Protein AF-B6HJB3-F1 (afdb_monomer)

Secondary structure (DSSP, 8-state):
------HHHHHHHHHHHHHHHHHHHHHTTS---THHHHHHHHHHHHHHHHHHHHHHHHHSS-------PPPS---------------------------------HHHHHHHHHHHHHHHT-TT-----GGGS-HHHHHHHHHHH-HHHHHHTTTGGGTT-HHHHHHHHHHHHHEEEEEHHHHHHS-TTHHHHHHHH-SEEEEEEEHHHHSPPHHHHHHHHHHHHHHHHT-SS--EEEEEEE----TTS-----B----HHHHHTGGGS---EEEEE-TT--BTT-TT-HHHHHHHGGG-SEEEEE-SB--GGGG------SS------EEEEE-EE--TTSSS-EE-B-SSS---HHHHHHHHHHHHHHHHHH-TT--EEEEEEEE--TT--EEEEEETTT--EEEE-S---BTBSS--PPPGGGTTSSTTS--TT-S--

Mean predicted aligned error: 14.51 Å

Sequence (441 aa):
MRGGRDRSKWRTDAIGLLAKLTFWRQIGSQDVPYICRGHVLNFKEQWQAAMEVQLGKLQDTKAYEIRLKPPSGSTNLPGKSQKFKLDTGAGHGFCFGLGDMAYPNHQIQELLAELRAEFSASQHVPPMTLQNLPVEILCIIIRFIGSDLLRKQEACCLSVCKRWYAIAKPLLLEDLKLSATQLVRAPHDVHPQLRIFLRQLTLDVCAPKGWPAEQDIVKLNEILTSLIERNNHLASFTFRVRSEFAPIIPLTRYASWDPTRFLSVLDTSNLSHLVIDTFGSEMINAMHLCPQLAHQIPSLKSVRLRMRRICRRILEFPQSDSVMPSQIESLVINLSIPNFYGFTDGFSCHCTELRLQSELHNEMITTGTEIVKQTPRLKVFKIVSYGHRFPLLETVVMNCITGIKTIIPGRWRWGDEEDPEPDPVFTTWATGRDLSSWAEY

Solvent-accessible surface area (backbone atoms only — not comparable to full-atom values): 26230 Å² total; per-residue (Å²): 136,84,83,80,75,71,67,64,64,59,50,54,57,51,47,52,53,46,51,53,53,48,50,54,53,51,55,72,73,47,98,66,66,81,70,60,62,54,54,58,53,47,52,51,51,52,50,49,53,53,48,51,54,53,49,54,60,50,66,74,52,75,80,83,77,82,75,79,78,76,79,92,82,78,85,89,81,94,76,88,86,80,83,84,82,84,83,89,78,82,89,83,90,79,90,78,88,79,79,89,80,86,80,84,64,64,68,57,57,47,54,52,44,49,54,47,48,64,57,62,74,48,87,80,68,74,86,81,51,83,88,70,57,55,70,68,58,50,51,49,52,52,59,71,63,28,48,69,54,44,56,74,52,71,41,57,84,35,67,80,38,74,67,52,37,64,64,42,49,54,54,56,37,20,62,36,75,40,37,51,38,55,59,60,68,47,60,79,79,49,55,66,53,38,38,71,39,26,27,29,42,36,37,42,28,51,36,72,85,29,41,52,57,80,84,43,46,60,54,40,50,52,51,54,32,57,46,34,64,70,11,82,53,29,34,33,43,34,42,35,38,41,77,70,68,69,76,78,74,79,84,61,78,62,30,82,53,61,57,63,70,47,58,68,34,50,77,73,31,57,42,32,33,43,33,45,31,34,69,53,43,47,47,45,88,50,60,67,58,32,58,63,50,7,61,45,49,41,72,18,36,32,42,39,39,24,43,28,62,47,50,58,48,42,66,56,53,72,85,61,92,58,88,73,73,66,47,30,30,32,42,37,41,32,40,51,20,91,40,76,76,80,78,60,76,36,59,34,35,45,44,87,51,99,62,59,58,69,56,54,54,50,48,40,48,55,53,40,38,54,44,41,76,77,37,83,62,50,78,39,42,38,44,33,34,66,41,90,49,82,93,53,68,30,29,32,36,36,29,35,75,78,69,49,74,46,78,42,88,49,84,80,68,85,82,61,86,68,76,80,73,74,67,80,85,70,76,78,82,69,88,85,64,90,69,86,81,71,86,82,129

InterPro domains:
  IPR036047 F-box-like domain superfamily [SSF81383] (124-169)

pLDDT: mean 71.01, std 24.02, range [24.19, 97.62]

Foldseek 3Di:
DDDDDDPPVVVVVVVVVVVVLVVLVVPVPDDDDPPSVVVLVVVVVVVVVVLVVVLVVVVVPDDPPPDDDDDPDDDDDDDDDDDDDDDDDDDDDDDDDDDDDDDDPPVVVVVVVVVVVVVVVPPPDDPDDPVNDDLVVLLSVLVSCALVNCVVVVVSVQVPDPSSCVSNVLRNLQADADELQRLLPDDPVVLVSNLARHQEYAYEQEALVSDDDQVSLVVSLVSLLVSFLRRQRHAYYAYAYHYPDPQPDPQDLRECHDCLSNLVSLVNGNYAYYHDHNLLRHHPPPLDCLQSCLANQQSHQEYEDDYQEDALNNLVHPPDPDPDGRNYAYYEYEQWRDRPPLPDTRGRQYSPDRDDRVVRQVSNLVSLLVSCVVRVNHNFDWYWYFDPPPPFGWIWIQGSNVRDIDTHHDDDDPPPPDPPPPDPPPRPDPPPDDPPPPPPD

Radius of gyration: 28.07 Å; Cα contacts (8 Å, |Δi|>4): 514; chains: 1; bounding box: 73×62×95 Å

Organism: Penicillium rubens (strain ATCC 28089 / DSM 1075 / NRRL 1951 / Wisconsin 54-1255) (NCBI:txid500485)

Structure (mmCIF, N/CA/C/O backbone):
data_AF-B6HJB3-F1
#
_entry.id   AF-B6HJB3-F1
#
loop_
_atom_site.group_PDB
_atom_site.id
_atom_site.type_symbol
_atom_site.label_atom_id
_atom_site.label_alt_id
_atom_site.label_comp_id
_atom_site.label_asym_id
_atom_site.label_entity_id
_atom_site.label_seq_id
_atom_site.pdbx_PDB_ins_code
_atom_site.Cartn_x
_atom_site.Cartn_y
_atom_site.Cartn_z
_atom_site.occupancy
_atom_site.B_iso_or_equiv
_atom_site.auth_seq_id
_atom_site.auth_comp_id
_atom_site.auth_asym_id
_atom_site.auth_atom_id
_atom_site.pdbx_PDB_model_num
ATOM 1 N N . MET A 1 1 ? -3.554 -8.956 -60.339 1.00 35.28 1 MET A N 1
ATOM 2 C CA . MET A 1 1 ? -4.423 -9.832 -59.524 1.00 35.28 1 MET A CA 1
ATOM 3 C C . MET A 1 1 ? -4.108 -9.603 -58.048 1.00 35.28 1 MET A C 1
ATOM 5 O O . MET A 1 1 ? -3.010 -9.924 -57.616 1.00 35.28 1 MET A O 1
ATOM 9 N N . ARG A 1 2 ? -5.007 -8.951 -57.298 1.00 33.84 2 ARG A N 1
ATOM 10 C CA . ARG A 1 2 ? -4.864 -8.733 -55.847 1.00 33.84 2 ARG A CA 1
ATOM 11 C C . ARG A 1 2 ? -5.561 -9.884 -55.123 1.00 33.84 2 ARG A C 1
ATOM 13 O O . ARG A 1 2 ? -6.782 -9.957 -55.144 1.00 33.84 2 ARG A O 1
ATOM 20 N N . GLY A 1 3 ? -4.790 -10.779 -54.510 1.00 36.81 3 GLY A N 1
ATOM 21 C CA . GLY A 1 3 ? -5.322 -11.830 -53.645 1.00 36.81 3 GLY A CA 1
ATOM 22 C C . GLY A 1 3 ? -5.735 -11.247 -52.297 1.00 36.81 3 GLY A C 1
ATOM 23 O O . GLY A 1 3 ? -4.883 -10.997 -51.442 1.00 36.81 3 GLY A O 1
ATOM 24 N N . GLY A 1 4 ? -7.034 -11.008 -52.116 1.00 38.03 4 GLY A N 1
ATOM 25 C CA . GLY A 1 4 ? -7.622 -10.710 -50.815 1.00 38.03 4 GLY A CA 1
ATOM 26 C C . GLY A 1 4 ? -7.523 -11.942 -49.923 1.00 38.03 4 GLY A C 1
ATOM 27 O O . GLY A 1 4 ? -8.303 -12.874 -50.069 1.00 38.03 4 GLY A O 1
ATOM 28 N N . ARG A 1 5 ? -6.528 -11.972 -49.030 1.00 44.53 5 ARG A N 1
ATOM 29 C CA . ARG A 1 5 ? -6.436 -13.010 -48.001 1.00 44.53 5 ARG A CA 1
ATOM 30 C C . ARG A 1 5 ? -7.511 -12.774 -46.945 1.00 44.53 5 ARG A C 1
ATOM 32 O O . ARG A 1 5 ? -7.636 -11.679 -46.396 1.00 44.53 5 ARG A O 1
ATOM 39 N N . ASP A 1 6 ? -8.269 -13.832 -46.712 1.00 48.31 6 ASP A N 1
ATOM 40 C CA . ASP A 1 6 ? -9.460 -13.889 -45.885 1.00 48.31 6 ASP A CA 1
ATOM 41 C C . ASP A 1 6 ? -9.138 -13.612 -44.407 1.00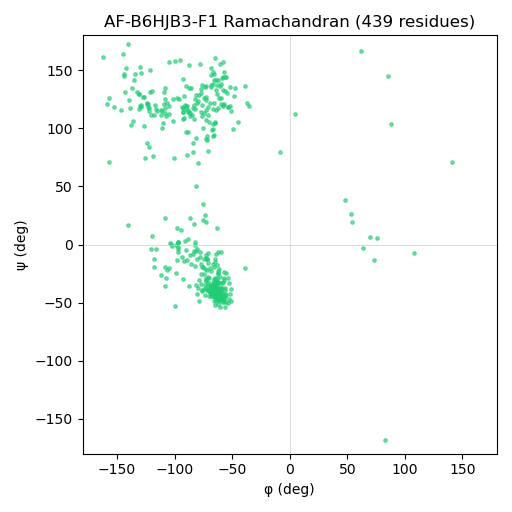 48.31 6 ASP A C 1
ATOM 43 O O . ASP A 1 6 ? -8.556 -14.436 -43.700 1.00 48.31 6 ASP A O 1
ATOM 47 N N . ARG A 1 7 ? -9.479 -12.403 -43.945 1.00 42.03 7 ARG A N 1
ATOM 48 C CA . ARG A 1 7 ? -9.303 -11.960 -42.551 1.00 42.03 7 ARG A CA 1
ATOM 49 C C . ARG A 1 7 ? -10.306 -12.620 -41.595 1.00 42.03 7 ARG A C 1
ATOM 51 O O . ARG A 1 7 ? -10.166 -12.439 -40.387 1.00 42.03 7 ARG A O 1
ATOM 58 N N . SER A 1 8 ? -11.309 -13.342 -42.104 1.00 39.91 8 SER A N 1
ATOM 59 C CA . SER A 1 8 ? -12.357 -13.946 -41.275 1.00 39.91 8 SER A CA 1
ATOM 60 C C . SER A 1 8 ? -11.848 -15.167 -40.503 1.00 39.91 8 SER A C 1
ATOM 62 O O . SER A 1 8 ? -12.037 -15.229 -39.292 1.00 39.91 8 SER A O 1
ATOM 64 N N . LYS A 1 9 ? -11.080 -16.055 -41.149 1.00 44.84 9 LYS A N 1
ATOM 65 C CA . LYS A 1 9 ? -10.527 -17.270 -40.523 1.00 44.84 9 LYS A CA 1
ATOM 66 C C . LYS A 1 9 ? -9.601 -16.966 -39.336 1.00 44.84 9 LYS A C 1
ATOM 68 O O . LYS A 1 9 ? -9.719 -17.573 -38.280 1.00 44.84 9 LYS A O 1
ATOM 73 N N . TRP A 1 10 ? -8.759 -15.938 -39.465 1.00 47.50 10 TRP A N 1
ATOM 74 C CA . TRP A 1 10 ? -7.867 -15.481 -38.389 1.00 47.50 10 TRP A CA 1
ATOM 75 C C . TRP A 1 10 ? -8.616 -14.978 -37.156 1.00 47.50 10 TRP A C 1
ATOM 77 O O . TRP A 1 10 ? -8.128 -15.129 -36.038 1.00 47.50 10 TRP A O 1
ATOM 87 N N . ARG A 1 11 ? -9.790 -14.364 -37.348 1.00 42.09 11 ARG A N 1
ATOM 88 C CA . ARG A 1 11 ? -10.620 -13.916 -36.228 1.00 42.09 11 ARG A CA 1
ATOM 89 C C . ARG A 1 11 ? -11.174 -15.114 -35.474 1.00 42.09 11 ARG A C 1
ATOM 91 O O . ARG A 1 11 ? -11.122 -15.097 -34.255 1.00 42.09 11 ARG A O 1
ATOM 98 N N . THR A 1 12 ? -11.624 -16.154 -36.168 1.00 45.75 12 THR A N 1
ATOM 99 C CA . THR A 1 12 ? -12.196 -17.351 -35.539 1.00 45.75 12 THR A CA 1
ATOM 100 C C . THR A 1 12 ? -11.163 -18.112 -34.701 1.00 45.75 12 THR A C 1
ATOM 102 O O . THR A 1 12 ? -11.437 -18.423 -33.544 1.00 45.75 12 THR A O 1
ATOM 105 N N . ASP A 1 13 ? -9.945 -18.303 -35.216 1.00 45.22 13 ASP A N 1
ATOM 106 C CA . ASP A 1 13 ? -8.882 -19.029 -34.498 1.00 45.22 13 ASP A CA 1
ATOM 107 C C . ASP A 1 13 ? -8.342 -18.223 -33.301 1.00 45.22 13 ASP A C 1
ATOM 109 O O . ASP A 1 13 ? -8.121 -18.760 -32.211 1.00 45.22 13 ASP A O 1
ATOM 113 N N . ALA A 1 14 ? -8.191 -16.902 -33.464 1.00 43.84 14 ALA A N 1
ATOM 114 C CA . ALA A 1 14 ? -7.807 -16.011 -32.371 1.00 43.84 14 ALA A CA 1
ATOM 115 C C . ALA A 1 14 ? -8.904 -15.915 -31.300 1.00 43.84 14 ALA A C 1
ATOM 117 O O . ALA A 1 14 ? -8.574 -15.893 -30.118 1.00 43.84 14 ALA A O 1
ATOM 118 N N . ILE A 1 15 ? -10.186 -15.908 -31.691 1.00 47.38 15 ILE A N 1
ATOM 119 C CA . ILE A 1 15 ? -11.335 -15.969 -30.775 1.00 47.38 15 ILE A CA 1
ATOM 120 C C . ILE A 1 15 ? -11.354 -17.305 -30.026 1.00 47.38 15 ILE A C 1
ATOM 122 O O . ILE A 1 15 ? -11.612 -17.298 -28.829 1.00 47.38 15 ILE A O 1
ATOM 126 N N . GLY A 1 16 ? -11.016 -18.428 -30.667 1.00 53.41 16 GLY A N 1
ATOM 127 C CA . GLY A 1 16 ? -10.914 -19.734 -30.004 1.00 53.41 16 GLY A CA 1
ATOM 128 C C . GLY A 1 16 ? -9.797 -19.787 -28.955 1.00 53.41 16 GLY A C 1
ATOM 129 O O . GLY A 1 16 ? -10.016 -20.244 -27.831 1.00 53.41 16 GLY A O 1
ATOM 130 N N . LEU A 1 17 ? -8.612 -19.253 -29.276 1.00 46.75 17 LEU A N 1
ATOM 131 C CA . LEU A 1 17 ? -7.500 -19.147 -28.324 1.00 46.75 17 LEU A CA 1
ATOM 132 C C . LEU A 1 17 ? -7.816 -18.154 -27.190 1.00 46.75 17 LEU A C 1
ATOM 134 O O . LEU A 1 17 ? -7.544 -18.438 -26.025 1.00 46.75 17 LEU A O 1
ATOM 138 N N . LEU A 1 18 ? -8.431 -17.012 -27.515 1.00 44.38 18 LEU A N 1
ATOM 139 C CA . LEU A 1 18 ? -8.904 -16.018 -26.548 1.00 44.38 18 LEU A CA 1
ATOM 140 C C . LEU A 1 18 ? -9.995 -16.582 -25.642 1.00 44.38 18 LEU A C 1
ATOM 142 O O . LEU A 1 18 ? -9.939 -16.343 -24.445 1.00 44.38 18 LEU A O 1
ATOM 146 N N . ALA A 1 19 ? -10.952 -17.349 -26.162 1.00 47.94 19 ALA A N 1
ATOM 147 C CA . ALA A 1 19 ? -11.993 -17.994 -25.368 1.00 47.94 19 ALA A CA 1
ATOM 148 C C . ALA A 1 19 ? -11.382 -19.005 -24.396 1.00 47.94 19 ALA A C 1
ATOM 150 O O . ALA A 1 19 ? -11.711 -18.973 -23.214 1.00 47.94 19 ALA A O 1
ATOM 151 N N . LYS A 1 20 ? -10.410 -19.812 -24.847 1.00 48.16 20 LYS A N 1
ATOM 152 C CA . LYS A 1 20 ? -9.662 -20.732 -23.977 1.00 48.16 20 LYS A CA 1
ATOM 153 C C . LYS A 1 20 ? -8.874 -19.962 -22.906 1.00 48.16 20 LYS A C 1
ATOM 155 O O . LYS A 1 20 ? -8.994 -20.274 -21.729 1.00 48.16 20 LYS A O 1
ATOM 160 N N . LEU A 1 21 ? -8.135 -18.908 -23.260 1.00 43.97 21 LEU A N 1
ATOM 161 C CA . LEU A 1 21 ? -7.340 -18.113 -22.304 1.00 43.97 21 LEU A CA 1
ATOM 162 C C . LEU A 1 21 ? -8.200 -17.270 -21.341 1.00 43.97 21 LEU A C 1
ATOM 164 O O . LEU A 1 21 ? -7.829 -17.087 -20.183 1.00 43.97 21 LEU A O 1
ATOM 168 N N . THR A 1 22 ? -9.358 -16.783 -21.790 1.00 44.84 22 THR A N 1
ATOM 169 C CA . THR A 1 22 ? -10.324 -16.036 -20.963 1.00 44.84 22 THR A CA 1
ATOM 170 C C . THR A 1 22 ? -11.068 -16.979 -20.021 1.00 44.84 22 THR A C 1
ATOM 172 O O . THR A 1 22 ? -11.232 -16.643 -18.854 1.00 44.84 22 THR A O 1
ATOM 175 N N . PHE A 1 23 ? -11.403 -18.189 -20.479 1.00 46.94 23 PHE A N 1
ATOM 176 C CA . PHE A 1 23 ? -11.895 -19.287 -19.643 1.00 46.94 23 PHE A CA 1
ATOM 177 C C . PHE A 1 23 ? -10.885 -19.639 -18.537 1.00 46.94 23 PHE A C 1
ATOM 179 O O . PHE A 1 23 ? -11.254 -19.674 -17.367 1.00 46.94 23 PHE A O 1
ATOM 186 N N . TRP A 1 24 ? -9.589 -19.750 -18.860 1.00 43.88 24 TRP A N 1
ATOM 187 C CA . TRP A 1 24 ? -8.530 -19.942 -17.855 1.00 43.88 24 TRP A CA 1
ATOM 188 C C . TRP A 1 24 ? -8.389 -18.765 -16.877 1.00 43.88 24 TRP A C 1
ATOM 190 O O . TRP A 1 24 ? -8.148 -18.977 -15.690 1.00 43.88 24 TRP A O 1
ATOM 200 N N . ARG A 1 25 ? -8.580 -17.523 -17.338 1.00 42.16 25 ARG A N 1
ATOM 201 C CA . ARG A 1 25 ? -8.566 -16.327 -16.479 1.00 42.16 25 ARG A CA 1
ATOM 202 C C . ARG A 1 25 ? -9.774 -16.264 -15.537 1.00 42.16 25 ARG A C 1
ATOM 204 O O . ARG A 1 25 ? -9.634 -15.795 -14.413 1.00 42.16 25 ARG A O 1
ATOM 211 N N . GLN A 1 26 ? -10.938 -16.724 -15.987 1.00 41.62 26 GLN A N 1
ATOM 212 C CA . GLN A 1 26 ? -12.180 -16.717 -15.211 1.00 41.62 26 GLN A CA 1
ATOM 213 C C . GLN A 1 26 ? -12.198 -17.841 -14.162 1.00 41.62 26 GLN A C 1
ATOM 215 O O . GLN A 1 26 ? -12.626 -17.607 -13.037 1.00 41.62 26 GLN A O 1
ATOM 220 N N . ILE A 1 27 ? -11.599 -18.996 -14.477 1.00 42.62 27 ILE A N 1
ATOM 221 C CA . ILE A 1 27 ? -11.326 -20.087 -13.522 1.00 42.62 27 ILE A CA 1
ATOM 222 C C . ILE A 1 27 ? -10.318 -19.674 -12.437 1.00 42.62 27 ILE A C 1
ATOM 224 O O . ILE A 1 27 ? -10.377 -20.171 -11.320 1.00 42.62 27 ILE A O 1
ATOM 228 N N . GLY A 1 28 ? -9.402 -18.747 -12.730 1.00 40.38 28 GLY A N 1
ATOM 229 C CA . GLY A 1 28 ? -8.472 -18.206 -11.733 1.00 40.38 28 GLY A CA 1
ATOM 230 C C . GLY A 1 28 ? -9.071 -17.160 -10.783 1.00 40.38 28 GLY A C 1
ATOM 231 O O . GLY A 1 28 ? -8.373 -16.725 -9.874 1.00 40.38 28 GLY A O 1
ATOM 232 N N . SER A 1 29 ? -10.318 -16.722 -11.000 1.00 40.28 29 SER A N 1
ATOM 233 C CA . SER A 1 29 ? -10.930 -15.588 -10.285 1.00 40.28 29 SER A CA 1
ATOM 234 C C . SER A 1 29 ? -12.202 -15.943 -9.503 1.00 40.28 29 SER A C 1
ATOM 236 O O . SER A 1 29 ? -12.741 -15.063 -8.831 1.00 40.28 29 SER A O 1
ATOM 238 N N . GLN A 1 30 ? -12.698 -17.178 -9.588 1.00 37.66 30 GLN A N 1
ATOM 239 C CA . GLN A 1 30 ? -13.818 -17.678 -8.784 1.00 37.66 30 GLN A CA 1
ATOM 240 C C . GLN A 1 30 ? -13.571 -19.136 -8.387 1.00 37.66 30 GLN A C 1
ATOM 242 O O . GLN A 1 30 ? -12.881 -19.856 -9.105 1.00 37.66 30 GLN A O 1
ATOM 247 N N . ASP A 1 31 ? -14.133 -19.538 -7.247 1.00 46.00 31 ASP A N 1
ATOM 248 C CA . ASP A 1 31 ? -14.037 -20.869 -6.643 1.00 46.00 31 ASP A CA 1
ATOM 249 C C . ASP A 1 31 ? -14.237 -22.007 -7.658 1.00 46.00 31 ASP A C 1
ATOM 251 O O . ASP A 1 31 ? -15.355 -22.296 -8.088 1.00 46.00 31 ASP A O 1
ATOM 255 N N . VAL A 1 32 ? -13.146 -22.685 -8.037 1.00 36.94 32 VAL A N 1
ATOM 256 C CA . VAL A 1 32 ? -13.173 -23.900 -8.867 1.00 36.94 32 VAL A CA 1
ATOM 257 C C . VAL A 1 32 ? -12.213 -24.949 -8.273 1.00 36.94 32 VAL A C 1
ATOM 259 O O . VAL A 1 32 ? -11.141 -24.584 -7.784 1.00 36.94 32 VAL A O 1
ATOM 262 N N . PRO A 1 33 ? -12.564 -26.256 -8.283 1.00 36.38 33 PRO A N 1
ATOM 263 C CA . PRO A 1 33 ? -11.888 -27.283 -7.489 1.00 36.38 33 PRO A CA 1
ATOM 264 C C . PRO A 1 33 ? -10.426 -27.528 -7.885 1.00 36.38 33 PRO A C 1
ATOM 266 O O . PRO A 1 33 ? -10.014 -27.288 -9.021 1.00 36.38 33 PRO A O 1
ATOM 269 N N . TYR A 1 34 ? -9.680 -28.130 -6.949 1.00 38.06 34 TYR A N 1
ATOM 270 C CA . TYR A 1 34 ? -8.255 -28.513 -6.977 1.00 38.06 34 TYR A CA 1
ATOM 271 C C . TYR A 1 34 ? -7.692 -29.080 -8.302 1.00 38.06 34 TYR A C 1
ATOM 273 O O . TYR A 1 34 ? -6.481 -29.025 -8.517 1.00 38.06 34 TYR A O 1
ATOM 281 N N . ILE A 1 35 ? -8.533 -29.578 -9.211 1.00 36.19 35 ILE A N 1
ATOM 282 C CA . ILE A 1 35 ? -8.144 -30.154 -10.505 1.00 36.19 35 ILE A CA 1
ATOM 283 C C . ILE A 1 35 ? -7.583 -29.076 -11.458 1.00 36.19 35 ILE A C 1
ATOM 285 O O . ILE A 1 35 ? -6.575 -29.311 -12.122 1.00 36.19 35 ILE A O 1
ATOM 289 N N . CYS A 1 36 ? -8.124 -27.850 -11.475 1.00 35.25 36 CYS A N 1
ATOM 290 C CA . CYS A 1 36 ? -7.683 -26.799 -12.412 1.00 35.25 36 CYS A CA 1
ATOM 291 C C . CYS A 1 36 ? -6.322 -26.164 -12.055 1.00 35.25 36 CYS A C 1
ATOM 293 O O . CYS A 1 36 ? -5.602 -25.703 -12.946 1.00 35.25 36 CYS A O 1
ATOM 295 N N . ARG A 1 37 ? -5.921 -26.195 -10.775 1.00 41.00 37 ARG A N 1
ATOM 296 C CA . ARG A 1 37 ? -4.626 -25.660 -10.304 1.00 41.00 37 ARG A CA 1
ATOM 297 C C . ARG A 1 37 ? -3.442 -26.465 -10.856 1.00 41.00 37 ARG A C 1
ATOM 299 O O . ARG A 1 37 ? -2.404 -25.889 -11.180 1.00 41.00 37 ARG A O 1
ATOM 306 N N . GLY A 1 38 ? -3.629 -27.775 -11.041 1.00 40.81 38 GLY A N 1
ATOM 307 C CA . GLY A 1 38 ? -2.631 -28.664 -11.640 1.00 40.81 38 GLY A CA 1
ATOM 308 C C . GLY A 1 38 ? -2.334 -28.342 -13.108 1.00 40.81 38 GLY A C 1
ATOM 309 O O . GLY A 1 38 ? -1.182 -28.399 -13.525 1.00 40.81 38 GLY A O 1
ATOM 310 N N . HIS A 1 39 ? -3.334 -27.925 -13.888 1.00 40.19 39 HIS A N 1
ATOM 311 C CA . HIS A 1 39 ? -3.156 -27.630 -15.315 1.00 40.19 39 HIS A CA 1
ATOM 312 C C . HIS A 1 39 ? -2.407 -26.315 -15.582 1.00 40.19 39 HIS A C 1
ATOM 314 O O . HIS A 1 39 ? -1.613 -26.249 -16.521 1.00 40.19 39 HIS A O 1
ATOM 320 N N . VAL A 1 40 ? -2.596 -25.290 -14.742 1.00 41.38 40 VAL A N 1
ATOM 321 C CA . VAL A 1 40 ? -1.850 -24.019 -14.839 1.00 41.38 40 VAL A CA 1
ATOM 322 C C . VAL A 1 40 ? -0.375 -24.219 -14.480 1.00 41.38 40 VAL A C 1
ATOM 324 O O . VAL A 1 40 ? 0.504 -23.695 -15.166 1.00 41.38 40 VAL A O 1
ATOM 327 N N . LEU A 1 41 ? -0.096 -25.013 -13.441 1.00 46.94 41 LEU A N 1
ATOM 328 C CA . LEU A 1 41 ? 1.271 -25.392 -13.070 1.00 46.94 41 LEU A CA 1
ATOM 329 C C . LEU A 1 41 ? 1.935 -26.223 -14.176 1.00 46.94 41 LEU A C 1
ATOM 331 O O . LEU A 1 41 ? 3.063 -25.930 -14.555 1.00 46.94 41 LEU A O 1
ATOM 335 N N . ASN A 1 42 ? 1.200 -27.157 -14.783 1.00 45.28 42 ASN A N 1
ATOM 336 C CA . ASN A 1 42 ? 1.715 -27.996 -15.864 1.00 45.28 42 ASN A CA 1
ATOM 337 C C . ASN A 1 42 ? 2.010 -27.197 -17.149 1.00 45.28 42 ASN A C 1
ATOM 339 O O . ASN A 1 42 ? 3.075 -27.355 -17.736 1.00 45.28 42 ASN A O 1
ATOM 343 N N . PHE A 1 43 ? 1.140 -26.266 -17.567 1.00 44.78 43 PHE A N 1
ATOM 344 C CA . PHE A 1 43 ? 1.445 -25.384 -18.706 1.00 44.78 43 PHE A CA 1
ATOM 345 C C . PHE A 1 43 ? 2.679 -24.513 -18.438 1.00 44.78 43 PHE A C 1
ATOM 347 O O . PHE A 1 43 ? 3.512 -24.324 -19.323 1.00 44.78 43 PHE A O 1
ATOM 354 N N . LYS A 1 44 ? 2.821 -24.005 -17.209 1.00 48.34 44 LYS A N 1
ATOM 355 C CA . LYS A 1 44 ? 3.992 -23.230 -16.786 1.00 48.34 44 LYS A CA 1
ATOM 356 C C . LYS A 1 44 ? 5.276 -24.062 -16.859 1.00 48.34 44 LYS A C 1
ATOM 358 O O . LYS A 1 44 ? 6.266 -23.578 -17.400 1.00 48.34 44 LYS A O 1
ATOM 363 N N . GLU A 1 45 ? 5.247 -25.301 -16.374 1.00 52.91 45 GLU A N 1
ATOM 364 C CA . GLU A 1 45 ? 6.369 -26.247 -16.440 1.00 52.91 45 GLU A CA 1
ATOM 365 C C . GLU A 1 45 ? 6.711 -26.631 -17.886 1.00 52.91 45 GLU A C 1
ATOM 367 O O . GLU A 1 45 ? 7.876 -26.593 -18.275 1.00 52.91 45 GLU A O 1
ATOM 372 N N . GLN A 1 46 ? 5.708 -26.913 -18.721 1.00 47.97 46 GLN A N 1
ATOM 373 C CA . GLN A 1 46 ? 5.904 -27.240 -20.137 1.00 47.97 46 GLN A CA 1
ATOM 374 C C . GLN A 1 46 ? 6.439 -26.061 -20.946 1.00 47.97 46 GLN A C 1
ATOM 376 O O . GLN A 1 46 ? 7.299 -26.241 -21.807 1.00 47.97 46 GLN A O 1
ATOM 381 N N . TRP A 1 47 ? 5.953 -24.848 -20.681 1.00 54.03 47 TRP A N 1
ATOM 382 C CA . TRP A 1 47 ? 6.472 -23.641 -21.313 1.00 54.03 47 TRP A CA 1
ATOM 383 C C . TRP A 1 47 ? 7.910 -23.369 -20.874 1.00 54.03 47 TRP A C 1
ATOM 385 O O . TRP A 1 47 ? 8.748 -23.046 -21.713 1.00 54.03 47 TRP A O 1
ATOM 395 N N . GLN A 1 48 ? 8.218 -23.558 -19.588 1.00 50.25 48 GLN A N 1
ATOM 396 C CA . GLN A 1 48 ? 9.577 -23.436 -19.072 1.00 50.25 48 GLN A CA 1
ATOM 397 C C . GLN A 1 48 ? 10.516 -24.457 -19.731 1.00 50.25 48 GLN A C 1
ATOM 399 O O . GLN A 1 48 ? 11.543 -24.058 -20.273 1.00 50.25 48 GLN A O 1
ATOM 404 N N . ALA A 1 49 ? 10.117 -25.729 -19.814 1.00 51.44 49 ALA A N 1
ATOM 405 C CA . ALA A 1 49 ? 10.874 -26.767 -20.513 1.00 51.44 49 ALA A CA 1
ATOM 406 C C . ALA A 1 49 ? 11.047 -26.453 -22.013 1.00 51.44 49 ALA A C 1
ATOM 408 O O . ALA A 1 49 ? 12.134 -26.601 -22.571 1.00 51.44 49 ALA A O 1
ATOM 409 N N . ALA A 1 50 ? 10.000 -25.960 -22.685 1.00 45.69 50 ALA A N 1
ATOM 410 C CA . ALA A 1 50 ? 10.075 -25.561 -24.089 1.00 45.69 50 ALA A CA 1
ATOM 411 C C . ALA A 1 50 ? 11.022 -24.368 -24.301 1.00 45.69 50 ALA A C 1
ATOM 413 O O . ALA A 1 50 ? 11.774 -24.345 -25.278 1.00 45.69 50 ALA A O 1
ATOM 414 N N . MET A 1 51 ? 11.016 -23.396 -23.388 1.00 46.00 51 MET A N 1
ATOM 415 C CA . MET A 1 51 ? 11.916 -22.246 -23.419 1.00 46.00 51 MET A CA 1
ATOM 416 C C . MET A 1 51 ? 13.361 -22.638 -23.122 1.00 46.00 51 MET A C 1
ATOM 418 O O . MET A 1 51 ? 14.247 -22.162 -23.823 1.00 46.00 51 MET A O 1
ATOM 422 N N . GLU A 1 52 ? 13.611 -23.527 -22.163 1.00 48.62 52 GLU A N 1
ATOM 423 C CA . GLU A 1 52 ? 14.947 -24.065 -21.870 1.00 48.62 52 GLU A CA 1
ATOM 424 C C . GLU A 1 52 ? 15.521 -24.819 -23.077 1.00 48.62 52 GLU A C 1
ATOM 426 O O . GLU A 1 52 ? 16.673 -24.600 -23.449 1.00 48.62 52 GLU A O 1
ATOM 431 N N . VAL A 1 53 ? 14.701 -25.607 -23.783 1.00 47.69 53 VAL A N 1
ATOM 432 C CA . VAL A 1 53 ? 15.106 -26.274 -25.034 1.00 47.69 53 VAL A CA 1
ATOM 433 C C . VAL A 1 53 ? 15.420 -25.266 -26.147 1.00 47.69 53 VAL A C 1
ATOM 435 O O . VAL A 1 53 ? 16.373 -25.461 -26.901 1.00 47.69 53 VAL A O 1
ATOM 438 N N . GLN A 1 54 ? 14.639 -24.191 -26.288 1.00 42.00 54 GLN A N 1
ATOM 439 C CA . GLN A 1 54 ? 14.901 -23.160 -27.305 1.00 42.00 54 GLN A CA 1
ATOM 440 C C . GLN A 1 54 ? 16.121 -22.294 -26.951 1.00 42.00 54 GLN A C 1
ATOM 442 O O . GLN A 1 54 ? 16.897 -21.949 -27.840 1.00 42.00 54 GLN A O 1
ATOM 447 N N . LEU A 1 55 ? 16.326 -21.980 -25.670 1.00 39.12 55 LEU A N 1
ATOM 448 C CA . LEU A 1 55 ? 17.482 -21.229 -25.174 1.00 39.12 55 LEU A CA 1
ATOM 449 C C . LEU A 1 55 ? 18.773 -22.055 -25.253 1.00 39.12 55 LEU A C 1
ATOM 451 O O . LEU A 1 55 ? 19.790 -21.522 -25.688 1.00 39.12 55 LEU A O 1
ATOM 455 N N . GLY A 1 56 ? 18.729 -23.353 -24.937 1.00 39.50 56 GLY A N 1
ATOM 456 C CA . GLY A 1 56 ? 19.860 -24.268 -25.125 1.00 39.50 56 GLY A CA 1
ATOM 457 C C . GLY A 1 56 ? 20.275 -24.375 -26.596 1.00 39.50 56 GLY A C 1
ATOM 458 O O . GLY A 1 56 ? 21.449 -24.239 -26.923 1.00 39.50 56 GLY A O 1
ATOM 459 N N . LYS A 1 57 ? 19.300 -24.466 -27.513 1.00 43.88 57 LYS A N 1
ATOM 460 C CA . LYS A 1 57 ? 19.556 -24.432 -28.966 1.00 43.88 57 LYS A CA 1
ATOM 461 C C . LYS A 1 57 ? 20.150 -23.105 -29.453 1.00 43.88 57 LYS A C 1
ATOM 463 O O . LYS A 1 57 ? 20.868 -23.100 -30.447 1.00 43.88 57 LYS A O 1
ATOM 468 N N . LEU A 1 58 ? 19.852 -21.994 -28.776 1.00 33.00 58 LEU A N 1
ATOM 469 C CA . LEU A 1 58 ? 20.417 -20.673 -29.073 1.00 33.00 58 LEU A CA 1
ATOM 470 C C . LEU A 1 58 ? 21.842 -20.502 -28.523 1.00 33.00 58 LEU A C 1
ATOM 472 O O . LEU A 1 58 ? 22.634 -19.794 -29.144 1.00 33.00 58 LEU A O 1
ATOM 476 N N . GLN A 1 59 ? 22.189 -21.156 -27.409 1.00 40.16 59 GLN A N 1
ATOM 477 C CA . GLN A 1 59 ? 23.543 -21.140 -26.835 1.00 40.16 59 GLN A CA 1
ATOM 478 C C . GLN A 1 59 ? 24.564 -21.918 -27.689 1.00 40.16 59 GLN A C 1
ATOM 480 O O . GLN A 1 59 ? 25.726 -21.516 -27.747 1.00 40.16 59 GLN A O 1
ATOM 485 N N . ASP A 1 60 ? 24.127 -22.948 -28.423 1.00 40.50 60 ASP A N 1
ATOM 486 C CA . ASP A 1 60 ? 24.976 -23.711 -29.356 1.00 40.50 60 ASP A CA 1
ATOM 487 C C . ASP A 1 60 ? 25.259 -22.975 -30.683 1.00 40.50 60 ASP A C 1
ATOM 489 O O . ASP A 1 60 ? 26.237 -23.254 -31.383 1.00 40.50 60 ASP A O 1
ATOM 493 N N . THR A 1 61 ? 24.454 -21.970 -31.033 1.00 36.72 61 THR A N 1
ATOM 494 C CA . THR A 1 61 ? 24.733 -21.065 -32.155 1.00 36.72 61 THR A CA 1
ATOM 495 C C . THR A 1 61 ? 25.542 -19.859 -31.680 1.00 36.72 61 THR A C 1
ATOM 497 O O . THR A 1 61 ? 24.974 -18.900 -31.177 1.00 36.72 61 THR A O 1
ATOM 500 N N . LYS A 1 62 ? 26.876 -19.927 -31.844 1.00 34.88 62 LYS A N 1
ATOM 501 C CA . LYS A 1 62 ? 27.890 -18.856 -31.666 1.00 34.88 62 LYS A CA 1
ATOM 502 C C . LYS A 1 62 ? 27.361 -17.508 -31.139 1.00 34.88 62 LYS A C 1
ATOM 504 O O . LYS A 1 62 ? 26.727 -16.749 -31.869 1.00 34.88 62 LYS A O 1
ATOM 509 N N . ALA A 1 63 ? 27.765 -17.188 -29.910 1.00 31.23 63 ALA A N 1
ATOM 510 C CA . ALA A 1 63 ? 27.580 -15.912 -29.228 1.00 31.23 63 ALA A CA 1
ATOM 511 C C . ALA A 1 63 ? 27.702 -14.687 -30.156 1.00 31.23 63 ALA A C 1
ATOM 513 O O . ALA A 1 63 ? 28.750 -14.432 -30.754 1.00 31.23 63 ALA A O 1
ATOM 514 N N . TYR A 1 64 ? 26.641 -13.880 -30.217 1.00 30.16 64 TYR A N 1
ATOM 515 C CA . TYR A 1 64 ? 26.722 -12.515 -30.721 1.00 30.16 64 TYR A CA 1
ATOM 516 C C . TYR A 1 64 ? 27.452 -11.658 -29.679 1.00 30.16 64 TYR A C 1
ATOM 518 O O . TYR A 1 64 ? 26.840 -11.098 -28.772 1.00 30.16 64 TYR A O 1
ATOM 526 N N . GLU A 1 65 ? 28.776 -11.565 -29.798 1.00 25.89 65 GLU A N 1
ATOM 527 C CA . GLU A 1 65 ? 29.573 -10.574 -29.074 1.00 25.89 65 GLU A CA 1
ATOM 528 C C . GLU A 1 65 ? 29.207 -9.179 -29.619 1.00 25.89 65 GLU A C 1
ATOM 530 O O . GLU A 1 65 ? 29.670 -8.759 -30.682 1.00 25.89 65 GLU A O 1
ATOM 535 N N . ILE A 1 66 ? 28.330 -8.450 -28.921 1.00 26.89 66 ILE A N 1
ATOM 536 C CA . ILE A 1 66 ? 28.086 -7.032 -29.207 1.00 26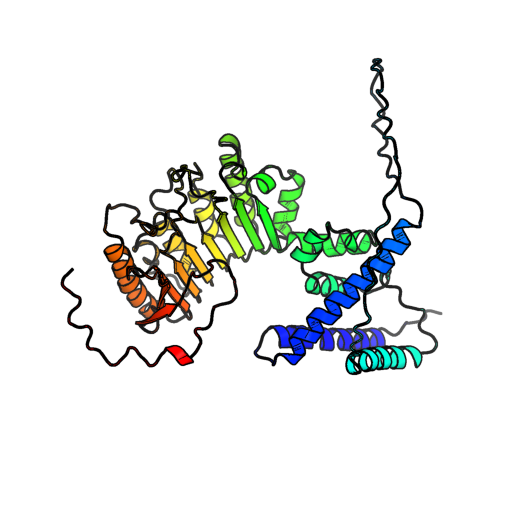.89 66 ILE A CA 1
ATOM 537 C C . ILE A 1 66 ? 29.325 -6.261 -28.740 1.00 26.89 66 ILE A C 1
ATOM 539 O O . ILE A 1 66 ? 29.413 -5.823 -27.594 1.00 26.89 66 ILE A O 1
ATOM 543 N N . ARG A 1 67 ? 30.305 -6.087 -29.632 1.00 24.72 67 ARG A N 1
ATOM 544 C CA . ARG A 1 67 ? 31.401 -5.139 -29.410 1.00 24.72 67 ARG A CA 1
ATOM 545 C C . ARG A 1 67 ? 30.874 -3.719 -29.565 1.00 24.72 67 ARG A C 1
ATOM 547 O O . ARG A 1 67 ? 30.618 -3.255 -30.676 1.00 24.72 67 ARG A O 1
ATOM 554 N N . LEU A 1 68 ? 30.741 -3.017 -28.445 1.00 27.81 68 LEU A N 1
ATOM 555 C CA . LEU A 1 68 ? 30.571 -1.570 -28.447 1.00 27.81 68 LEU A CA 1
ATOM 556 C C . LEU A 1 68 ? 31.843 -0.937 -29.023 1.00 27.81 68 LEU A C 1
ATOM 558 O O . LEU A 1 68 ? 32.935 -1.071 -28.473 1.00 27.81 68 LEU A O 1
ATOM 562 N N . LYS A 1 69 ? 31.696 -0.279 -30.174 1.00 29.14 69 LYS A N 1
ATOM 563 C CA . LYS A 1 69 ? 32.754 0.502 -30.816 1.00 29.14 69 LYS A CA 1
ATOM 564 C C . LYS A 1 69 ? 33.009 1.737 -29.935 1.00 29.14 69 LYS A C 1
ATOM 566 O O . LYS A 1 69 ? 32.053 2.476 -29.696 1.00 29.14 69 LYS A O 1
ATOM 571 N N . PRO A 1 70 ? 34.231 1.976 -29.426 1.00 34.12 70 PRO A N 1
ATOM 572 C CA . PRO A 1 70 ? 34.490 3.180 -28.651 1.00 34.12 70 PRO A CA 1
ATOM 573 C C . PRO A 1 70 ? 34.363 4.418 -29.555 1.00 34.12 70 PRO A C 1
ATOM 575 O O . PRO A 1 70 ? 34.669 4.334 -30.753 1.00 34.12 70 PRO A O 1
ATOM 578 N N . PRO A 1 71 ? 33.897 5.556 -29.013 1.00 32.59 71 PRO A N 1
ATOM 579 C CA . PRO A 1 71 ? 33.792 6.793 -29.768 1.00 32.59 71 PRO A CA 1
ATOM 580 C C . PRO A 1 71 ? 35.176 7.223 -30.257 1.00 32.59 71 PRO A C 1
ATOM 582 O O . PRO A 1 71 ? 36.177 7.148 -29.544 1.00 32.59 71 PRO A O 1
ATOM 585 N N . SER A 1 72 ? 35.227 7.640 -31.516 1.00 36.84 72 SER A N 1
ATOM 586 C CA . SER A 1 72 ? 36.432 8.116 -32.181 1.00 36.84 72 SER A CA 1
ATOM 587 C C . SER A 1 72 ? 36.917 9.400 -31.507 1.00 36.84 72 SER A C 1
ATOM 589 O O . SER A 1 72 ? 36.317 10.453 -31.694 1.00 36.84 72 SER A O 1
ATOM 591 N N . GLY A 1 73 ? 37.989 9.305 -30.718 1.00 43.59 73 GLY A N 1
ATOM 592 C CA . GLY A 1 73 ? 38.652 10.467 -30.122 1.00 43.59 73 GLY A CA 1
ATOM 593 C C . GLY A 1 73 ? 39.115 10.236 -28.688 1.00 43.59 73 GLY A C 1
ATOM 594 O O . GLY A 1 73 ? 38.561 10.810 -27.760 1.00 43.59 73 GLY A O 1
ATOM 595 N N . SER A 1 74 ? 40.145 9.413 -28.488 1.00 32.28 74 SER A N 1
ATOM 596 C CA . SER A 1 74 ? 40.907 9.418 -27.237 1.00 32.28 74 SER A CA 1
ATOM 597 C C . SER A 1 74 ? 42.364 9.090 -27.539 1.00 32.28 74 SER A C 1
ATOM 599 O O . SER A 1 74 ? 42.692 8.033 -28.075 1.00 32.28 74 SER A O 1
ATOM 601 N N . THR A 1 75 ? 43.219 10.070 -27.279 1.00 38.59 75 THR A N 1
ATOM 602 C CA . THR A 1 75 ? 44.668 10.033 -27.448 1.00 38.59 75 THR A CA 1
ATOM 603 C C . THR A 1 75 ? 45.332 9.167 -26.379 1.00 38.59 75 THR A C 1
ATOM 605 O O . THR A 1 75 ? 45.014 9.253 -25.197 1.00 38.59 75 THR A O 1
ATOM 608 N N . ASN A 1 76 ? 46.278 8.356 -26.849 1.00 37.22 76 ASN A N 1
ATOM 609 C CA . ASN A 1 76 ? 47.140 7.406 -26.145 1.00 37.22 76 ASN A CA 1
ATOM 610 C C . ASN A 1 76 ? 47.673 7.844 -24.768 1.00 37.22 76 ASN A C 1
ATOM 612 O O . ASN A 1 76 ? 48.274 8.909 -24.661 1.00 37.22 76 ASN A O 1
ATOM 616 N N . LEU A 1 77 ? 47.643 6.920 -23.797 1.00 38.03 77 LEU A N 1
ATOM 617 C CA . LEU A 1 77 ? 48.674 6.752 -22.759 1.00 38.03 77 LEU A CA 1
ATOM 618 C C . LEU A 1 77 ? 48.860 5.247 -22.442 1.00 38.03 77 LEU A C 1
ATOM 620 O O . LEU A 1 77 ? 47.883 4.497 -22.491 1.00 38.03 77 LEU A O 1
ATOM 624 N N . PRO A 1 78 ? 50.087 4.770 -22.140 1.00 40.69 78 PRO A N 1
ATOM 625 C CA . PRO A 1 78 ? 50.388 3.344 -22.057 1.00 40.69 78 PRO A CA 1
ATOM 626 C C . PRO A 1 78 ? 50.193 2.806 -20.631 1.00 40.69 78 PRO A C 1
ATOM 628 O O . PRO A 1 78 ? 50.872 3.220 -19.695 1.00 40.69 78 PRO A O 1
ATOM 631 N N . GLY A 1 79 ? 49.294 1.833 -20.468 1.00 32.25 79 GLY A N 1
ATOM 632 C CA . GLY A 1 79 ? 49.039 1.150 -19.199 1.00 32.25 79 GLY A CA 1
ATOM 633 C C . GLY A 1 79 ? 48.842 -0.349 -19.409 1.00 32.25 79 GLY A C 1
ATOM 634 O O . GLY A 1 79 ? 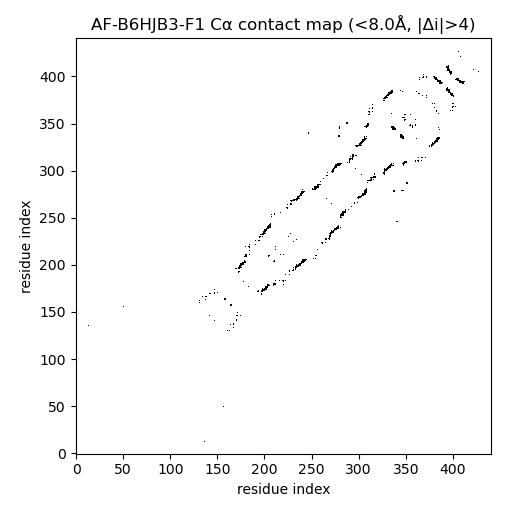47.933 -0.774 -20.112 1.00 32.25 79 GLY A O 1
ATOM 635 N N . LYS A 1 80 ? 49.742 -1.137 -18.820 1.00 33.81 80 LYS A N 1
ATOM 636 C CA . LYS A 1 80 ? 49.899 -2.597 -18.920 1.00 33.81 80 LYS A CA 1
ATOM 637 C C . LYS A 1 80 ? 48.583 -3.373 -18.728 1.00 33.81 80 LYS A C 1
ATOM 639 O O . LYS A 1 80 ? 47.932 -3.242 -17.698 1.00 33.81 80 LYS A O 1
ATOM 644 N N . SER A 1 81 ? 48.251 -4.260 -19.668 1.00 28.45 81 SER A N 1
ATOM 645 C CA . SER A 1 81 ? 47.183 -5.256 -19.502 1.00 28.45 81 SER A CA 1
ATOM 646 C C . SER A 1 81 ? 47.704 -6.475 -18.739 1.00 28.45 81 SER A C 1
ATOM 648 O O . SER A 1 81 ? 48.584 -7.194 -19.215 1.00 28.45 81 SER A O 1
ATOM 650 N N . GLN A 1 82 ? 47.151 -6.718 -17.554 1.00 28.33 82 GLN A N 1
ATOM 651 C CA . GLN A 1 82 ? 47.425 -7.895 -16.736 1.00 28.33 82 GLN A CA 1
ATOM 652 C C . GLN A 1 82 ? 46.477 -9.025 -17.174 1.00 28.33 82 GLN A C 1
ATOM 654 O O . GLN A 1 82 ? 45.263 -8.934 -17.004 1.00 28.33 82 GLN A O 1
ATOM 659 N N . LYS A 1 83 ? 47.023 -10.073 -17.803 1.00 27.31 83 LYS A N 1
ATOM 660 C CA . LYS A 1 83 ? 46.288 -11.303 -18.138 1.00 27.31 83 LYS A CA 1
ATOM 661 C C . LYS A 1 83 ? 46.136 -12.149 -16.873 1.00 27.31 83 LYS A C 1
ATOM 663 O O . LYS A 1 83 ? 47.129 -12.678 -16.385 1.00 27.31 83 LYS A O 1
ATOM 668 N N . PHE A 1 84 ? 44.908 -12.327 -16.393 1.00 24.19 84 PHE A N 1
ATOM 669 C CA . PHE A 1 84 ? 44.585 -13.429 -15.490 1.00 24.19 84 PHE A CA 1
ATOM 670 C C . PHE A 1 84 ? 44.289 -14.677 -16.322 1.00 24.19 84 PHE A C 1
ATOM 672 O O . PHE A 1 84 ? 43.384 -14.695 -17.155 1.00 24.19 84 PHE A O 1
ATOM 679 N N . LYS A 1 85 ? 45.120 -15.698 -16.121 1.00 25.67 85 LYS A N 1
ATOM 680 C CA . LYS A 1 85 ? 44.968 -17.049 -16.653 1.00 25.67 85 LYS A CA 1
ATOM 681 C C . LYS A 1 85 ? 44.224 -17.837 -15.572 1.00 25.67 85 LYS A C 1
ATOM 683 O O . LYS A 1 85 ? 44.748 -17.961 -14.470 1.00 25.67 85 LYS A O 1
ATOM 688 N N . LEU A 1 86 ? 42.998 -18.279 -15.848 1.00 25.06 86 LEU A N 1
ATOM 689 C CA . LEU A 1 86 ? 42.300 -19.224 -14.977 1.00 25.06 86 LEU A CA 1
ATOM 690 C C . LEU A 1 86 ? 42.650 -20.636 -15.450 1.00 25.06 86 LEU A C 1
ATOM 692 O O . LEU A 1 86 ? 42.351 -21.000 -16.587 1.00 25.06 86 LEU A O 1
ATOM 696 N N . ASP A 1 87 ? 43.317 -21.388 -14.581 1.00 25.77 87 ASP A N 1
ATOM 697 C CA . ASP A 1 87 ? 43.619 -22.802 -14.768 1.00 25.77 87 ASP A CA 1
ATOM 698 C C . ASP A 1 87 ? 42.346 -23.639 -14.587 1.00 25.77 87 ASP A C 1
ATOM 700 O O . ASP A 1 87 ? 41.685 -23.591 -13.550 1.00 25.77 87 ASP A O 1
ATOM 704 N N . THR A 1 88 ? 42.008 -24.440 -15.596 1.00 30.05 88 THR A N 1
ATOM 705 C CA . THR A 1 88 ? 41.023 -25.521 -15.486 1.00 30.05 88 THR A CA 1
ATOM 706 C C . THR A 1 88 ? 41.737 -26.790 -15.025 1.00 30.05 88 THR A C 1
ATOM 708 O O . THR A 1 88 ? 42.348 -27.493 -15.830 1.00 30.05 88 THR A O 1
ATOM 711 N N . GLY A 1 89 ? 41.680 -27.051 -13.717 1.00 25.84 89 GLY A N 1
ATOM 712 C CA . GLY A 1 89 ? 42.119 -28.292 -13.079 1.00 25.84 89 GLY A CA 1
ATOM 713 C C . GLY A 1 89 ? 40.972 -29.297 -12.936 1.00 25.84 89 GLY A C 1
ATOM 714 O O . GLY A 1 89 ? 39.826 -28.924 -12.705 1.00 25.84 89 GLY A O 1
ATOM 715 N N . ALA A 1 90 ? 41.306 -30.570 -13.120 1.00 31.48 90 ALA A N 1
ATOM 716 C CA . ALA A 1 90 ? 40.420 -31.712 -13.301 1.00 31.48 90 ALA A CA 1
ATOM 717 C C . ALA A 1 90 ? 39.582 -32.132 -12.074 1.00 31.48 90 ALA A C 1
ATOM 719 O O . ALA A 1 90 ? 40.044 -32.074 -10.942 1.00 31.48 90 ALA A O 1
ATOM 720 N N . GLY A 1 91 ? 38.417 -32.723 -12.372 1.00 27.17 91 GLY A N 1
ATOM 721 C CA . GLY A 1 91 ? 38.060 -34.062 -11.892 1.00 27.17 91 GLY A CA 1
ATOM 722 C C . GLY A 1 91 ? 37.367 -34.189 -10.534 1.00 27.17 91 GLY A C 1
ATOM 723 O O . GLY A 1 91 ? 38.027 -34.249 -9.511 1.00 27.17 91 GLY A O 1
ATOM 724 N N . HIS A 1 92 ? 36.053 -34.430 -10.558 1.00 27.44 92 HIS A N 1
ATOM 725 C CA . HIS A 1 92 ? 35.432 -35.511 -9.782 1.00 27.44 92 HIS A CA 1
ATOM 726 C C . HIS A 1 92 ? 34.070 -35.873 -10.385 1.00 27.44 92 HIS A C 1
ATOM 728 O O . HIS A 1 92 ? 33.183 -35.033 -10.513 1.00 27.44 92 HIS A O 1
ATOM 734 N N . GLY A 1 93 ? 33.930 -37.136 -10.791 1.00 27.52 93 GLY A N 1
ATOM 735 C CA . GLY A 1 93 ? 32.667 -37.710 -11.232 1.00 27.52 93 GLY A CA 1
ATOM 736 C C . GLY A 1 93 ? 31.780 -38.038 -10.037 1.00 27.52 93 GLY A C 1
ATOM 737 O O . GLY A 1 93 ? 32.219 -38.707 -9.105 1.00 27.52 93 GLY A O 1
ATOM 738 N N . PHE A 1 94 ? 30.527 -37.599 -10.099 1.00 25.50 94 PHE A N 1
ATOM 739 C CA . PHE A 1 94 ? 29.449 -38.073 -9.240 1.00 25.50 94 PHE A CA 1
ATOM 740 C C . PHE A 1 94 ? 28.336 -38.623 -10.130 1.00 25.50 94 PHE A C 1
ATOM 742 O O . PHE A 1 94 ? 27.755 -37.901 -10.939 1.00 25.50 94 PHE A O 1
ATOM 749 N N . CYS A 1 95 ? 28.068 -39.921 -9.992 1.00 25.62 95 CYS A N 1
ATOM 750 C CA . CYS A 1 95 ? 26.889 -40.570 -10.550 1.00 25.62 95 CYS A CA 1
ATOM 751 C C . CYS A 1 95 ? 25.703 -40.308 -9.616 1.00 25.62 95 CYS A C 1
ATOM 753 O O . CYS A 1 95 ? 25.747 -40.707 -8.455 1.00 25.62 95 CYS A O 1
ATOM 755 N N . PHE A 1 96 ? 24.635 -39.700 -10.129 1.00 25.20 96 PHE A N 1
ATOM 756 C CA . PHE A 1 96 ? 23.306 -39.789 -9.528 1.00 25.20 96 PHE A CA 1
ATOM 757 C C . PHE A 1 96 ? 22.414 -40.589 -10.473 1.00 25.20 96 PHE A C 1
ATOM 759 O O . PHE A 1 96 ? 22.110 -40.148 -11.579 1.00 25.20 96 PHE A O 1
ATOM 766 N N . GLY A 1 97 ? 22.029 -41.788 -10.035 1.00 26.88 97 GLY A N 1
ATOM 767 C CA . GLY A 1 97 ? 20.937 -42.535 -10.640 1.00 26.88 97 GLY A CA 1
ATOM 768 C C . GLY A 1 97 ? 19.619 -41.874 -10.253 1.00 26.88 97 GLY A C 1
ATOM 769 O O . GLY A 1 97 ? 19.273 -41.830 -9.074 1.00 26.88 97 GLY A O 1
ATOM 770 N N . LEU A 1 98 ? 18.902 -41.346 -11.240 1.00 26.55 98 LEU A N 1
ATOM 771 C CA . LEU A 1 98 ? 17.506 -40.956 -11.098 1.00 26.55 98 LEU A CA 1
ATOM 772 C C . LEU A 1 98 ? 16.655 -42.148 -11.528 1.00 26.55 98 LEU A C 1
ATOM 774 O O . LEU A 1 98 ? 16.703 -42.568 -12.680 1.00 26.55 98 LEU A O 1
ATOM 778 N N . GLY A 1 99 ? 15.930 -42.711 -10.564 1.00 24.75 99 GLY A N 1
ATOM 779 C CA . GLY A 1 99 ? 14.883 -43.687 -10.816 1.00 24.75 99 GLY A CA 1
ATOM 780 C C . GLY A 1 99 ? 13.701 -43.032 -11.524 1.00 24.75 99 GLY A C 1
ATOM 781 O O . GLY A 1 99 ? 13.280 -41.929 -11.169 1.00 24.75 99 GLY A O 1
ATOM 782 N N . ASP A 1 100 ? 13.182 -43.739 -12.520 1.00 30.25 100 ASP A N 1
ATOM 783 C CA . ASP A 1 100 ? 11.979 -43.402 -13.265 1.00 30.25 100 ASP A CA 1
ATOM 784 C C . ASP A 1 100 ? 10.760 -43.282 -12.337 1.00 30.25 100 ASP A C 1
ATOM 786 O O . ASP A 1 100 ? 10.327 -44.253 -11.717 1.00 30.25 100 ASP A O 1
ATOM 790 N N . MET A 1 101 ? 10.154 -42.095 -12.292 1.00 27.38 101 MET A N 1
ATOM 791 C CA . MET A 1 101 ? 8.767 -41.906 -11.863 1.00 27.38 101 MET A CA 1
ATOM 792 C C . MET A 1 101 ? 8.011 -41.194 -12.983 1.00 27.38 101 MET A C 1
ATOM 794 O O . MET A 1 101 ? 7.928 -39.969 -13.044 1.00 27.38 101 MET A O 1
ATOM 798 N N . ALA A 1 102 ? 7.483 -41.999 -13.902 1.00 30.41 102 ALA A N 1
ATOM 799 C CA . ALA A 1 102 ? 6.579 -41.567 -14.953 1.00 30.41 102 ALA A CA 1
ATOM 800 C C . ALA A 1 102 ? 5.140 -41.502 -14.413 1.00 30.41 102 ALA A C 1
ATOM 802 O O . ALA A 1 102 ? 4.573 -42.520 -14.025 1.00 30.41 102 ALA A O 1
ATOM 803 N N . TYR A 1 103 ? 4.525 -40.319 -14.453 1.00 31.31 103 TYR A N 1
ATOM 804 C CA . TYR A 1 103 ? 3.068 -40.172 -14.434 1.00 31.31 103 TYR A CA 1
ATOM 805 C C . TYR A 1 103 ? 2.615 -39.640 -15.800 1.00 31.31 103 TYR A C 1
ATOM 807 O O . TYR A 1 103 ? 2.976 -38.516 -16.157 1.00 31.31 103 TYR A O 1
ATOM 815 N N . PRO A 1 104 ? 1.825 -40.392 -16.587 1.00 44.34 104 PRO A N 1
ATOM 816 C CA . PRO A 1 104 ? 1.272 -39.883 -17.830 1.00 44.34 104 PRO A CA 1
ATOM 817 C C . PRO A 1 104 ? -0.062 -39.185 -17.547 1.00 44.34 104 PRO A C 1
ATOM 819 O O . PRO A 1 104 ? -1.049 -39.817 -17.178 1.00 44.34 104 PRO A O 1
ATOM 822 N N . ASN A 1 105 ? -0.120 -37.869 -17.750 1.00 46.19 105 ASN A N 1
ATOM 823 C CA . ASN A 1 105 ? -1.392 -37.148 -17.760 1.00 46.19 105 ASN A CA 1
ATOM 824 C C . ASN A 1 105 ? -2.018 -37.251 -19.166 1.00 46.19 105 ASN A C 1
ATOM 826 O O . ASN A 1 105 ? -1.761 -36.417 -20.039 1.00 46.19 105 ASN A O 1
ATOM 830 N N . HIS A 1 106 ? -2.784 -38.326 -19.390 1.00 45.62 106 HIS A N 1
ATOM 831 C CA . HIS A 1 106 ? -3.413 -38.695 -20.670 1.00 45.62 106 HIS A CA 1
ATOM 832 C C . HIS A 1 106 ? -4.213 -37.541 -21.297 1.00 45.62 106 HIS A C 1
ATOM 834 O O . HIS A 1 106 ? -4.109 -37.303 -22.495 1.00 45.62 106 HIS A O 1
ATOM 840 N N . GLN A 1 107 ? -4.906 -36.743 -20.480 1.00 41.91 107 GLN A N 1
ATOM 841 C CA . GLN A 1 107 ? -5.742 -35.631 -20.947 1.00 41.91 107 GLN A CA 1
ATOM 842 C C . GLN A 1 107 ? -4.949 -34.491 -21.601 1.00 41.91 107 GLN A C 1
ATOM 844 O O . GLN A 1 107 ? -5.462 -33.819 -22.488 1.00 41.91 107 GLN A O 1
ATOM 849 N N . ILE A 1 108 ? -3.692 -34.256 -21.206 1.00 44.16 108 ILE A N 1
ATOM 850 C CA . ILE A 1 108 ? -2.871 -33.196 -21.820 1.00 44.16 108 ILE A CA 1
ATOM 851 C C . ILE A 1 108 ? -2.298 -33.661 -23.157 1.00 44.16 108 ILE A C 1
ATOM 853 O O . ILE A 1 108 ? -2.232 -32.877 -24.102 1.00 44.16 108 ILE A O 1
ATOM 857 N N . GLN A 1 109 ? -1.915 -34.936 -23.253 1.00 52.81 109 GLN A N 1
ATOM 858 C CA . GLN A 1 109 ? -1.525 -35.523 -24.534 1.00 52.81 109 GLN A CA 1
ATOM 859 C C . GLN A 1 109 ? -2.707 -35.538 -25.503 1.00 52.81 109 GLN A C 1
ATOM 861 O O . GLN A 1 109 ? -2.509 -35.256 -26.677 1.00 52.81 109 GLN A O 1
ATOM 866 N N . GLU A 1 110 ? -3.923 -35.758 -25.006 1.00 55.88 110 GLU A N 1
ATOM 867 C CA . GLU A 1 110 ? -5.163 -35.714 -25.783 1.00 55.88 110 GLU A CA 1
ATOM 868 C C . GLU A 1 110 ? -5.499 -34.289 -26.255 1.00 55.88 110 GLU A C 1
ATOM 870 O O . GLU A 1 110 ? -5.721 -34.082 -27.440 1.00 55.88 110 GLU A O 1
ATOM 875 N N . LEU A 1 111 ? -5.380 -33.271 -25.394 1.00 46.78 111 LEU A N 1
ATOM 876 C CA . LEU A 1 111 ? -5.652 -31.869 -25.757 1.00 46.78 111 LEU A CA 1
ATOM 877 C C . LEU A 1 111 ? -4.583 -31.280 -26.700 1.00 46.78 111 LEU A C 1
ATOM 879 O O . LEU A 1 111 ? -4.887 -30.495 -27.602 1.00 46.78 111 LEU A O 1
ATOM 883 N N . LEU A 1 112 ? -3.317 -31.682 -26.535 1.00 48.94 112 LEU A N 1
ATOM 884 C CA . LEU A 1 112 ? -2.244 -31.365 -27.483 1.00 48.94 112 LEU A CA 1
ATOM 885 C C . LEU A 1 112 ? -2.367 -32.173 -28.785 1.00 48.94 112 LEU A C 1
ATOM 887 O O . LEU A 1 112 ? -1.970 -31.668 -29.837 1.00 48.94 112 LEU A O 1
ATOM 891 N N . ALA A 1 113 ? -2.912 -33.392 -28.741 1.00 64.62 113 ALA A N 1
ATOM 892 C CA . ALA A 1 113 ? -3.203 -34.201 -29.922 1.00 64.62 113 ALA A CA 1
ATOM 893 C C . ALA A 1 113 ? -4.398 -33.650 -30.707 1.00 64.62 113 ALA A C 1
ATOM 895 O O . ALA A 1 113 ? -4.305 -33.586 -31.927 1.00 64.62 113 ALA A O 1
ATOM 896 N N . GLU A 1 114 ? -5.452 -33.167 -30.045 1.00 66.62 114 GLU A N 1
ATOM 897 C CA . GLU A 1 114 ? -6.585 -32.477 -30.674 1.00 66.62 114 GLU A CA 1
ATOM 898 C C . GLU A 1 114 ? -6.140 -31.167 -31.326 1.00 66.62 114 GLU A C 1
ATOM 900 O O . GLU A 1 114 ? -6.423 -30.937 -32.501 1.00 66.62 114 GLU A O 1
ATOM 905 N N . LEU A 1 115 ? -5.337 -30.357 -30.624 1.00 52.28 115 LEU A N 1
ATOM 906 C CA . LEU A 1 115 ? -4.729 -29.162 -31.216 1.00 52.28 115 LEU A CA 1
ATOM 907 C C . LEU A 1 115 ? -3.825 -29.522 -32.404 1.00 52.28 115 LEU A C 1
ATOM 909 O O . LEU A 1 115 ? -3.864 -28.848 -33.428 1.00 52.28 115 LEU A O 1
ATOM 913 N N . ARG A 1 116 ? -3.034 -30.601 -32.331 1.00 62.03 116 ARG A N 1
ATOM 914 C CA . ARG A 1 116 ? -2.256 -31.069 -33.494 1.00 62.03 116 ARG A CA 1
ATOM 915 C C . ARG A 1 116 ? -3.145 -31.584 -34.623 1.00 62.03 116 ARG A C 1
ATOM 917 O O . ARG A 1 116 ? -2.796 -31.349 -35.777 1.00 62.03 116 ARG A O 1
ATOM 924 N N . ALA A 1 117 ? -4.249 -32.265 -34.331 1.00 69.25 117 ALA A N 1
ATOM 925 C CA . ALA A 1 117 ? -5.154 -32.846 -35.321 1.00 69.25 117 ALA A CA 1
ATOM 926 C C . ALA A 1 117 ? -5.929 -31.759 -36.080 1.00 69.25 117 ALA A C 1
ATOM 928 O O . ALA A 1 117 ? -5.950 -31.783 -37.313 1.00 69.25 117 ALA A O 1
ATOM 929 N N . GLU A 1 118 ? -6.455 -30.751 -35.377 1.00 65.44 118 GLU A N 1
ATOM 930 C CA . GLU A 1 118 ? -7.095 -29.579 -35.993 1.00 65.44 118 GLU A CA 1
ATOM 931 C C . GLU A 1 118 ? -6.112 -28.791 -36.872 1.00 65.44 118 GLU A C 1
ATOM 933 O O . GLU A 1 118 ? -6.459 -28.364 -37.976 1.00 65.44 118 GLU A O 1
ATOM 938 N N . PHE A 1 119 ? -4.851 -28.661 -36.443 1.00 53.38 119 PHE A N 1
ATOM 939 C CA . PHE A 1 119 ? -3.811 -28.019 -37.253 1.00 53.38 119 PHE A CA 1
ATOM 940 C C . PHE A 1 119 ? -3.354 -28.875 -38.447 1.00 53.38 119 PHE A C 1
ATOM 942 O O . PHE A 1 119 ? -3.010 -28.324 -39.494 1.00 53.38 119 PHE A O 1
ATOM 949 N N . SER A 1 120 ? -3.378 -30.206 -38.327 1.00 57.69 120 SER A N 1
ATOM 950 C CA . SER A 1 120 ? -2.934 -31.135 -39.380 1.00 57.69 120 SER A CA 1
ATOM 951 C C . SER A 1 120 ? -3.953 -31.295 -40.515 1.00 57.69 120 SER A C 1
ATOM 953 O O . SER A 1 120 ? -3.560 -31.568 -41.649 1.00 57.69 120 SER A O 1
ATOM 955 N N . ALA A 1 121 ? -5.246 -31.069 -40.259 1.00 66.06 121 ALA A N 1
ATOM 956 C CA . ALA A 1 121 ? -6.294 -31.127 -41.285 1.00 66.06 121 ALA A CA 1
ATOM 957 C C . ALA A 1 121 ? -6.266 -29.936 -42.274 1.00 66.06 121 ALA A C 1
ATOM 959 O O . ALA A 1 121 ? -6.906 -29.973 -43.324 1.00 66.06 121 ALA A O 1
ATOM 960 N N . SER A 1 122 ? -5.499 -28.879 -41.986 1.00 56.59 122 SER A N 1
ATOM 961 C CA . SER A 1 122 ? -5.400 -27.671 -42.816 1.00 56.59 122 SER A CA 1
ATOM 962 C C . SER A 1 122 ? -4.122 -27.675 -43.677 1.00 56.59 122 SER A C 1
ATOM 964 O O . SER A 1 122 ? -3.181 -26.925 -43.415 1.00 56.59 122 SER A O 1
ATOM 966 N N . GLN A 1 123 ? -4.094 -28.490 -44.738 1.00 56.91 123 GLN A N 1
ATOM 967 C CA . GLN A 1 123 ? -2.904 -28.850 -45.545 1.00 56.91 123 GLN A CA 1
ATOM 968 C C . GLN A 1 123 ? -2.151 -27.737 -46.325 1.00 56.91 123 GLN A C 1
ATOM 970 O O . GLN A 1 123 ? -1.285 -28.049 -47.135 1.00 56.91 123 GLN A O 1
ATOM 975 N N . HIS A 1 124 ? -2.364 -26.442 -46.075 1.00 67.31 124 HIS A N 1
ATOM 976 C CA . HIS A 1 124 ? -1.568 -25.382 -46.729 1.00 67.31 124 HIS A CA 1
ATOM 977 C C . HIS A 1 124 ? -1.188 -24.190 -45.843 1.00 67.31 124 HIS A C 1
ATOM 979 O O . HIS A 1 124 ? -0.785 -23.141 -46.353 1.00 67.31 124 HIS A O 1
ATOM 985 N N . VAL A 1 125 ? -1.270 -24.318 -44.518 1.00 63.28 125 VAL A N 1
ATOM 986 C CA . VAL A 1 125 ? -0.795 -23.246 -43.634 1.00 63.28 125 VAL A CA 1
ATOM 987 C C . VAL A 1 125 ? 0.697 -23.467 -43.365 1.00 63.28 125 VAL A C 1
ATOM 989 O O . VAL A 1 125 ? 1.047 -24.477 -42.755 1.00 63.28 125 VAL A O 1
ATOM 992 N N . P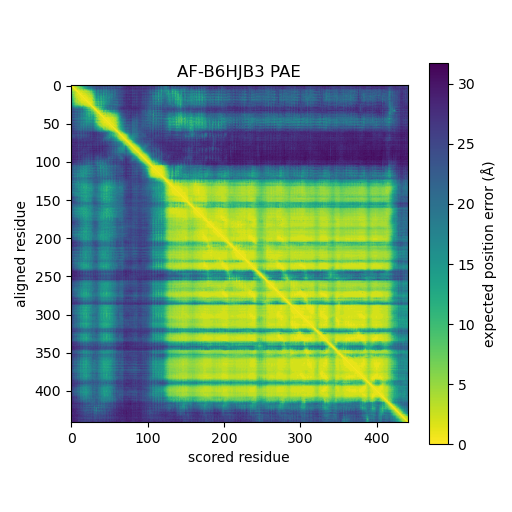RO A 1 126 ? 1.599 -22.575 -43.826 1.00 71.12 126 PRO A N 1
ATOM 993 C CA . PRO A 1 126 ? 3.012 -22.680 -43.482 1.00 71.12 126 PRO A CA 1
ATOM 994 C C . PRO A 1 126 ? 3.160 -22.684 -41.954 1.00 71.12 126 PRO A C 1
ATOM 996 O O . PRO A 1 126 ? 2.395 -21.984 -41.281 1.00 71.12 126 PRO A O 1
ATOM 999 N N . PRO A 1 127 ? 4.118 -23.446 -41.397 1.00 72.94 127 PRO A N 1
ATOM 1000 C CA . PRO A 1 127 ? 4.286 -23.556 -39.955 1.00 72.94 127 PRO A CA 1
ATOM 1001 C C . PRO A 1 127 ? 4.409 -22.157 -39.350 1.00 72.94 127 PRO A C 1
ATOM 1003 O O . PRO A 1 127 ? 5.315 -21.391 -39.691 1.00 72.94 127 PRO A O 1
ATOM 1006 N N . MET A 1 128 ? 3.463 -21.798 -38.479 1.00 73.25 128 MET A N 1
ATOM 1007 C CA . MET A 1 128 ? 3.514 -20.520 -37.784 1.00 73.25 128 MET A CA 1
ATOM 1008 C C . MET A 1 128 ? 4.655 -20.574 -36.780 1.00 73.25 128 MET A C 1
ATOM 1010 O O . MET A 1 128 ? 4.568 -21.217 -35.736 1.00 73.25 128 MET A O 1
ATOM 1014 N N . THR A 1 129 ? 5.746 -19.890 -37.099 1.00 85.94 129 THR A N 1
ATOM 1015 C CA . THR A 1 129 ? 6.807 -19.660 -36.127 1.00 85.94 129 THR A CA 1
ATOM 1016 C C . THR A 1 129 ? 6.290 -18.716 -35.040 1.00 85.94 129 THR A C 1
ATOM 1018 O O . THR A 1 129 ? 5.523 -17.790 -35.313 1.00 85.94 129 THR A O 1
ATOM 1021 N N . LEU A 1 130 ? 6.744 -18.901 -33.797 1.00 84.31 130 LEU A N 1
ATOM 1022 C CA . LEU A 1 130 ? 6.381 -18.035 -32.662 1.00 84.31 130 LEU A CA 1
ATOM 1023 C C . LEU A 1 130 ? 6.687 -16.546 -32.915 1.00 84.31 130 LEU A C 1
ATOM 1025 O O . LEU A 1 130 ? 6.053 -15.660 -32.346 1.00 84.31 130 LEU A O 1
ATOM 1029 N N . GLN A 1 131 ? 7.640 -16.255 -33.803 1.00 83.69 131 GLN A N 1
ATOM 1030 C CA . GLN A 1 131 ? 8.007 -14.896 -34.206 1.00 83.69 131 GLN A CA 1
ATOM 1031 C C . GLN A 1 131 ? 6.908 -14.190 -35.020 1.00 83.69 131 GLN A C 1
ATOM 1033 O O . GLN A 1 131 ? 6.855 -12.957 -35.039 1.00 83.69 131 GLN A O 1
ATOM 1038 N N . ASN A 1 132 ? 6.023 -14.963 -35.655 1.00 86.88 132 ASN A N 1
ATOM 1039 C CA . ASN A 1 132 ? 4.962 -14.478 -36.535 1.00 86.88 132 ASN A CA 1
ATOM 1040 C C . ASN A 1 132 ? 3.604 -14.343 -35.838 1.00 86.88 132 ASN A C 1
ATOM 1042 O O . ASN A 1 132 ? 2.636 -13.944 -36.485 1.00 86.88 132 ASN A O 1
ATOM 1046 N N . LEU A 1 133 ? 3.520 -14.617 -34.532 1.00 90.44 133 LEU A N 1
ATOM 1047 C CA . LEU A 1 133 ? 2.284 -14.417 -33.780 1.00 90.44 133 LEU A CA 1
ATOM 1048 C C . LEU A 1 133 ? 1.811 -12.948 -33.859 1.00 90.44 133 LEU A C 1
ATOM 1050 O O . LEU A 1 133 ? 2.642 -12.025 -33.883 1.00 90.44 133 LEU A O 1
ATOM 1054 N N . PRO A 1 134 ? 0.489 -12.696 -33.904 1.00 93.69 134 PRO A N 1
ATOM 1055 C CA . PRO A 1 134 ? -0.064 -11.352 -33.754 1.00 93.69 134 PRO A CA 1
ATOM 1056 C C . PRO A 1 134 ? 0.360 -10.717 -32.424 1.00 93.69 134 PRO A C 1
ATOM 1058 O O . PRO A 1 134 ? 0.569 -11.412 -31.427 1.00 93.69 134 PRO A O 1
ATOM 1061 N N . VAL A 1 135 ? 0.502 -9.389 -32.408 1.00 92.69 135 VAL A N 1
ATOM 1062 C CA . VAL A 1 135 ? 0.972 -8.652 -31.220 1.00 92.69 135 VAL A CA 1
ATOM 1063 C C . VAL A 1 135 ? 0.035 -8.841 -30.030 1.00 92.69 135 VAL A C 1
ATOM 1065 O O . VAL A 1 135 ? 0.492 -8.944 -28.900 1.00 92.69 135 VAL A O 1
ATOM 1068 N N . GLU A 1 136 ? -1.259 -8.973 -30.286 1.00 94.19 136 GLU A N 1
ATOM 1069 C CA . GLU A 1 136 ? -2.302 -9.180 -29.290 1.00 94.19 136 GLU A CA 1
ATOM 1070 C C . GLU A 1 136 ? -2.104 -10.511 -28.560 1.00 94.19 136 GLU A C 1
ATOM 1072 O O . GLU A 1 136 ? -2.152 -10.556 -27.332 1.00 94.19 136 GLU A O 1
ATOM 1077 N N . ILE A 1 137 ? -1.802 -11.579 -29.307 1.00 93.00 137 ILE A N 1
ATOM 1078 C CA . ILE A 1 137 ? -1.533 -12.904 -28.739 1.00 93.00 137 ILE A CA 1
ATOM 1079 C C . ILE A 1 137 ? -0.244 -12.875 -27.918 1.00 93.00 137 ILE A C 1
ATOM 1081 O O . ILE A 1 137 ? -0.217 -13.393 -26.804 1.00 93.00 137 ILE A O 1
ATOM 1085 N N . LEU A 1 138 ? 0.799 -12.203 -28.417 1.00 91.25 138 LEU A N 1
ATOM 1086 C CA . LEU A 1 138 ? 2.040 -12.006 -27.666 1.00 91.25 138 LEU A CA 1
ATOM 1087 C C . LEU A 1 138 ? 1.796 -11.236 -26.362 1.00 91.25 138 LEU A C 1
ATOM 1089 O O . LEU A 1 138 ? 2.261 -11.671 -25.313 1.00 91.25 138 LEU A O 1
ATOM 1093 N N . CYS A 1 139 ? 1.022 -10.149 -26.396 1.00 91.31 139 CYS A N 1
ATOM 1094 C CA . CYS A 1 139 ? 0.643 -9.395 -25.201 1.00 91.31 139 CYS A CA 1
ATOM 1095 C C . CYS A 1 139 ? -0.080 -10.273 -24.175 1.00 91.31 139 CYS A C 1
ATOM 1097 O O . CYS A 1 139 ? 0.203 -10.167 -22.984 1.00 91.31 139 CYS A O 1
ATOM 1099 N N . ILE A 1 140 ? -1.001 -11.136 -24.616 1.00 92.00 140 ILE A N 1
ATOM 1100 C CA . ILE A 1 140 ? -1.734 -12.038 -23.717 1.00 92.00 140 ILE A CA 1
ATOM 1101 C C . ILE A 1 140 ? -0.788 -13.060 -23.093 1.00 92.00 140 ILE A C 1
ATOM 1103 O O . ILE A 1 140 ? -0.834 -13.245 -21.881 1.00 92.00 140 ILE A O 1
ATOM 1107 N N . ILE A 1 141 ? 0.095 -13.673 -23.887 1.00 91.19 141 ILE A N 1
ATOM 1108 C CA . ILE A 1 141 ? 1.101 -14.620 -23.385 1.00 91.19 141 ILE A CA 1
ATOM 1109 C C . ILE A 1 141 ? 1.999 -13.934 -22.348 1.00 91.19 141 ILE A C 1
ATOM 1111 O O . ILE A 1 141 ? 2.163 -14.446 -21.245 1.00 91.19 141 ILE A O 1
ATOM 1115 N N . ILE A 1 142 ? 2.534 -12.751 -22.660 1.00 90.94 142 ILE A N 1
ATOM 1116 C CA . ILE A 1 142 ? 3.424 -12.002 -21.760 1.00 90.94 142 ILE A CA 1
ATOM 1117 C C . ILE A 1 142 ? 2.690 -11.613 -20.466 1.00 90.94 142 ILE A C 1
ATOM 1119 O O . ILE A 1 142 ? 3.238 -11.782 -19.377 1.00 90.94 142 ILE A O 1
ATOM 1123 N N . ARG A 1 143 ? 1.436 -11.148 -20.559 1.00 90.75 143 ARG A N 1
ATOM 1124 C CA . ARG A 1 143 ? 0.605 -10.841 -19.382 1.00 90.75 143 ARG A CA 1
ATOM 1125 C C . ARG A 1 143 ? 0.294 -12.076 -18.545 1.00 90.75 143 ARG A C 1
ATOM 1127 O O . ARG A 1 143 ? 0.280 -11.975 -17.326 1.00 90.75 143 ARG A O 1
ATOM 1134 N N . PHE A 1 144 ? 0.058 -13.217 -19.187 1.00 90.38 144 PHE A N 1
ATOM 1135 C CA . PHE A 1 144 ? -0.201 -14.480 -18.502 1.00 90.38 144 PHE A CA 1
ATOM 1136 C C . PHE A 1 144 ? 1.030 -14.976 -17.733 1.00 90.38 144 PHE A C 1
ATOM 1138 O O . PHE A 1 144 ? 0.899 -15.432 -16.602 1.00 90.38 144 PHE A O 1
ATOM 1145 N N . ILE A 1 145 ? 2.227 -14.846 -18.316 1.00 89.81 145 ILE A N 1
ATOM 1146 C CA . ILE A 1 145 ? 3.492 -15.155 -17.627 1.00 89.81 145 ILE A CA 1
ATOM 1147 C C . ILE A 1 145 ? 3.677 -14.231 -16.412 1.00 89.81 145 ILE A C 1
ATOM 1149 O O . ILE A 1 145 ? 4.135 -14.674 -15.358 1.00 89.81 145 ILE A O 1
ATOM 1153 N N . GLY A 1 146 ? 3.292 -12.961 -16.555 1.00 89.00 146 GLY A N 1
ATOM 1154 C CA . GLY A 1 146 ? 3.369 -11.953 -15.505 1.00 89.00 146 GLY A CA 1
ATOM 1155 C C . GLY A 1 146 ? 4.738 -11.277 -15.436 1.00 89.00 146 GLY A C 1
ATOM 1156 O O . GLY A 1 146 ? 5.788 -11.883 -15.668 1.00 89.00 146 GLY A O 1
ATOM 1157 N N . SER A 1 147 ? 4.731 -9.988 -15.101 1.00 88.50 147 SER A N 1
ATOM 1158 C CA . SER A 1 147 ? 5.931 -9.146 -15.061 1.00 88.50 147 SER A CA 1
ATOM 1159 C C . SER A 1 147 ? 6.985 -9.663 -14.070 1.00 88.50 147 SER A C 1
ATOM 1161 O O . SER A 1 147 ? 8.176 -9.664 -14.378 1.00 88.50 147 SER A O 1
ATOM 1163 N N . ASP A 1 148 ? 6.561 -10.188 -12.922 1.00 86.25 148 ASP A N 1
ATOM 1164 C CA . ASP A 1 148 ? 7.458 -10.731 -11.900 1.00 86.25 148 ASP A CA 1
ATOM 1165 C C . ASP A 1 148 ? 8.243 -11.957 -12.366 1.00 86.25 148 ASP A C 1
ATOM 1167 O O . ASP A 1 148 ? 9.440 -12.062 -12.090 1.00 86.25 148 ASP A O 1
ATOM 1171 N N . LEU A 1 149 ? 7.602 -12.883 -13.083 1.00 86.69 149 LEU A N 1
ATOM 1172 C CA . LEU A 1 149 ? 8.284 -14.074 -13.586 1.00 86.69 149 LEU A CA 1
ATOM 1173 C C . LEU A 1 149 ? 9.267 -13.706 -14.703 1.00 86.69 149 LEU A C 1
ATOM 1175 O O . LEU A 1 149 ? 10.398 -14.192 -14.703 1.00 86.69 149 LEU A O 1
ATOM 1179 N N . LEU A 1 150 ? 8.878 -12.785 -15.589 1.00 88.31 150 LEU A N 1
ATOM 1180 C CA . LEU A 1 150 ? 9.756 -12.270 -16.644 1.00 88.31 150 LEU A CA 1
ATOM 1181 C C . LEU A 1 150 ? 11.009 -11.592 -16.072 1.00 88.31 150 LEU A C 1
ATOM 1183 O O . LEU A 1 150 ? 12.103 -11.790 -16.598 1.00 88.31 150 LEU A O 1
ATOM 1187 N N . ARG A 1 151 ? 10.873 -10.829 -14.978 1.00 84.50 151 ARG A N 1
ATOM 1188 C CA . ARG A 1 151 ? 12.017 -10.215 -14.278 1.00 84.50 151 ARG A CA 1
ATOM 1189 C C . ARG A 1 151 ? 12.899 -11.249 -13.585 1.00 84.50 151 ARG A C 1
ATOM 1191 O O . ARG A 1 151 ? 14.116 -11.134 -13.659 1.00 84.50 151 ARG A O 1
ATOM 1198 N N . LYS A 1 152 ? 12.304 -12.253 -12.928 1.00 86.44 152 LYS A N 1
ATOM 1199 C CA . LYS A 1 152 ? 13.047 -13.335 -12.250 1.00 86.44 152 LYS A CA 1
ATOM 1200 C C . LYS A 1 152 ? 13.889 -14.164 -13.216 1.00 86.44 152 LYS A C 1
ATOM 1202 O O . LYS A 1 152 ? 14.954 -14.623 -12.834 1.00 86.44 152 LYS A O 1
ATOM 1207 N N . GLN A 1 153 ? 13.428 -14.330 -14.453 1.00 85.69 153 GLN A N 1
ATOM 1208 C CA . GLN A 1 153 ? 14.184 -14.990 -15.521 1.00 85.69 153 GLN A CA 1
ATOM 1209 C C . GLN A 1 153 ? 15.169 -14.046 -16.233 1.00 85.69 153 GLN A C 1
ATOM 1211 O O . GLN A 1 153 ? 15.569 -14.325 -17.361 1.00 85.69 153 GLN A O 1
ATOM 1216 N N . GLU A 1 154 ? 15.500 -12.902 -15.624 1.00 80.06 154 GLU A N 1
ATOM 1217 C CA . GLU A 1 154 ? 16.407 -11.878 -16.166 1.00 80.06 154 GLU A CA 1
ATOM 1218 C C . GLU A 1 154 ? 16.029 -11.409 -17.579 1.00 80.06 154 GLU A C 1
ATOM 1220 O O . GLU A 1 154 ? 16.873 -10.980 -18.363 1.00 80.06 154 GLU A O 1
ATOM 1225 N N . ALA A 1 155 ? 14.744 -11.507 -17.935 1.00 73.25 155 ALA A N 1
ATOM 1226 C CA . ALA A 1 155 ? 14.257 -11.268 -19.288 1.00 73.25 155 ALA A CA 1
ATOM 1227 C C . ALA A 1 155 ? 14.972 -12.103 -20.379 1.00 73.25 155 ALA A C 1
ATOM 1229 O O . ALA A 1 155 ? 14.854 -11.779 -21.564 1.00 73.25 155 ALA A O 1
ATOM 1230 N N . CYS A 1 156 ? 15.643 -13.210 -20.034 1.00 76.25 156 CYS A N 1
ATOM 1231 C CA . CYS A 1 156 ? 16.263 -14.123 -21.002 1.00 76.25 156 CYS A CA 1
ATOM 1232 C C . CYS A 1 156 ? 15.234 -14.631 -22.019 1.00 76.25 156 CYS A C 1
ATOM 1234 O O . CYS A 1 156 ? 15.513 -14.691 -23.215 1.00 76.25 156 CYS A O 1
ATOM 1236 N N . CYS A 1 157 ? 13.997 -14.879 -21.581 1.00 72.69 157 CYS A N 1
ATOM 1237 C CA . CYS A 1 157 ? 12.878 -15.249 -22.449 1.00 72.69 157 CYS A CA 1
ATOM 1238 C C . CYS A 1 157 ? 12.429 -14.134 -23.415 1.00 72.69 157 CYS A C 1
ATOM 1240 O O . CYS A 1 157 ? 11.767 -14.414 -24.411 1.00 72.69 157 CYS A O 1
ATOM 1242 N N . LEU A 1 158 ? 12.819 -12.879 -23.177 1.00 78.88 158 LEU A N 1
ATOM 1243 C CA . LEU A 1 158 ? 12.553 -11.742 -24.066 1.00 78.88 158 LEU A CA 1
ATOM 1244 C C . LEU A 1 158 ? 13.701 -11.484 -25.049 1.00 78.88 158 LEU A C 1
ATOM 1246 O O . LEU A 1 158 ? 13.516 -10.741 -26.015 1.00 78.88 158 LEU A O 1
ATOM 1250 N N . SER A 1 159 ? 14.854 -12.135 -24.855 1.00 77.94 159 SER A N 1
ATOM 1251 C CA . SER A 1 159 ? 15.978 -12.091 -25.800 1.00 77.94 159 SER A CA 1
ATOM 1252 C C . SER A 1 159 ? 15.710 -12.857 -27.105 1.00 77.94 159 SER A C 1
ATOM 1254 O O . SER A 1 159 ? 16.477 -12.719 -28.056 1.00 77.94 159 SER A O 1
ATOM 1256 N N . VAL A 1 160 ? 14.587 -13.591 -27.193 1.00 78.62 160 VAL A N 1
ATOM 1257 C CA . VAL A 1 160 ? 14.184 -14.386 -28.368 1.00 78.62 160 VAL A CA 1
ATOM 1258 C C . VAL A 1 160 ? 14.190 -13.544 -29.645 1.00 78.62 160 VAL A C 1
ATOM 1260 O O . VAL A 1 160 ? 14.735 -13.968 -30.662 1.00 78.62 160 VAL A O 1
ATOM 1263 N N . CYS A 1 161 ? 13.604 -12.339 -29.610 1.00 84.69 161 CYS A N 1
ATOM 1264 C CA . CYS A 1 161 ? 13.796 -11.340 -30.660 1.00 84.69 161 CYS A CA 1
ATOM 1265 C C . CYS A 1 161 ? 13.405 -9.924 -30.201 1.00 84.69 161 CYS A C 1
ATOM 1267 O O . CYS A 1 161 ? 12.613 -9.736 -29.275 1.00 84.69 161 CYS A O 1
ATOM 1269 N N . LYS A 1 162 ? 13.889 -8.901 -30.925 1.00 90.19 162 LYS A N 1
ATOM 1270 C CA . LYS A 1 162 ? 13.599 -7.475 -30.655 1.00 90.19 162 LYS A CA 1
ATOM 1271 C C . LYS A 1 162 ? 12.101 -7.165 -30.551 1.00 90.19 162 LYS A C 1
ATOM 1273 O O . LYS A 1 162 ? 11.710 -6.285 -29.790 1.00 90.19 162 LYS A O 1
ATOM 1278 N N . ARG A 1 163 ? 11.265 -7.885 -31.310 1.00 91.62 163 ARG A N 1
ATOM 1279 C CA . ARG A 1 163 ? 9.807 -7.705 -31.316 1.00 91.62 163 ARG A CA 1
ATOM 1280 C C . ARG A 1 163 ? 9.185 -8.099 -29.977 1.00 91.62 163 ARG A C 1
ATOM 1282 O O . ARG A 1 163 ? 8.367 -7.348 -29.463 1.00 91.62 163 ARG A O 1
ATOM 1289 N N . TRP A 1 164 ? 9.592 -9.229 -29.399 1.00 91.31 164 TRP A N 1
ATOM 1290 C CA . TRP A 1 164 ? 9.088 -9.679 -28.098 1.00 91.31 164 TRP A CA 1
ATOM 1291 C C . TRP A 1 164 ? 9.480 -8.708 -26.990 1.00 91.31 164 TRP A C 1
ATOM 1293 O O . TRP A 1 164 ? 8.623 -8.302 -26.211 1.00 91.31 164 TRP A O 1
ATOM 1303 N N . TYR A 1 165 ? 10.736 -8.254 -26.980 1.00 90.81 165 TYR A N 1
ATOM 1304 C CA . TYR A 1 165 ? 11.185 -7.243 -26.026 1.00 90.81 165 TYR A CA 1
ATOM 1305 C C . TYR A 1 165 ? 10.400 -5.927 -26.151 1.00 90.81 165 TYR A C 1
ATOM 1307 O O . TYR A 1 165 ? 9.940 -5.389 -25.147 1.00 90.81 165 TYR A O 1
ATOM 1315 N N . ALA A 1 166 ? 10.189 -5.427 -27.374 1.00 92.31 166 ALA A N 1
ATOM 1316 C CA . ALA A 1 166 ? 9.439 -4.191 -27.602 1.00 92.31 166 ALA A CA 1
ATOM 1317 C C . ALA A 1 166 ? 7.988 -4.273 -27.092 1.00 92.31 166 ALA A C 1
ATOM 1319 O O . ALA A 1 166 ? 7.479 -3.296 -26.548 1.00 92.31 166 ALA A O 1
ATOM 1320 N N . ILE A 1 167 ? 7.347 -5.438 -27.234 1.00 92.00 167 ILE A N 1
ATOM 1321 C CA . ILE A 1 167 ? 5.978 -5.688 -26.759 1.00 92.00 167 ILE A CA 1
ATOM 1322 C C . ILE A 1 167 ? 5.942 -5.879 -25.238 1.00 92.00 167 ILE A C 1
ATOM 1324 O O . ILE A 1 167 ? 5.035 -5.388 -24.571 1.00 92.00 167 ILE A O 1
ATOM 1328 N N . ALA A 1 168 ? 6.929 -6.577 -24.676 1.00 92.38 168 ALA A N 1
ATOM 1329 C CA . ALA A 1 168 ? 6.995 -6.837 -23.245 1.00 92.38 168 ALA A CA 1
ATOM 1330 C C . ALA A 1 168 ? 7.366 -5.594 -22.435 1.00 92.38 168 ALA A C 1
ATOM 1332 O O . ALA A 1 168 ? 6.960 -5.479 -21.283 1.00 92.38 168 ALA A O 1
ATOM 1333 N N . LYS A 1 169 ? 8.124 -4.658 -23.016 1.00 91.88 169 LYS A N 1
ATOM 1334 C CA . LYS A 1 169 ? 8.655 -3.496 -22.299 1.00 91.88 169 LYS A CA 1
ATOM 1335 C C . LYS A 1 169 ? 7.573 -2.680 -21.565 1.00 91.88 169 LYS A C 1
ATOM 1337 O O . LYS A 1 169 ? 7.765 -2.471 -20.372 1.00 91.88 169 LYS A O 1
ATOM 1342 N N . PRO A 1 170 ? 6.447 -2.261 -22.179 1.00 91.94 170 PRO A N 1
ATOM 1343 C CA . PRO A 1 170 ? 5.362 -1.601 -21.447 1.00 91.94 170 PRO A CA 1
ATOM 1344 C C . PRO A 1 170 ? 4.835 -2.438 -20.276 1.00 91.94 170 PRO A C 1
ATOM 1346 O O . PRO A 1 170 ? 4.728 -1.933 -19.168 1.00 91.94 170 PRO A O 1
ATOM 1349 N N . LEU A 1 171 ? 4.608 -3.738 -20.492 1.00 90.56 171 LEU A N 1
ATOM 1350 C CA . LEU A 1 171 ? 4.081 -4.665 -19.480 1.00 90.56 171 LEU A CA 1
ATOM 1351 C C . LEU A 1 171 ? 5.048 -4.858 -18.301 1.00 90.56 171 LEU A C 1
ATOM 1353 O O . LEU A 1 171 ? 4.635 -4.980 -17.153 1.00 90.56 171 LEU A O 1
ATOM 1357 N N . LEU A 1 172 ? 6.355 -4.845 -18.568 1.00 91.06 172 LEU A N 1
ATOM 1358 C CA . LEU A 1 172 ? 7.386 -4.879 -17.530 1.00 91.06 172 LEU A CA 1
ATOM 1359 C C . LEU A 1 172 ? 7.454 -3.588 -16.711 1.00 91.06 172 LEU A C 1
ATOM 1361 O O . LEU A 1 172 ? 8.014 -3.615 -15.615 1.00 91.06 172 LEU A O 1
ATOM 1365 N N . LEU A 1 173 ? 6.931 -2.478 -17.230 1.00 93.50 173 LEU A N 1
ATOM 1366 C CA . LEU A 1 173 ? 6.868 -1.193 -16.538 1.00 93.50 173 LEU A CA 1
ATOM 1367 C C . LEU A 1 173 ? 5.501 -0.943 -15.880 1.00 93.50 173 LEU A C 1
ATOM 1369 O O . LEU A 1 173 ? 5.419 -0.046 -15.047 1.00 93.50 173 LEU A O 1
ATOM 1373 N N . GLU A 1 174 ? 4.466 -1.729 -16.213 1.00 94.06 174 GLU A N 1
ATOM 1374 C CA . GLU A 1 174 ? 3.121 -1.620 -15.624 1.00 94.06 174 GLU A CA 1
ATOM 1375 C C . GLU A 1 174 ? 3.146 -1.884 -14.110 1.00 94.06 174 GLU A C 1
ATOM 1377 O O . GLU A 1 174 ? 2.677 -1.040 -13.350 1.00 94.06 174 GLU A O 1
ATOM 1382 N N . ASP A 1 175 ? 3.748 -2.990 -13.662 1.00 93.44 175 ASP A N 1
ATOM 1383 C CA . ASP A 1 175 ? 3.684 -3.420 -12.255 1.00 93.44 175 ASP A CA 1
ATOM 1384 C C . ASP A 1 175 ? 5.068 -3.478 -11.608 1.00 93.44 175 ASP A C 1
ATOM 1386 O O . ASP A 1 175 ? 5.658 -4.553 -11.480 1.00 93.44 175 ASP A O 1
ATOM 1390 N N . LEU A 1 176 ? 5.652 -2.334 -11.258 1.00 93.62 176 LEU A N 1
ATOM 1391 C CA . LEU A 1 176 ? 7.033 -2.275 -10.784 1.00 93.62 176 LEU A CA 1
ATOM 1392 C C . LEU A 1 176 ? 7.170 -2.522 -9.291 1.00 93.62 176 LEU A C 1
ATOM 1394 O O . LEU A 1 176 ? 6.508 -1.907 -8.461 1.00 93.62 176 LEU A O 1
ATOM 1398 N N . LYS A 1 177 ? 8.153 -3.358 -8.969 1.00 93.00 177 LYS A N 1
ATOM 1399 C CA . LYS A 1 177 ? 8.639 -3.579 -7.619 1.00 93.00 177 LYS A CA 1
ATOM 1400 C C . LYS A 1 177 ? 10.101 -3.162 -7.543 1.00 93.00 177 LYS A C 1
ATOM 1402 O O . LYS A 1 177 ? 10.951 -3.792 -8.169 1.00 93.00 177 LYS A O 1
ATOM 1407 N N . LEU A 1 178 ? 10.378 -2.091 -6.812 1.00 92.88 178 LEU A N 1
ATOM 1408 C CA . LEU A 1 178 ? 11.701 -1.480 -6.715 1.00 92.88 178 LEU A CA 1
ATOM 1409 C C . LEU A 1 178 ? 12.065 -1.259 -5.254 1.00 92.88 178 LEU A C 1
ATOM 1411 O O . LEU A 1 178 ? 11.192 -1.032 -4.418 1.00 92.88 178 LEU A O 1
ATOM 1415 N N . SER A 1 179 ? 13.360 -1.257 -4.955 1.00 91.50 179 SER A N 1
ATOM 1416 C CA . SER A 1 179 ? 13.822 -0.617 -3.732 1.00 91.50 179 SER A CA 1
ATOM 1417 C C . SER A 1 179 ? 13.880 0.897 -3.879 1.00 91.50 179 SER A C 1
ATOM 1419 O O . SER A 1 179 ? 14.044 1.420 -4.985 1.00 91.50 179 SER A O 1
ATOM 1421 N N . ALA A 1 180 ? 13.781 1.620 -2.763 1.00 87.94 180 ALA A N 1
ATOM 1422 C CA . ALA A 1 180 ? 13.919 3.076 -2.773 1.00 87.94 180 ALA A CA 1
ATOM 1423 C C . ALA A 1 180 ? 15.256 3.507 -3.409 1.00 87.94 180 ALA A C 1
ATOM 1425 O O . ALA A 1 180 ? 15.278 4.371 -4.284 1.00 87.94 180 ALA A O 1
ATOM 1426 N N . THR A 1 181 ? 16.359 2.835 -3.067 1.00 89.00 181 THR A N 1
ATOM 1427 C CA . THR A 1 181 ? 17.676 3.091 -3.674 1.00 89.00 181 THR A CA 1
ATOM 1428 C C . THR A 1 181 ? 17.716 2.776 -5.171 1.00 89.00 181 THR A C 1
ATOM 1430 O O . THR A 1 181 ? 18.334 3.522 -5.930 1.00 89.00 181 THR A O 1
ATOM 1433 N N . GLN A 1 182 ? 17.059 1.703 -5.629 1.00 92.25 182 GLN A N 1
ATOM 1434 C CA . GLN A 1 182 ? 16.964 1.397 -7.063 1.00 92.25 182 GLN A CA 1
ATOM 1435 C C . GLN A 1 182 ? 16.210 2.488 -7.822 1.00 92.25 182 GLN A C 1
ATOM 1437 O O . GLN A 1 182 ? 16.660 2.895 -8.891 1.00 92.25 182 GLN A O 1
ATOM 1442 N N . LEU A 1 183 ? 15.106 2.987 -7.262 1.00 91.94 183 LEU A N 1
ATOM 1443 C CA . LEU A 1 183 ? 14.336 4.062 -7.880 1.00 91.94 183 LEU A CA 1
ATOM 1444 C C . LEU A 1 183 ? 15.156 5.355 -7.977 1.00 91.94 183 LEU A C 1
ATOM 1446 O O . LEU A 1 183 ? 15.180 5.983 -9.029 1.00 91.94 183 LEU A O 1
ATOM 1450 N N . VAL A 1 184 ? 15.885 5.731 -6.923 1.00 92.44 184 VAL A N 1
ATOM 1451 C CA . VAL A 1 184 ? 16.712 6.951 -6.945 1.00 92.44 184 VAL A CA 1
ATOM 1452 C C . VAL A 1 184 ? 17.886 6.852 -7.928 1.00 92.44 184 VAL A C 1
ATOM 1454 O O . VAL A 1 184 ? 18.278 7.855 -8.540 1.00 92.44 184 VAL A O 1
ATOM 1457 N N . ARG A 1 185 ? 18.460 5.654 -8.080 1.00 94.00 185 ARG A N 1
ATOM 1458 C CA . ARG A 1 185 ? 19.573 5.382 -9.003 1.00 94.00 185 ARG A CA 1
ATOM 1459 C C . ARG A 1 185 ? 19.125 5.129 -10.440 1.00 94.00 185 ARG A C 1
ATOM 1461 O O . ARG A 1 185 ? 19.985 4.987 -11.308 1.00 94.00 185 ARG A O 1
ATOM 1468 N N . ALA A 1 186 ? 17.820 5.061 -10.699 1.00 92.12 186 ALA A N 1
ATOM 1469 C CA . ALA A 1 186 ? 17.316 4.878 -12.047 1.00 92.12 186 ALA A CA 1
ATOM 1470 C C . ALA A 1 186 ? 17.789 6.035 -12.956 1.00 92.12 186 ALA A C 1
ATOM 1472 O O . ALA A 1 186 ? 17.783 7.199 -12.535 1.00 92.12 186 ALA A O 1
ATOM 1473 N N . PRO A 1 187 ? 18.213 5.738 -14.197 1.00 93.62 187 PRO A N 1
ATOM 1474 C CA . PRO A 1 187 ? 18.547 6.765 -15.176 1.00 93.62 187 PRO A CA 1
ATOM 1475 C C . PRO A 1 187 ? 17.384 7.740 -15.411 1.00 93.62 187 PRO A C 1
ATOM 1477 O O . PRO A 1 187 ? 16.215 7.353 -15.410 1.00 93.62 187 PRO A O 1
ATOM 1480 N N . HIS A 1 188 ? 17.694 9.019 -15.640 1.00 89.56 188 HIS A N 1
ATOM 1481 C CA . HIS A 1 188 ? 16.679 10.075 -15.761 1.00 89.56 188 HIS A CA 1
ATOM 1482 C C . HIS A 1 188 ? 15.686 9.856 -16.916 1.00 89.56 188 HIS A C 1
ATOM 1484 O O . HIS A 1 188 ? 14.540 10.296 -16.826 1.00 89.56 188 HIS A O 1
ATOM 1490 N N . ASP A 1 189 ? 16.091 9.160 -17.978 1.00 90.88 189 ASP A N 1
ATOM 1491 C CA . ASP A 1 189 ? 15.261 8.811 -19.136 1.00 90.88 189 ASP A CA 1
ATOM 1492 C C . ASP A 1 189 ? 14.252 7.681 -18.853 1.00 90.88 189 ASP A C 1
ATOM 1494 O O . ASP A 1 189 ? 13.312 7.472 -19.631 1.00 90.88 189 ASP A O 1
ATOM 1498 N N . VAL A 1 190 ? 14.393 6.981 -17.723 1.00 92.12 190 VAL A N 1
ATOM 1499 C CA . VAL A 1 190 ? 13.443 5.952 -17.283 1.00 92.12 190 VAL A CA 1
ATOM 1500 C C . VAL A 1 190 ? 12.183 6.590 -16.701 1.00 92.12 190 VAL A C 1
ATOM 1502 O O . VAL A 1 190 ? 11.084 6.125 -16.995 1.00 92.12 190 VAL A O 1
ATOM 1505 N N . HIS A 1 191 ? 12.290 7.685 -15.942 1.00 92.12 191 HIS A N 1
ATOM 1506 C CA . HIS A 1 191 ? 11.135 8.279 -15.250 1.00 92.12 191 HIS A CA 1
ATOM 1507 C C . HIS A 1 191 ? 9.992 8.712 -16.186 1.00 92.12 191 HIS A C 1
ATOM 1509 O O . HIS A 1 191 ? 8.840 8.423 -15.860 1.00 92.12 191 HIS A O 1
ATOM 1515 N N . PRO A 1 192 ? 10.240 9.336 -17.357 1.00 92.81 192 PRO A N 1
ATOM 1516 C CA . PRO A 1 192 ? 9.176 9.612 -18.320 1.00 92.81 192 PRO A CA 1
ATOM 1517 C C . PRO A 1 192 ? 8.457 8.346 -18.797 1.00 92.81 192 PRO A C 1
ATOM 1519 O O . PRO A 1 192 ? 7.242 8.362 -18.950 1.00 92.81 192 PRO A O 1
ATOM 1522 N N . GLN A 1 193 ? 9.180 7.238 -18.986 1.00 93.25 193 GLN A N 1
ATOM 1523 C CA . GLN A 1 193 ? 8.580 5.962 -19.393 1.00 93.25 193 GLN A CA 1
ATOM 1524 C C . GLN A 1 193 ? 7.743 5.360 -18.264 1.00 93.25 193 GLN A C 1
ATOM 1526 O O . GLN A 1 193 ? 6.650 4.861 -18.521 1.00 93.25 193 GLN A O 1
ATOM 1531 N N . LEU A 1 194 ? 8.217 5.465 -17.017 1.00 94.00 194 LEU A N 1
ATOM 1532 C CA . LEU A 1 194 ? 7.431 5.072 -15.848 1.00 94.00 194 LEU A CA 1
ATOM 1533 C C . LEU A 1 194 ? 6.120 5.848 -15.792 1.00 94.00 194 LEU A C 1
ATOM 1535 O O . LEU A 1 194 ? 5.072 5.237 -15.673 1.00 94.00 194 LEU A O 1
ATOM 1539 N N . ARG A 1 195 ? 6.136 7.172 -15.973 1.00 91.69 195 ARG A N 1
ATOM 1540 C CA . ARG A 1 195 ? 4.898 7.973 -15.956 1.00 91.69 195 ARG A CA 1
ATOM 1541 C C . ARG A 1 195 ? 3.854 7.523 -16.981 1.00 91.69 195 ARG A C 1
ATOM 1543 O O . ARG A 1 195 ? 2.671 7.713 -16.742 1.00 91.69 195 ARG A O 1
ATOM 1550 N N . ILE A 1 196 ? 4.287 6.974 -18.116 1.00 93.12 196 ILE A N 1
ATOM 1551 C CA . ILE A 1 196 ? 3.383 6.548 -19.190 1.00 93.12 196 ILE A CA 1
ATOM 1552 C C . ILE A 1 196 ? 2.767 5.180 -18.881 1.00 93.12 196 ILE A C 1
ATOM 1554 O O . ILE A 1 196 ? 1.580 4.982 -19.123 1.00 93.12 196 ILE A O 1
ATOM 1558 N N . PHE A 1 197 ? 3.563 4.232 -18.383 1.00 94.50 197 PHE A N 1
ATOM 1559 C CA . PHE A 1 197 ? 3.143 2.829 -18.296 1.00 94.50 197 PHE A CA 1
ATOM 1560 C C . 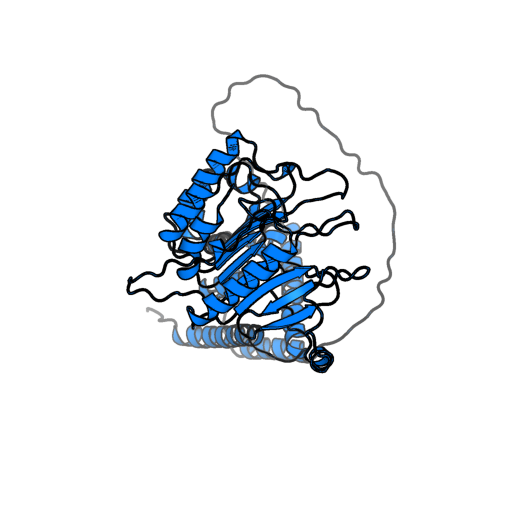PHE A 1 197 ? 2.824 2.352 -16.881 1.00 94.50 197 PHE A C 1
ATOM 1562 O O . PHE A 1 197 ? 2.102 1.373 -16.731 1.00 94.50 197 PHE A O 1
ATOM 1569 N N . LEU A 1 198 ? 3.347 3.016 -15.850 1.00 95.44 198 LEU A N 1
ATOM 1570 C CA . LEU A 1 198 ? 3.263 2.555 -14.470 1.00 95.44 198 LEU A CA 1
ATOM 1571 C C . LEU A 1 198 ? 1.821 2.575 -13.970 1.00 95.44 198 LEU A C 1
ATOM 1573 O O . LEU A 1 198 ? 1.210 3.636 -13.832 1.00 95.44 198 LEU A O 1
ATOM 1577 N N . ARG A 1 199 ? 1.324 1.384 -13.646 1.00 95.56 199 ARG A N 1
ATOM 1578 C CA . ARG A 1 199 ? -0.009 1.131 -13.105 1.00 95.56 199 ARG A CA 1
ATOM 1579 C C . ARG A 1 199 ? 0.044 0.731 -11.637 1.00 95.56 199 ARG A C 1
ATOM 1581 O O . ARG A 1 199 ? -0.844 1.109 -10.872 1.00 95.56 199 ARG A O 1
ATOM 1588 N N . GLN A 1 200 ? 1.072 -0.009 -11.239 1.00 95.69 200 GLN A N 1
ATOM 1589 C CA . GLN A 1 200 ? 1.312 -0.401 -9.860 1.00 95.69 200 GLN A CA 1
ATOM 1590 C C . GLN A 1 200 ? 2.768 -0.153 -9.487 1.00 95.69 200 GLN A C 1
ATOM 1592 O O . GLN A 1 200 ? 3.682 -0.568 -10.198 1.00 95.69 200 GLN A O 1
ATOM 1597 N N . LEU A 1 201 ? 2.983 0.502 -8.349 1.00 95.44 201 LEU A N 1
ATOM 1598 C CA . LEU A 1 201 ? 4.314 0.731 -7.801 1.00 95.44 201 LEU A CA 1
ATOM 1599 C C . LEU A 1 201 ? 4.406 0.158 -6.394 1.00 95.44 201 LEU A C 1
ATOM 1601 O O . LEU A 1 201 ? 3.718 0.612 -5.486 1.00 95.44 201 LEU A O 1
ATOM 1605 N N . THR A 1 202 ? 5.302 -0.804 -6.211 1.00 94.88 202 THR A N 1
ATOM 1606 C CA . THR A 1 202 ? 5.717 -1.308 -4.904 1.00 94.88 202 THR A CA 1
ATOM 1607 C C . THR A 1 202 ? 7.131 -0.838 -4.604 1.00 94.88 202 THR A C 1
ATOM 1609 O O . THR A 1 202 ? 8.078 -1.215 -5.294 1.00 94.88 202 THR A O 1
ATOM 1612 N N . LEU A 1 203 ? 7.274 -0.046 -3.549 1.00 93.75 203 LEU A N 1
ATOM 1613 C CA . LEU A 1 203 ? 8.547 0.363 -2.977 1.00 93.75 203 LEU A CA 1
ATOM 1614 C C . LEU A 1 203 ? 8.825 -0.473 -1.738 1.00 93.75 203 LEU A C 1
ATOM 1616 O O . LEU A 1 203 ? 8.199 -0.269 -0.700 1.00 93.75 203 LEU A O 1
ATOM 1620 N N . ASP A 1 204 ? 9.762 -1.406 -1.857 1.00 91.12 204 ASP A N 1
ATOM 1621 C CA . ASP A 1 204 ? 10.263 -2.183 -0.725 1.00 91.12 204 ASP A CA 1
ATOM 1622 C C . ASP A 1 204 ? 11.555 -1.540 -0.206 1.00 91.12 204 ASP A C 1
ATOM 1624 O O . ASP A 1 204 ? 12.531 -1.387 -0.938 1.00 91.12 204 ASP A O 1
ATOM 1628 N N . VAL A 1 205 ? 11.612 -1.209 1.076 1.00 87.81 205 VAL A N 1
ATOM 1629 C CA . VAL A 1 205 ? 12.847 -0.769 1.717 1.00 87.81 205 VAL A CA 1
ATOM 1630 C C . VAL A 1 205 ? 13.309 -1.825 2.694 1.00 87.81 205 VAL A C 1
ATOM 1632 O O . VAL A 1 205 ? 12.775 -1.940 3.791 1.00 87.81 205 VAL A O 1
ATOM 1635 N N . CYS A 1 206 ? 14.284 -2.617 2.261 1.00 83.06 206 CYS A N 1
ATOM 1636 C CA . CYS A 1 206 ? 14.912 -3.644 3.074 1.00 83.06 206 CYS A CA 1
ATOM 1637 C C . CYS A 1 206 ? 16.115 -3.044 3.806 1.00 83.06 206 CYS A C 1
ATOM 1639 O O . CYS A 1 206 ? 17.059 -2.601 3.153 1.00 83.06 206 CYS A O 1
ATOM 1641 N N . ALA A 1 207 ? 16.087 -3.054 5.141 1.00 72.81 207 ALA A N 1
ATOM 1642 C CA . ALA A 1 207 ? 17.182 -2.587 5.999 1.00 72.81 207 ALA A CA 1
ATOM 1643 C C . ALA A 1 207 ? 17.561 -1.096 5.866 1.00 72.81 207 ALA A C 1
ATOM 1645 O O . ALA A 1 207 ? 17.221 -0.421 4.894 1.00 72.81 207 ALA A O 1
ATOM 1646 N N . PRO A 1 208 ? 18.362 -0.572 6.816 1.00 71.56 208 PRO A N 1
ATOM 1647 C CA . PRO A 1 208 ? 18.984 0.746 6.665 1.00 71.56 208 PRO A CA 1
ATOM 1648 C C . PRO A 1 208 ? 19.849 0.853 5.401 1.00 71.56 208 PRO A C 1
ATOM 1650 O O . PRO A 1 208 ? 19.969 1.932 4.837 1.00 71.56 208 PRO A O 1
ATOM 1653 N N . LYS A 1 209 ? 20.434 -0.256 4.921 1.00 75.31 209 LYS A N 1
ATOM 1654 C CA . LYS A 1 209 ? 21.255 -0.273 3.696 1.00 75.31 209 LYS A CA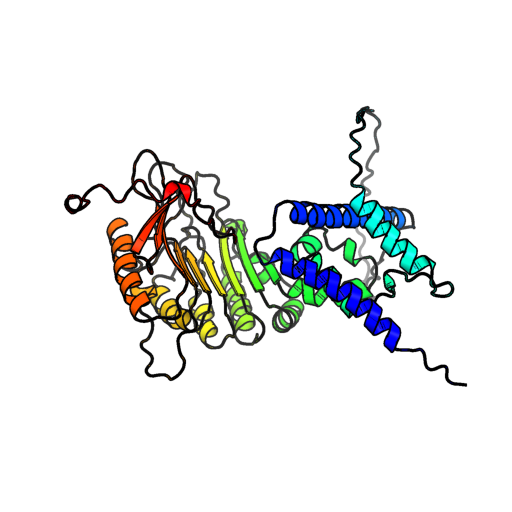 1
ATOM 1655 C C . LYS A 1 209 ? 20.433 -0.096 2.415 1.00 75.31 209 LYS A C 1
ATOM 1657 O O . LYS A 1 209 ? 20.970 0.374 1.414 1.00 75.31 209 LYS A O 1
ATOM 1662 N N . GLY A 1 210 ? 19.162 -0.501 2.424 1.00 76.00 210 GLY A N 1
ATOM 1663 C CA . GLY A 1 210 ? 18.243 -0.296 1.306 1.00 76.00 210 GLY A CA 1
ATOM 1664 C C . GLY A 1 210 ? 17.574 1.076 1.316 1.00 76.00 210 GLY A C 1
ATOM 1665 O O . GLY A 1 210 ? 16.907 1.414 0.336 1.00 76.00 210 GLY A O 1
ATOM 1666 N N . TRP A 1 211 ? 17.752 1.856 2.388 1.00 83.00 211 TRP A N 1
ATOM 1667 C CA . TRP A 1 211 ? 17.314 3.244 2.441 1.00 83.00 211 TRP A CA 1
ATOM 1668 C C . TRP A 1 211 ? 18.289 4.127 1.639 1.00 83.00 211 TRP A C 1
ATOM 1670 O O . TRP A 1 211 ? 19.504 3.920 1.727 1.00 83.00 211 TRP A O 1
ATOM 1680 N N . PRO A 1 212 ? 17.807 5.090 0.830 1.00 84.25 212 PRO A N 1
ATOM 1681 C CA . PRO A 1 212 ? 18.685 6.035 0.150 1.00 84.25 212 PRO A CA 1
ATOM 1682 C C . PRO A 1 212 ? 19.500 6.853 1.155 1.00 84.25 212 PRO A C 1
ATOM 1684 O O . PRO A 1 212 ? 19.071 7.058 2.291 1.00 84.25 212 PRO A O 1
ATOM 1687 N N . ALA A 1 213 ? 20.661 7.359 0.736 1.00 87.00 213 ALA A N 1
ATOM 1688 C CA . ALA A 1 213 ? 21.405 8.309 1.557 1.00 87.00 213 ALA A CA 1
ATOM 1689 C C . ALA A 1 213 ? 20.538 9.547 1.855 1.00 87.00 213 ALA A C 1
ATOM 1691 O O . ALA A 1 213 ? 19.613 9.852 1.106 1.00 87.00 213 ALA A O 1
ATOM 1692 N N . GLU A 1 214 ? 20.825 10.285 2.926 1.00 85.81 214 GLU A N 1
ATOM 1693 C CA . GLU A 1 214 ? 19.993 11.429 3.326 1.00 85.81 214 GLU A CA 1
ATOM 1694 C C . GLU A 1 214 ? 19.838 12.466 2.199 1.00 85.81 214 GLU A C 1
ATOM 1696 O O . GLU A 1 214 ? 18.727 12.924 1.928 1.00 85.81 214 GLU A O 1
ATOM 1701 N N . GLN A 1 215 ? 20.912 12.730 1.444 1.00 84.31 215 GLN A N 1
ATOM 1702 C CA . GLN A 1 215 ? 20.868 13.605 0.266 1.00 84.31 215 GLN A CA 1
ATOM 1703 C C . GLN A 1 215 ? 19.953 13.097 -0.865 1.00 84.31 215 GLN A C 1
ATOM 1705 O O . GLN A 1 215 ? 19.448 13.882 -1.665 1.00 84.31 215 GLN A O 1
ATOM 1710 N N . ASP A 1 216 ? 19.717 11.788 -0.928 1.00 88.56 216 ASP A N 1
ATOM 1711 C CA . ASP A 1 216 ? 18.923 11.123 -1.958 1.00 88.56 216 ASP A CA 1
ATOM 1712 C C . ASP A 1 216 ? 17.430 11.043 -1.590 1.00 88.56 216 ASP A C 1
ATOM 1714 O O . ASP A 1 216 ? 16.597 10.773 -2.457 1.00 88.56 216 ASP A O 1
ATOM 1718 N N . ILE A 1 217 ? 17.059 11.301 -0.329 1.00 87.25 217 ILE A N 1
ATOM 1719 C CA . ILE A 1 217 ? 15.659 11.268 0.132 1.00 87.25 217 ILE A CA 1
ATOM 1720 C C . ILE A 1 217 ? 14.840 12.386 -0.519 1.00 87.25 217 ILE A C 1
ATOM 1722 O O . ILE A 1 217 ? 13.697 12.162 -0.922 1.00 87.25 217 ILE A O 1
ATOM 1726 N N . VAL A 1 218 ? 15.427 13.575 -0.677 1.00 89.19 218 VAL A N 1
ATOM 1727 C CA . VAL A 1 218 ? 14.782 14.689 -1.393 1.00 89.19 218 VAL A CA 1
ATOM 1728 C C . VAL A 1 218 ? 14.494 14.279 -2.837 1.00 89.19 218 VAL A C 1
ATOM 1730 O O . VAL A 1 218 ? 13.364 14.413 -3.306 1.00 89.19 218 VAL A O 1
ATOM 1733 N N . LYS A 1 219 ? 15.480 13.668 -3.503 1.00 91.62 219 LYS A N 1
ATOM 1734 C CA . LYS A 1 219 ? 15.339 13.152 -4.868 1.00 91.62 219 LYS A CA 1
ATOM 1735 C C . LYS A 1 219 ? 14.282 12.046 -4.959 1.00 91.62 219 LYS A C 1
ATOM 1737 O O . LYS A 1 219 ? 13.494 12.044 -5.902 1.00 91.62 219 LYS A O 1
ATOM 1742 N N . LEU A 1 220 ? 14.219 11.130 -3.987 1.00 91.56 220 LEU A N 1
ATOM 1743 C CA . LEU A 1 220 ? 13.154 10.123 -3.909 1.00 91.56 220 LEU A CA 1
ATOM 1744 C C . LEU A 1 220 ? 11.778 10.796 -3.871 1.00 91.56 220 LEU A C 1
ATOM 1746 O O . LEU A 1 220 ? 10.907 10.448 -4.666 1.00 91.56 220 LEU A O 1
ATOM 1750 N N . ASN A 1 221 ? 11.599 11.785 -2.995 1.00 89.62 221 ASN A N 1
ATOM 1751 C CA . ASN A 1 221 ? 10.349 12.529 -2.872 1.00 89.62 221 ASN A CA 1
ATOM 1752 C C . ASN A 1 221 ? 9.947 13.214 -4.179 1.00 89.62 221 ASN A C 1
ATOM 1754 O O . ASN A 1 221 ? 8.789 13.121 -4.582 1.00 89.62 221 ASN A O 1
ATOM 1758 N N . GLU A 1 222 ? 10.885 13.856 -4.872 1.00 91.81 222 GLU A N 1
ATOM 1759 C CA . GLU A 1 222 ? 10.631 14.483 -6.173 1.00 91.81 222 GLU A CA 1
ATOM 1760 C C . GLU A 1 222 ? 10.216 13.466 -7.239 1.00 91.81 222 GLU A C 1
ATOM 1762 O O . GLU A 1 222 ? 9.263 13.702 -7.989 1.00 91.81 222 GLU A O 1
ATOM 1767 N N . ILE A 1 223 ? 10.893 12.313 -7.287 1.00 93.44 223 ILE A N 1
ATOM 1768 C CA . ILE A 1 223 ? 10.551 11.236 -8.218 1.00 93.44 223 ILE A CA 1
ATOM 1769 C C . ILE A 1 223 ? 9.128 10.753 -7.938 1.00 93.44 223 ILE A C 1
ATOM 1771 O O . ILE A 1 223 ? 8.310 10.776 -8.857 1.00 93.44 223 ILE A O 1
ATOM 1775 N N . LEU A 1 224 ? 8.814 10.384 -6.692 1.00 93.06 224 LEU A N 1
ATOM 1776 C CA . LEU A 1 224 ? 7.496 9.865 -6.314 1.00 93.06 224 LEU A CA 1
ATOM 1777 C C . LEU A 1 224 ? 6.379 10.875 -6.550 1.00 93.06 224 LEU A C 1
ATOM 1779 O O . LEU A 1 224 ? 5.373 10.532 -7.163 1.00 93.06 224 LEU A O 1
ATOM 1783 N N . THR A 1 225 ? 6.595 12.123 -6.137 1.00 92.19 225 THR A N 1
ATOM 1784 C CA . THR A 1 225 ? 5.650 13.222 -6.361 1.00 92.19 225 THR A CA 1
ATOM 1785 C C . THR A 1 225 ? 5.347 13.345 -7.853 1.00 92.19 225 THR A C 1
ATOM 1787 O O . THR A 1 225 ? 4.193 13.297 -8.268 1.00 92.19 225 THR A O 1
ATOM 1790 N N . SER A 1 226 ? 6.382 13.378 -8.697 1.00 92.06 226 SER A N 1
ATOM 1791 C CA . SER A 1 226 ? 6.176 13.533 -10.139 1.00 92.06 226 SER A CA 1
ATOM 1792 C C . SER A 1 226 ? 5.639 12.278 -10.844 1.00 92.06 226 SER A C 1
ATOM 1794 O O . SER A 1 226 ? 5.106 12.386 -11.951 1.00 92.06 226 SER A O 1
ATOM 1796 N N . LEU A 1 227 ? 5.814 11.090 -10.251 1.00 92.19 227 LEU A N 1
ATOM 1797 C CA . LEU A 1 227 ? 5.206 9.844 -10.720 1.00 92.19 227 LEU A CA 1
ATOM 1798 C C . LEU A 1 227 ? 3.719 9.768 -10.381 1.00 92.19 227 LEU A C 1
ATOM 1800 O O . LEU A 1 227 ? 3.040 8.977 -11.018 1.00 92.19 227 LEU A O 1
ATOM 1804 N N . ILE A 1 228 ? 3.226 10.552 -9.420 1.00 89.88 228 ILE A N 1
ATOM 1805 C CA . ILE A 1 228 ? 1.814 10.574 -9.017 1.00 89.88 228 ILE A CA 1
ATOM 1806 C C . ILE A 1 228 ? 1.079 11.744 -9.658 1.00 89.88 228 ILE A C 1
ATOM 1808 O O . ILE A 1 228 ? 0.098 11.518 -10.357 1.00 89.88 228 ILE A O 1
ATOM 1812 N N . GLU A 1 229 ? 1.592 12.970 -9.506 1.00 89.31 229 GLU A N 1
ATOM 1813 C CA . GLU A 1 229 ? 0.935 14.207 -9.970 1.00 89.31 229 GLU A CA 1
ATOM 1814 C C . GLU A 1 229 ? 0.550 14.185 -11.456 1.00 89.31 229 GLU A C 1
ATOM 1816 O O . GLU A 1 229 ? -0.356 14.892 -11.885 1.00 89.31 229 GLU A O 1
ATOM 1821 N N . ARG A 1 230 ? 1.295 13.437 -12.275 1.00 84.38 230 ARG A N 1
ATOM 1822 C CA . ARG A 1 230 ? 1.150 13.434 -13.738 1.00 84.38 230 ARG A CA 1
ATOM 1823 C C . ARG A 1 230 ? 0.791 12.070 -14.305 1.00 84.38 230 ARG A C 1
ATOM 1825 O O . ARG A 1 230 ? 0.835 11.900 -15.523 1.00 84.38 230 ARG A O 1
ATOM 1832 N N . ASN A 1 231 ? 0.509 11.093 -13.448 1.00 84.81 231 ASN A N 1
ATOM 1833 C CA . ASN A 1 231 ? 0.225 9.739 -13.887 1.00 84.81 231 ASN A CA 1
ATOM 1834 C C . ASN A 1 231 ? -1.247 9.409 -13.666 1.00 84.81 231 ASN A C 1
ATOM 1836 O O . ASN A 1 231 ? -1.688 9.086 -12.568 1.00 84.81 231 ASN A O 1
ATOM 1840 N N . ASN A 1 232 ? -1.986 9.417 -14.768 1.00 88.25 232 ASN A N 1
ATOM 1841 C CA . ASN A 1 232 ? -3.400 9.066 -14.772 1.00 88.25 232 ASN A CA 1
ATOM 1842 C C . ASN A 1 232 ? -3.634 7.544 -14.769 1.00 88.25 232 ASN A C 1
ATOM 1844 O O . ASN A 1 232 ? -4.785 7.111 -14.724 1.00 88.25 232 ASN A O 1
ATOM 1848 N N . HIS A 1 233 ? -2.573 6.739 -14.848 1.00 92.50 233 HIS A N 1
ATOM 1849 C CA . HIS A 1 233 ? -2.614 5.280 -14.933 1.00 92.50 233 HIS A CA 1
ATOM 1850 C C . HIS A 1 233 ? -2.233 4.578 -13.626 1.00 92.50 233 HIS A C 1
ATOM 1852 O O . HIS A 1 233 ? -2.596 3.410 -13.458 1.00 92.50 233 HIS A O 1
ATOM 1858 N N . LEU A 1 234 ? -1.537 5.256 -12.704 1.00 95.44 234 LEU A N 1
ATOM 1859 C CA . LEU A 1 234 ? -1.138 4.678 -11.423 1.00 95.44 234 LEU A CA 1
ATOM 1860 C C . LEU A 1 234 ? -2.379 4.393 -10.568 1.00 95.44 234 LEU A C 1
ATOM 1862 O O . LEU A 1 234 ? -2.970 5.288 -9.973 1.00 95.44 234 LEU A O 1
ATOM 1866 N N . ALA A 1 235 ? -2.754 3.121 -10.501 1.00 96.12 235 ALA A N 1
ATOM 1867 C CA . ALA A 1 235 ? -3.932 2.642 -9.793 1.00 96.12 235 ALA A CA 1
ATOM 1868 C C . ALA A 1 235 ? -3.595 2.071 -8.409 1.00 96.12 235 ALA A C 1
ATOM 1870 O O . ALA A 1 235 ? -4.468 2.041 -7.540 1.00 96.12 235 ALA A O 1
ATOM 1871 N N . SER A 1 236 ? -2.357 1.612 -8.191 1.00 96.56 236 SER A N 1
ATOM 1872 C CA . SER A 1 236 ? -1.921 1.032 -6.917 1.00 96.56 236 SER A CA 1
ATOM 1873 C C . SER A 1 236 ? -0.541 1.524 -6.501 1.00 96.56 236 SER A C 1
ATOM 1875 O O . SER A 1 236 ? 0.402 1.522 -7.295 1.00 96.56 236 SER A O 1
ATOM 1877 N N . PHE A 1 237 ? -0.412 1.894 -5.232 1.00 96.19 237 PHE A N 1
ATOM 1878 C CA . PHE A 1 237 ? 0.845 2.281 -4.621 1.00 96.19 237 PHE A CA 1
ATOM 1879 C C . PHE A 1 237 ? 1.022 1.531 -3.310 1.00 96.19 237 PHE A C 1
ATOM 1881 O O . PHE A 1 237 ? 0.148 1.519 -2.443 1.00 96.19 237 PHE A O 1
ATOM 1888 N N . THR A 1 238 ? 2.183 0.911 -3.164 1.00 95.06 238 THR A N 1
ATOM 1889 C CA . THR A 1 238 ? 2.562 0.148 -1.987 1.00 95.06 238 THR A CA 1
ATOM 1890 C C . THR A 1 238 ? 3.920 0.622 -1.509 1.00 95.06 238 THR A C 1
ATOM 1892 O O . THR A 1 238 ? 4.915 0.475 -2.210 1.00 95.06 238 THR A O 1
ATOM 1895 N N . PHE A 1 239 ? 3.979 1.142 -0.292 1.00 93.44 239 PHE A N 1
ATOM 1896 C CA . PHE A 1 239 ? 5.219 1.429 0.411 1.00 93.44 239 PHE A CA 1
ATOM 1897 C C . PHE A 1 239 ? 5.380 0.434 1.556 1.00 93.44 239 PHE A C 1
ATOM 1899 O O . PHE A 1 239 ? 4.513 0.332 2.425 1.00 93.44 239 PHE A O 1
ATOM 1906 N N . ARG A 1 240 ? 6.476 -0.320 1.539 1.00 91.62 240 ARG A N 1
ATOM 1907 C CA . ARG A 1 240 ? 6.772 -1.386 2.494 1.00 91.62 240 ARG A CA 1
ATOM 1908 C C . ARG A 1 240 ? 8.181 -1.206 3.022 1.00 91.62 240 ARG A C 1
ATOM 1910 O O . ARG A 1 240 ? 9.149 -1.333 2.285 1.00 91.62 240 ARG A O 1
ATOM 1917 N N . VAL A 1 241 ? 8.313 -0.974 4.315 1.00 87.25 241 VAL A N 1
ATOM 1918 C CA . VAL A 1 241 ? 9.591 -1.060 5.011 1.00 87.25 241 VAL A CA 1
ATOM 1919 C C . VAL A 1 241 ? 9.696 -2.464 5.569 1.00 87.25 241 VAL A C 1
ATOM 1921 O O . VAL A 1 241 ? 8.880 -2.888 6.378 1.00 87.25 241 VAL A O 1
ATOM 1924 N N . ARG A 1 242 ? 10.698 -3.208 5.125 1.00 82.81 242 ARG A N 1
ATOM 1925 C CA . ARG A 1 242 ? 11.034 -4.517 5.667 1.00 82.81 242 ARG A CA 1
ATOM 1926 C C . ARG A 1 242 ? 12.266 -4.326 6.518 1.00 82.81 242 ARG A C 1
ATOM 1928 O O . ARG A 1 242 ? 13.321 -3.931 6.021 1.00 82.81 242 ARG A O 1
ATOM 1935 N N . SER A 1 243 ? 12.160 -4.628 7.803 1.00 69.12 243 SER A N 1
ATOM 1936 C CA . SER A 1 243 ? 13.397 -4.785 8.542 1.00 69.12 243 SER A CA 1
ATOM 1937 C C . SER A 1 243 ? 14.033 -6.114 8.157 1.00 69.12 243 SER A C 1
ATOM 1939 O O . SER A 1 243 ? 13.400 -7.158 8.291 1.00 69.12 243 SER A O 1
ATOM 1941 N N . GLU A 1 244 ? 15.291 -6.095 7.722 1.00 58.41 244 GLU A N 1
ATOM 1942 C CA . GLU A 1 244 ? 16.098 -7.314 7.571 1.00 58.41 244 GLU A CA 1
ATOM 1943 C C . GLU A 1 244 ? 16.532 -7.877 8.938 1.00 58.41 244 GLU A C 1
ATOM 1945 O O . GLU A 1 244 ? 17.510 -8.613 8.993 1.00 58.41 244 GLU A O 1
ATOM 1950 N N . PHE A 1 245 ? 15.866 -7.505 10.048 1.00 53.69 245 PHE A N 1
ATOM 1951 C CA . PHE A 1 245 ? 16.308 -7.794 11.412 1.00 53.69 245 PHE A CA 1
ATOM 1952 C C . PHE A 1 245 ? 16.677 -9.268 11.607 1.00 53.69 245 PHE A C 1
ATOM 1954 O O . PHE A 1 245 ? 15.857 -10.123 11.935 1.00 53.69 245 PHE A O 1
ATOM 1961 N N . ALA A 1 246 ? 17.990 -9.486 11.540 1.00 49.91 246 ALA A N 1
ATOM 1962 C CA . ALA A 1 246 ? 18.769 -9.904 12.688 1.00 49.91 246 ALA A CA 1
ATOM 1963 C C . ALA A 1 246 ? 18.218 -9.236 13.976 1.00 49.91 246 ALA A C 1
ATOM 1965 O O . ALA A 1 246 ? 18.213 -8.009 14.074 1.00 49.91 246 ALA A O 1
ATOM 1966 N N . PRO A 1 247 ? 17.750 -10.012 14.960 1.00 53.28 247 PRO A N 1
ATOM 1967 C CA . PRO A 1 247 ? 16.901 -9.580 16.076 1.00 53.28 247 PRO A CA 1
ATOM 1968 C C . PRO A 1 247 ? 17.607 -8.746 17.167 1.00 53.28 247 PRO A C 1
ATOM 1970 O O . PRO A 1 247 ? 17.190 -8.803 18.312 1.00 53.28 247 PRO A O 1
ATOM 1973 N N . ILE A 1 248 ? 18.700 -8.027 16.877 1.00 57.34 248 ILE A N 1
ATOM 1974 C CA . ILE A 1 248 ? 19.647 -7.594 17.928 1.00 57.34 248 ILE A CA 1
ATOM 1975 C C . ILE A 1 248 ? 19.787 -6.068 18.074 1.00 57.34 248 ILE A C 1
ATOM 1977 O O . ILE A 1 248 ? 20.175 -5.620 19.150 1.00 57.34 248 ILE A O 1
ATOM 1981 N N . ILE A 1 249 ? 19.421 -5.244 17.084 1.00 56.22 249 ILE A N 1
ATOM 1982 C CA . ILE A 1 249 ? 19.673 -3.792 17.164 1.00 56.22 249 ILE A CA 1
ATOM 1983 C C . ILE A 1 249 ? 18.363 -3.010 17.379 1.00 56.22 249 ILE A C 1
ATOM 1985 O O . ILE A 1 249 ? 17.444 -3.149 16.570 1.00 56.22 249 ILE A O 1
ATOM 1989 N N . PRO A 1 250 ? 18.264 -2.167 18.430 1.00 53.41 250 PRO A N 1
ATOM 1990 C CA . PRO A 1 250 ? 17.097 -1.332 18.689 1.00 53.41 250 PRO A CA 1
ATOM 1991 C C . PRO A 1 250 ? 16.763 -0.485 17.467 1.00 53.41 250 PRO A C 1
ATOM 1993 O O . PRO A 1 250 ? 17.654 0.165 16.931 1.00 53.41 250 PRO A O 1
ATOM 1996 N N . LEU A 1 251 ? 15.486 -0.513 17.066 1.00 57.00 251 LEU A N 1
ATOM 1997 C CA . LEU A 1 251 ? 14.789 0.390 16.139 1.00 57.00 251 LEU A CA 1
ATOM 1998 C C . LEU A 1 251 ? 15.615 1.615 15.730 1.00 57.00 251 LEU A C 1
ATOM 2000 O O . LEU A 1 251 ? 15.426 2.716 16.250 1.00 57.00 251 LEU A O 1
ATOM 2004 N N . THR A 1 252 ? 16.531 1.422 14.783 1.00 56.56 252 THR A N 1
ATOM 2005 C CA . THR A 1 252 ? 17.253 2.530 14.173 1.00 56.56 252 THR A CA 1
ATOM 2006 C C . THR A 1 252 ? 16.194 3.446 13.566 1.00 56.56 252 THR A C 1
ATOM 2008 O O . THR A 1 252 ? 15.236 2.975 12.953 1.00 56.56 252 THR A O 1
ATOM 2011 N N . ARG A 1 253 ? 16.286 4.757 13.802 1.00 63.66 253 ARG A N 1
ATOM 2012 C CA . ARG A 1 253 ? 15.368 5.729 13.195 1.00 63.66 253 ARG A CA 1
ATOM 2013 C C . ARG A 1 253 ? 15.641 5.727 11.691 1.00 63.66 253 ARG A C 1
ATOM 2015 O O . ARG A 1 253 ? 16.590 6.352 11.235 1.00 63.66 253 ARG A O 1
ATOM 2022 N N . TYR A 1 254 ? 14.890 4.912 10.954 1.00 58.50 254 TYR A N 1
ATOM 2023 C CA . TYR A 1 254 ? 15.294 4.445 9.628 1.00 58.50 254 TYR A CA 1
ATOM 2024 C C . TYR A 1 254 ? 15.103 5.459 8.504 1.00 58.50 254 TYR A C 1
ATOM 2026 O O . TYR A 1 254 ? 15.615 5.223 7.416 1.00 58.50 254 TYR A O 1
ATOM 2034 N N . ALA A 1 255 ? 14.407 6.574 8.725 1.00 58.56 255 ALA A N 1
ATOM 2035 C CA . ALA A 1 255 ? 14.181 7.517 7.641 1.00 58.56 255 ALA A CA 1
ATOM 2036 C C . ALA A 1 255 ? 13.881 8.930 8.142 1.00 58.56 255 ALA A C 1
ATOM 2038 O O . ALA A 1 255 ? 12.905 9.130 8.858 1.00 58.56 255 ALA A O 1
ATOM 2039 N N . SER A 1 256 ? 14.637 9.922 7.663 1.00 71.94 256 SER A N 1
ATOM 2040 C CA . SER A 1 256 ? 14.224 11.336 7.585 1.00 71.94 256 SER A CA 1
ATOM 2041 C C . SER A 1 256 ? 13.229 11.598 6.452 1.00 71.94 256 SER A C 1
ATOM 2043 O O . SER A 1 256 ? 13.074 12.722 5.982 1.00 71.94 256 SER A O 1
ATOM 2045 N N . TRP A 1 257 ? 12.542 10.550 5.994 1.00 81.31 257 TRP A N 1
ATOM 2046 C CA . TRP A 1 257 ? 11.543 10.677 4.955 1.00 81.31 257 TRP A CA 1
ATOM 2047 C C . TRP A 1 257 ? 10.279 11.304 5.509 1.00 81.31 257 TRP A C 1
ATOM 2049 O O . TRP A 1 257 ? 9.570 10.704 6.316 1.00 81.31 257 TRP A O 1
ATOM 2059 N N . ASP A 1 258 ? 10.010 12.507 5.027 1.00 84.94 258 ASP A N 1
ATOM 2060 C CA . ASP A 1 258 ? 8.731 13.169 5.168 1.00 84.94 258 ASP A CA 1
ATOM 2061 C C . ASP A 1 258 ? 7.862 12.851 3.937 1.00 84.94 258 ASP A C 1
ATOM 2063 O O . ASP A 1 258 ? 8.149 13.354 2.841 1.00 84.94 258 ASP A O 1
ATOM 2067 N N . PRO A 1 259 ? 6.817 12.012 4.077 1.00 85.62 259 PRO A N 1
ATOM 2068 C CA . PRO A 1 259 ? 5.905 11.703 2.988 1.00 85.62 259 PRO A CA 1
ATOM 2069 C C . PRO A 1 259 ? 4.821 12.772 2.808 1.00 85.62 259 PRO A C 1
ATOM 2071 O O . PRO A 1 259 ? 3.976 12.601 1.937 1.00 85.62 259 PRO A O 1
ATOM 2074 N N . THR A 1 260 ? 4.811 13.869 3.576 1.00 86.81 260 THR A N 1
ATOM 2075 C CA . THR A 1 260 ? 3.758 14.902 3.506 1.00 86.81 260 THR A CA 1
ATOM 2076 C C . THR A 1 260 ? 3.508 15.384 2.077 1.00 86.81 260 THR A C 1
ATOM 2078 O O . THR A 1 260 ? 2.368 15.391 1.617 1.00 86.81 260 THR A O 1
ATOM 2081 N N . ARG A 1 261 ? 4.573 15.717 1.333 1.00 85.81 261 ARG A N 1
ATOM 2082 C CA . ARG A 1 261 ? 4.458 16.174 -0.064 1.00 85.81 261 ARG A CA 1
ATOM 2083 C C . ARG A 1 261 ? 3.897 15.092 -0.988 1.00 85.81 261 ARG A C 1
ATOM 2085 O O . ARG A 1 261 ? 3.101 15.381 -1.874 1.00 85.81 261 ARG A O 1
ATOM 2092 N N . PHE A 1 262 ? 4.304 13.847 -0.767 1.00 87.62 262 PHE A N 1
ATOM 2093 C CA . PHE A 1 262 ? 3.783 12.698 -1.498 1.00 87.62 262 PHE A CA 1
ATOM 2094 C C . PHE A 1 262 ? 2.287 12.494 -1.215 1.00 87.62 262 PHE A C 1
ATOM 2096 O O . PHE A 1 262 ? 1.511 12.271 -2.136 1.00 87.62 262 PHE A O 1
ATOM 2103 N N . LEU A 1 263 ? 1.866 12.618 0.045 1.00 89.06 263 LEU A N 1
ATOM 2104 C CA . LEU A 1 263 ? 0.469 12.455 0.442 1.00 89.06 263 LEU A CA 1
ATOM 2105 C C . LEU A 1 263 ? -0.415 13.587 -0.088 1.00 89.06 263 LEU A C 1
ATOM 2107 O O . LEU A 1 263 ? -1.535 13.315 -0.505 1.00 89.06 263 LEU A O 1
ATOM 2111 N N . SER A 1 264 ? 0.090 14.824 -0.149 1.00 89.50 264 SER A N 1
ATOM 2112 C CA . SER A 1 264 ? -0.673 15.963 -0.683 1.00 89.50 264 SER A CA 1
ATOM 2113 C C . SER A 1 264 ? -0.993 15.857 -2.174 1.00 89.50 264 SER A C 1
ATOM 2115 O O . SER A 1 264 ? -1.883 16.546 -2.656 1.00 89.50 264 SER A O 1
ATOM 2117 N N . VAL A 1 265 ? -0.265 15.019 -2.918 1.00 89.81 265 VAL A N 1
ATOM 2118 C CA . VAL A 1 265 ? -0.521 14.808 -4.351 1.00 89.81 265 VAL A CA 1
ATOM 2119 C C . VAL A 1 265 ? -1.364 13.569 -4.627 1.00 89.81 265 VAL A C 1
ATOM 2121 O O . VAL A 1 265 ? -1.727 13.326 -5.774 1.00 89.81 265 VAL A O 1
ATOM 2124 N N . LEU A 1 266 ? -1.708 12.791 -3.596 1.00 87.44 266 LEU A N 1
ATOM 2125 C CA . LEU A 1 266 ? -2.650 11.684 -3.751 1.00 87.44 266 LEU A CA 1
ATOM 2126 C C . LEU A 1 266 ? -4.054 12.187 -4.110 1.00 87.44 266 LEU A C 1
ATOM 2128 O O . LEU A 1 266 ? -4.727 11.523 -4.896 1.00 87.44 266 LEU A O 1
ATOM 2132 N N . ASP A 1 267 ? -4.431 13.382 -3.642 1.00 85.69 267 ASP A N 1
ATOM 2133 C CA . ASP A 1 267 ? -5.730 14.020 -3.907 1.00 85.69 267 ASP A CA 1
ATOM 2134 C C . ASP A 1 267 ? -6.006 14.212 -5.399 1.00 85.69 267 ASP A C 1
ATOM 2136 O O . ASP A 1 267 ? -7.149 14.173 -5.848 1.00 85.69 267 ASP A O 1
ATOM 2140 N N . THR A 1 268 ? -4.950 14.445 -6.178 1.00 85.81 268 THR A N 1
ATOM 2141 C CA . THR A 1 268 ? -5.042 14.718 -7.616 1.00 85.81 268 THR A CA 1
ATOM 2142 C C . THR A 1 268 ? -4.811 13.473 -8.467 1.00 85.81 268 THR A C 1
ATOM 2144 O O . THR A 1 268 ? -4.828 13.552 -9.695 1.00 85.81 268 THR A O 1
ATOM 2147 N N . SER A 1 269 ? -4.589 12.322 -7.833 1.00 88.94 269 SER A N 1
ATOM 2148 C CA . SER A 1 269 ? -4.238 11.076 -8.506 1.00 88.94 269 SER A CA 1
ATOM 2149 C C . SER A 1 269 ? -5.454 10.185 -8.768 1.00 88.94 269 SER A C 1
ATOM 2151 O O . SER A 1 269 ? -6.462 10.250 -8.072 1.00 88.94 269 SER A O 1
ATOM 2153 N N . ASN A 1 270 ? -5.332 9.271 -9.736 1.00 91.75 270 ASN A N 1
ATOM 2154 C CA . ASN A 1 270 ? -6.320 8.208 -9.977 1.00 91.75 270 ASN A CA 1
ATOM 2155 C C . ASN A 1 270 ? -6.066 6.962 -9.108 1.00 91.75 270 ASN A C 1
ATOM 2157 O O . ASN A 1 270 ? -6.450 5.841 -9.475 1.00 91.75 270 ASN A O 1
ATOM 2161 N N . LEU A 1 271 ? -5.372 7.131 -7.980 1.00 95.44 271 LEU A N 1
ATOM 2162 C CA . LEU A 1 271 ? -4.999 6.019 -7.127 1.00 95.44 271 LEU A CA 1
ATOM 2163 C C . LEU A 1 271 ? -6.261 5.350 -6.572 1.00 95.44 271 LEU A C 1
ATOM 2165 O O . LEU A 1 271 ? -7.155 5.997 -6.047 1.00 95.44 271 LEU A O 1
ATOM 2169 N N . SER A 1 272 ? -6.343 4.030 -6.698 1.00 96.25 272 SER A N 1
ATOM 2170 C CA . SER A 1 272 ? -7.451 3.236 -6.153 1.00 96.25 272 SER A CA 1
ATOM 2171 C C . SER A 1 272 ? -7.018 2.414 -4.943 1.00 96.25 272 SER A C 1
ATOM 2173 O O . SER A 1 272 ? -7.837 2.126 -4.071 1.00 96.25 272 SER A O 1
ATOM 2175 N N . HIS A 1 273 ? -5.743 2.026 -4.882 1.00 97.00 273 HIS A N 1
ATOM 2176 C CA . HIS A 1 273 ? -5.207 1.151 -3.847 1.00 97.00 273 HIS A CA 1
ATOM 2177 C C . HIS A 1 273 ? -3.976 1.778 -3.195 1.00 97.00 273 HIS A C 1
ATOM 2179 O O . HIS A 1 273 ? -3.017 2.135 -3.883 1.00 97.00 273 HIS A O 1
ATOM 2185 N N . LEU A 1 274 ? -3.991 1.869 -1.867 1.00 96.19 274 LEU A N 1
ATOM 2186 C CA . LEU A 1 274 ? -2.878 2.379 -1.074 1.00 96.19 274 LEU A CA 1
ATOM 2187 C C . LEU A 1 274 ? -2.486 1.373 0.005 1.00 96.19 274 LEU A C 1
ATOM 2189 O O . LEU A 1 274 ? -3.311 0.955 0.819 1.00 96.19 274 LEU A O 1
ATOM 2193 N N . VAL A 1 275 ? -1.206 1.024 0.049 1.00 95.56 275 VAL A N 1
ATOM 2194 C CA . VAL A 1 275 ? -0.620 0.246 1.140 1.00 95.56 275 VAL A CA 1
ATOM 2195 C C . VAL A 1 275 ? 0.538 1.031 1.738 1.00 95.56 275 VAL A C 1
ATOM 2197 O O . VAL A 1 275 ? 1.502 1.336 1.040 1.00 95.56 275 VAL A O 1
ATOM 2200 N N . ILE A 1 276 ? 0.462 1.331 3.034 1.00 94.00 276 ILE A N 1
ATOM 2201 C CA . ILE A 1 276 ? 1.571 1.910 3.801 1.00 94.00 276 ILE A CA 1
ATOM 2202 C C . ILE A 1 276 ? 1.895 0.953 4.933 1.00 94.00 276 ILE A C 1
ATOM 2204 O O . ILE A 1 276 ? 1.119 0.784 5.871 1.00 94.00 276 ILE A O 1
ATOM 2208 N N . ASP A 1 277 ? 3.058 0.333 4.844 1.00 92.38 277 ASP A N 1
ATOM 2209 C CA . ASP A 1 277 ? 3.563 -0.597 5.833 1.00 92.38 277 ASP A CA 1
ATOM 2210 C C . ASP A 1 277 ? 4.955 -0.158 6.274 1.00 92.38 277 ASP A C 1
ATOM 2212 O O . ASP A 1 277 ? 5.935 -0.375 5.570 1.00 92.38 277 ASP A O 1
ATOM 2216 N N . THR A 1 278 ? 5.057 0.473 7.440 1.00 88.56 278 THR A N 1
ATOM 2217 C CA . THR A 1 278 ? 6.349 0.894 7.994 1.00 88.56 278 THR A CA 1
ATOM 2218 C C . THR A 1 278 ? 6.986 -0.174 8.874 1.00 88.56 278 THR A C 1
ATOM 2220 O O . THR A 1 278 ? 8.110 0.026 9.334 1.00 88.56 278 THR A O 1
ATOM 2223 N N . PHE A 1 279 ? 6.298 -1.295 9.129 1.00 83.94 279 PHE A N 1
ATOM 2224 C CA . PHE A 1 279 ? 6.783 -2.397 9.969 1.00 83.94 279 PHE A CA 1
ATOM 2225 C C . PHE A 1 279 ? 7.363 -1.942 11.319 1.00 83.94 279 PHE A C 1
ATOM 2227 O O . PHE A 1 279 ? 8.389 -2.431 11.783 1.00 83.94 279 PHE A O 1
ATOM 2234 N N . GLY A 1 280 ? 6.744 -0.931 11.932 1.00 76.62 280 GLY A N 1
ATOM 2235 C CA . GLY A 1 280 ? 7.232 -0.348 13.183 1.00 76.62 280 GLY A CA 1
ATOM 2236 C C . GLY A 1 280 ? 8.454 0.562 13.066 1.00 76.62 280 GLY A C 1
ATOM 2237 O O . GLY A 1 280 ? 8.960 1.045 14.077 1.00 76.62 280 GLY A O 1
ATOM 2238 N N . SER A 1 281 ? 8.918 0.863 11.861 1.00 80.31 281 SER A N 1
ATOM 2239 C CA . SER A 1 281 ? 9.929 1.898 11.646 1.00 80.31 281 SER A CA 1
ATOM 2240 C C . SER A 1 281 ? 9.336 3.273 11.955 1.00 80.31 281 SER A C 1
ATOM 2242 O O . SER A 1 281 ? 8.207 3.577 11.550 1.00 80.31 281 SER A O 1
ATOM 2244 N N . GLU A 1 282 ? 10.092 4.097 12.683 1.00 76.19 282 GLU A N 1
ATOM 2245 C CA . GLU A 1 282 ? 9.768 5.513 12.868 1.00 76.19 282 GLU A CA 1
ATOM 2246 C C . GLU A 1 282 ? 10.246 6.307 11.657 1.00 76.19 282 GLU A C 1
ATOM 2248 O O . GLU A 1 282 ? 11.411 6.224 11.266 1.00 76.19 282 GLU A O 1
ATOM 2253 N N . MET A 1 283 ? 9.336 7.097 11.096 1.00 75.44 283 MET A N 1
ATOM 2254 C CA . MET A 1 283 ? 9.660 8.157 10.151 1.00 75.44 283 MET A CA 1
ATOM 2255 C C . MET A 1 283 ? 9.946 9.420 10.971 1.00 75.44 283 MET A C 1
ATOM 2257 O O . MET A 1 283 ? 9.080 9.909 11.701 1.00 75.44 283 MET A O 1
ATOM 2261 N N . ILE A 1 284 ? 11.183 9.905 10.914 1.00 68.94 284 ILE A N 1
ATOM 2262 C CA . ILE A 1 284 ? 11.626 11.125 11.590 1.00 68.94 284 ILE A CA 1
ATOM 2263 C C . ILE A 1 284 ? 10.844 12.294 10.967 1.00 68.94 284 ILE A C 1
ATOM 2265 O O . ILE A 1 284 ? 10.723 12.374 9.751 1.00 68.94 284 ILE A O 1
ATOM 2269 N N . ASN A 1 285 ? 10.288 13.179 11.800 1.00 68.56 285 ASN A N 1
ATOM 2270 C CA . ASN A 1 285 ? 9.456 14.342 11.431 1.00 68.56 285 ASN A CA 1
ATOM 2271 C C . ASN A 1 285 ? 8.023 14.053 10.951 1.00 68.56 285 ASN A C 1
ATOM 2273 O O . ASN A 1 285 ? 7.190 14.955 10.983 1.00 68.56 285 ASN A O 1
ATOM 2277 N N . ALA A 1 286 ? 7.670 12.808 10.633 1.00 64.81 286 ALA A N 1
ATOM 2278 C CA . ALA A 1 286 ? 6.301 12.432 10.273 1.00 64.81 286 ALA A CA 1
ATOM 2279 C C . ALA A 1 286 ? 5.416 12.222 11.519 1.00 64.81 286 ALA A C 1
ATOM 2281 O O . ALA A 1 286 ? 4.782 11.176 11.687 1.00 64.81 286 ALA A O 1
ATOM 2282 N N . MET A 1 287 ? 5.406 13.190 12.443 1.00 70.06 287 MET A N 1
ATOM 2283 C CA . MET A 1 287 ? 4.802 12.992 13.766 1.00 70.06 287 MET A CA 1
ATOM 2284 C C . MET A 1 287 ? 3.298 12.702 13.703 1.00 70.06 287 MET A C 1
ATOM 2286 O O . MET A 1 287 ? 2.775 12.078 14.625 1.00 70.06 287 MET A O 1
ATOM 2290 N N . HIS A 1 288 ? 2.604 13.094 12.625 1.00 87.88 288 HIS A N 1
ATOM 2291 C CA . HIS A 1 288 ? 1.161 12.906 12.538 1.00 87.88 288 HIS A CA 1
ATOM 2292 C C . HIS A 1 288 ? 0.615 12.877 11.098 1.00 87.88 288 HIS A C 1
ATOM 2294 O O . HIS A 1 288 ? -0.091 13.785 10.678 1.00 87.88 288 HIS A O 1
ATOM 2300 N N . LEU A 1 289 ? 0.897 11.813 10.338 1.00 91.94 289 LEU A N 1
ATOM 2301 C CA . LEU A 1 289 ? 0.343 11.636 8.979 1.00 91.94 289 LEU A CA 1
ATOM 2302 C C . LEU A 1 289 ? -1.157 11.294 8.958 1.00 91.94 289 LEU A C 1
ATOM 2304 O O . LEU A 1 289 ? -1.786 11.328 7.904 1.00 91.94 289 LEU A O 1
ATOM 2308 N N . CYS A 1 290 ? -1.731 10.938 10.111 1.00 95.19 290 CYS A N 1
ATOM 2309 C CA . CYS A 1 290 ? -3.101 10.438 10.203 1.00 95.19 290 CYS A CA 1
ATOM 2310 C C . CYS A 1 290 ? -4.154 11.397 9.626 1.00 95.19 290 CYS A C 1
ATOM 2312 O O . CYS A 1 290 ? -4.949 10.929 8.820 1.00 95.19 290 CYS A O 1
ATOM 2314 N N . PRO A 1 291 ? -4.155 12.711 9.934 1.00 94.69 291 PRO A N 1
ATOM 2315 C CA . PRO A 1 291 ? -5.152 13.630 9.386 1.00 94.69 291 PRO A CA 1
ATOM 2316 C C . PRO A 1 291 ? -5.053 13.795 7.866 1.00 94.69 291 PRO A C 1
ATOM 2318 O O . PRO A 1 291 ? -6.070 13.901 7.192 1.00 94.69 291 PRO A O 1
ATOM 2321 N N . GLN A 1 292 ? -3.834 13.786 7.314 1.00 93.31 292 GLN A N 1
ATOM 2322 C CA . GLN A 1 292 ? -3.633 13.865 5.864 1.00 93.31 292 GLN A CA 1
ATOM 2323 C C . GLN A 1 292 ? -4.176 12.611 5.183 1.00 93.31 292 GLN A C 1
ATOM 2325 O O . GLN A 1 292 ? -4.961 12.707 4.251 1.00 93.31 292 GLN A O 1
ATOM 2330 N N . LEU A 1 293 ? -3.821 11.427 5.687 1.00 95.44 293 LEU A N 1
ATOM 2331 C CA . LEU A 1 293 ? -4.343 10.169 5.157 1.00 95.44 293 LEU A CA 1
ATOM 2332 C C . LEU A 1 293 ? -5.867 10.058 5.309 1.00 95.44 293 LEU A C 1
ATOM 2334 O O . LEU A 1 293 ? -6.516 9.576 4.389 1.00 95.44 293 LEU A O 1
ATOM 2338 N N . ALA A 1 294 ? -6.446 10.531 6.416 1.00 96.00 294 ALA A N 1
ATOM 2339 C CA . ALA A 1 294 ? -7.897 10.551 6.620 1.00 96.00 294 ALA A CA 1
ATOM 2340 C C . ALA A 1 294 ? -8.635 11.362 5.549 1.00 96.00 294 ALA A C 1
ATOM 2342 O O . ALA A 1 294 ? -9.741 10.994 5.157 1.00 96.00 294 ALA A O 1
ATOM 2343 N N . HIS A 1 295 ? -8.004 12.423 5.038 1.00 94.06 295 HIS A N 1
ATOM 2344 C CA . HIS A 1 295 ? -8.527 13.199 3.917 1.00 94.06 295 HIS A CA 1
ATOM 2345 C C . HIS A 1 295 ? -8.537 12.395 2.609 1.00 94.06 295 HIS A C 1
ATOM 2347 O O . HIS A 1 295 ? -9.486 12.492 1.837 1.00 94.06 295 HIS A O 1
ATOM 2353 N N . GLN A 1 296 ? -7.521 11.550 2.399 1.00 94.56 296 GLN A N 1
ATOM 2354 C CA . GLN A 1 296 ? -7.357 10.747 1.182 1.00 94.56 296 GLN A CA 1
ATOM 2355 C C . GLN A 1 296 ? -8.201 9.472 1.165 1.00 94.56 296 GLN A C 1
ATOM 2357 O O . GLN A 1 296 ? -8.651 9.041 0.110 1.00 94.56 296 GLN A O 1
ATOM 2362 N N . ILE A 1 297 ? -8.399 8.819 2.313 1.00 96.06 297 ILE A N 1
ATOM 2363 C CA . ILE A 1 297 ? -9.028 7.489 2.373 1.00 96.06 297 ILE A CA 1
ATOM 2364 C C . ILE A 1 297 ? -10.380 7.420 1.632 1.00 96.06 297 ILE A C 1
ATOM 2366 O O . ILE A 1 297 ? -10.574 6.447 0.902 1.00 96.06 297 ILE A O 1
ATOM 2370 N N . PRO A 1 298 ? -11.290 8.410 1.734 1.00 95.62 298 PRO A N 1
ATOM 2371 C CA . PRO A 1 298 ? -12.570 8.364 1.029 1.00 95.62 298 PRO A CA 1
ATOM 2372 C C . PRO A 1 298 ? -12.477 8.337 -0.502 1.00 95.62 298 PRO A C 1
ATOM 2374 O O . PRO A 1 298 ? -13.406 7.844 -1.138 1.00 95.62 298 PRO A O 1
ATOM 2377 N N . SER A 1 299 ? -11.407 8.853 -1.118 1.00 94.31 299 SER A N 1
ATOM 2378 C CA . SER A 1 299 ? -11.245 8.829 -2.583 1.00 94.31 299 SER A CA 1
ATOM 2379 C C . SER A 1 299 ? -10.696 7.493 -3.100 1.00 94.31 299 SER A C 1
ATOM 2381 O O . SER A 1 299 ? -10.859 7.164 -4.274 1.00 94.31 299 SER A O 1
ATOM 2383 N N . LEU A 1 300 ? -10.092 6.693 -2.219 1.00 96.06 300 LEU A N 1
ATOM 2384 C CA . LEU A 1 300 ? -9.480 5.405 -2.533 1.00 96.06 300 LEU A CA 1
ATOM 2385 C C . LEU A 1 300 ? -10.516 4.277 -2.457 1.00 96.06 300 LEU A C 1
ATOM 2387 O O . LEU A 1 300 ? -11.477 4.355 -1.704 1.00 96.06 300 LEU A O 1
ATOM 2391 N N . LYS A 1 301 ? -10.297 3.175 -3.184 1.00 96.81 301 LYS A N 1
ATOM 2392 C CA . LYS A 1 301 ? -11.127 1.957 -3.088 1.00 96.81 301 LYS A CA 1
ATOM 2393 C C . LYS A 1 301 ? -10.651 1.001 -2.004 1.00 96.81 301 LYS A C 1
ATOM 2395 O O . LYS A 1 301 ? -11.466 0.325 -1.377 1.00 96.81 301 LYS A O 1
ATOM 2400 N N . SER A 1 302 ? -9.338 0.909 -1.799 1.00 97.19 302 SER A N 1
ATOM 2401 C CA . SER A 1 302 ? -8.746 0.008 -0.814 1.00 97.19 302 SER A CA 1
ATOM 2402 C C . SER A 1 302 ? -7.537 0.627 -0.135 1.00 97.19 302 SER A C 1
ATOM 2404 O O . SER A 1 302 ? -6.602 1.068 -0.803 1.00 97.19 302 SER A O 1
ATOM 2406 N N . VAL A 1 303 ? -7.504 0.553 1.191 1.00 97.00 303 VAL A N 1
ATOM 2407 C CA . VAL A 1 303 ? -6.408 1.070 2.008 1.00 97.00 303 VAL A CA 1
ATOM 2408 C C . VAL A 1 303 ? -5.954 0.014 3.013 1.00 97.00 303 VAL A C 1
ATOM 2410 O O . VAL A 1 303 ? -6.765 -0.566 3.735 1.00 97.00 303 VAL A O 1
ATOM 2413 N N . ARG A 1 304 ? -4.644 -0.242 3.071 1.00 96.06 304 ARG A N 1
ATOM 2414 C CA . ARG A 1 304 ? -4.018 -1.086 4.099 1.00 96.06 304 ARG A CA 1
ATOM 2415 C C . ARG A 1 304 ? -2.919 -0.308 4.812 1.00 96.06 304 ARG A C 1
ATOM 2417 O O . ARG A 1 304 ? -1.955 0.118 4.180 1.00 96.06 304 ARG A O 1
ATOM 2424 N N . LEU A 1 305 ? -3.041 -0.153 6.125 1.00 95.50 305 LEU A N 1
ATOM 2425 C CA . LEU A 1 305 ? -2.101 0.617 6.938 1.00 95.50 305 LEU A CA 1
ATOM 2426 C C . LEU A 1 305 ? -1.492 -0.262 8.024 1.00 95.50 305 LEU A C 1
ATOM 2428 O O . LEU A 1 305 ? -2.211 -0.919 8.770 1.00 95.50 305 LEU A O 1
ATOM 2432 N N . ARG A 1 306 ? -0.168 -0.227 8.147 1.00 92.75 306 ARG A N 1
ATOM 2433 C CA . ARG A 1 306 ? 0.578 -0.708 9.311 1.00 92.75 306 ARG A CA 1
ATOM 2434 C C . ARG A 1 306 ? 1.678 0.293 9.615 1.00 92.75 306 ARG A C 1
ATOM 2436 O O . ARG A 1 306 ? 2.690 0.343 8.924 1.00 92.75 306 ARG A O 1
ATOM 2443 N N . MET A 1 307 ? 1.474 1.121 10.630 1.00 91.69 307 MET A N 1
ATOM 2444 C CA . MET A 1 307 ? 2.351 2.253 10.936 1.00 91.69 307 MET A CA 1
ATOM 2445 C C . MET A 1 307 ? 2.752 2.232 12.404 1.00 91.69 307 MET A C 1
ATOM 2447 O O . MET A 1 307 ? 1.953 1.848 13.252 1.00 91.69 307 MET A O 1
ATOM 2451 N N . ARG A 1 308 ? 3.967 2.691 12.733 1.00 88.56 308 ARG A N 1
ATOM 2452 C CA . ARG A 1 308 ? 4.377 2.815 14.143 1.00 88.56 308 ARG A CA 1
ATOM 2453 C C . ARG A 1 308 ? 3.545 3.832 14.909 1.00 88.56 308 ARG A C 1
ATOM 2455 O O . ARG A 1 308 ? 3.159 3.555 16.032 1.00 88.56 308 ARG A O 1
ATOM 2462 N N . ARG A 1 309 ? 3.304 5.001 14.319 1.00 90.31 309 ARG A N 1
ATOM 2463 C CA . ARG A 1 309 ? 2.498 6.062 14.924 1.00 90.31 309 ARG A CA 1
ATOM 2464 C C . ARG A 1 309 ? 1.176 6.161 14.186 1.00 90.31 309 ARG A C 1
ATOM 2466 O O . ARG A 1 309 ? 1.173 6.529 13.012 1.00 90.31 309 ARG A O 1
ATOM 2473 N N . ILE A 1 310 ? 0.089 5.820 14.866 1.00 93.75 310 ILE A N 1
ATOM 2474 C CA . ILE A 1 310 ? -1.276 5.915 14.345 1.00 93.75 310 ILE A CA 1
ATOM 2475 C C . ILE A 1 310 ? -2.224 6.321 15.474 1.00 93.75 310 ILE A C 1
ATOM 2477 O O . ILE A 1 310 ? -2.004 5.974 16.630 1.00 93.75 310 ILE A O 1
ATOM 2481 N N . CYS A 1 311 ? -3.264 7.080 15.161 1.00 95.19 311 CYS A N 1
ATOM 2482 C CA . CYS A 1 311 ? -4.287 7.503 16.115 1.00 95.19 311 CYS A CA 1
ATOM 2483 C C . CYS A 1 311 ? -5.665 7.460 15.453 1.00 95.19 311 CYS A C 1
ATOM 2485 O O . CYS A 1 311 ? -5.755 7.319 14.230 1.00 95.19 311 CYS A O 1
ATOM 2487 N N . ARG A 1 312 ? -6.734 7.669 16.233 1.00 96.31 312 ARG A N 1
ATOM 2488 C CA . ARG A 1 312 ? -8.114 7.661 15.717 1.00 96.31 312 ARG A CA 1
ATOM 2489 C C . ARG A 1 312 ? -8.380 8.655 14.596 1.00 96.31 312 ARG A C 1
ATOM 2491 O O . ARG A 1 312 ? -9.272 8.429 13.791 1.00 96.31 312 ARG A O 1
ATOM 2498 N N . ARG A 1 313 ? -7.581 9.723 14.498 1.00 96.69 313 ARG A N 1
ATOM 2499 C CA . ARG A 1 313 ? -7.761 10.766 13.481 1.00 96.69 313 ARG A CA 1
ATOM 2500 C C . ARG A 1 313 ? -7.585 10.252 12.060 1.00 96.69 313 ARG A C 1
ATOM 2502 O O . ARG A 1 313 ? -8.058 10.895 11.139 1.00 96.69 313 ARG A O 1
ATOM 2509 N N . ILE A 1 314 ? -6.960 9.085 11.872 1.00 97.25 314 ILE A N 1
ATOM 2510 C CA . ILE A 1 314 ? -6.914 8.391 10.574 1.00 97.25 314 ILE A CA 1
ATOM 2511 C C . ILE A 1 314 ? -8.314 8.009 10.061 1.00 97.25 314 ILE A C 1
ATOM 2513 O O . ILE A 1 314 ? -8.497 7.786 8.869 1.00 97.25 314 ILE A O 1
ATOM 2517 N N . LEU A 1 315 ? -9.290 7.929 10.968 1.00 97.38 315 LEU A N 1
ATOM 2518 C CA . LEU A 1 315 ? -10.686 7.600 10.710 1.00 97.38 315 LEU A CA 1
ATOM 2519 C C . LEU A 1 315 ? -11.592 8.843 10.731 1.00 97.38 315 LEU A C 1
ATOM 2521 O O . LEU A 1 315 ? -12.788 8.711 10.516 1.00 97.38 315 LEU A O 1
ATOM 2525 N N . GLU A 1 316 ? -11.060 10.047 10.964 1.00 95.81 316 GLU A N 1
ATOM 2526 C CA . GLU A 1 316 ? -11.823 11.303 10.896 1.00 95.81 316 GLU A CA 1
ATOM 2527 C C . GLU A 1 316 ? -11.982 11.730 9.431 1.00 95.81 316 GLU A C 1
ATOM 2529 O O . GLU A 1 316 ? -11.341 12.675 8.964 1.00 95.81 316 GLU A O 1
ATOM 2534 N N . PHE A 1 317 ? -12.797 10.991 8.675 1.00 94.38 317 PHE A N 1
ATOM 2535 C CA . PHE A 1 317 ? -13.047 11.316 7.274 1.00 94.38 317 PHE A CA 1
ATOM 2536 C C . PHE A 1 317 ? -13.724 12.686 7.164 1.00 94.38 317 PHE A C 1
ATOM 2538 O O . PHE A 1 317 ? -14.636 12.981 7.944 1.00 94.38 317 PHE A O 1
ATOM 2545 N N . PRO A 1 318 ? -13.310 13.531 6.203 1.00 92.00 318 PRO A N 1
ATOM 2546 C CA . PRO A 1 318 ? -13.986 14.793 5.967 1.00 92.00 318 PRO A CA 1
ATOM 2547 C C . PRO A 1 318 ? -15.456 14.511 5.650 1.00 92.00 318 PRO A C 1
ATOM 2549 O O . PRO A 1 318 ? -15.774 13.823 4.680 1.00 92.00 318 PRO A O 1
ATOM 2552 N N . GLN A 1 319 ? -16.353 15.059 6.469 1.00 85.12 319 GLN A N 1
ATOM 2553 C CA . GLN A 1 319 ? -17.774 15.132 6.151 1.00 85.12 319 GLN A CA 1
ATOM 2554 C C . GLN A 1 319 ? -17.915 16.171 5.045 1.00 85.12 319 GLN A C 1
ATOM 2556 O O . GLN A 1 319 ? -18.123 17.355 5.298 1.00 85.12 319 GLN A O 1
ATOM 2561 N N . SER A 1 320 ? -17.647 15.765 3.809 1.00 70.62 320 SER A N 1
ATOM 2562 C CA . SER A 1 320 ? -17.793 16.677 2.694 1.00 70.62 320 SER A CA 1
ATOM 2563 C C . SER A 1 320 ? -19.280 16.813 2.391 1.00 70.62 320 SER A C 1
ATOM 2565 O O . SER A 1 320 ? -19.896 15.846 1.951 1.00 70.62 320 SER A O 1
ATOM 2567 N N . ASP A 1 321 ? -19.810 18.033 2.486 1.00 75.69 321 ASP A N 1
ATOM 2568 C CA . ASP A 1 321 ? -21.043 18.427 1.782 1.00 75.69 321 ASP A CA 1
ATOM 2569 C C . ASP A 1 321 ? -20.891 18.284 0.250 1.00 75.69 321 ASP A C 1
ATOM 2571 O O . ASP A 1 321 ? -21.835 18.470 -0.518 1.00 75.69 321 ASP A O 1
ATOM 2575 N N . SER A 1 322 ? -19.674 17.972 -0.219 1.00 66.62 322 SER A N 1
ATOM 2576 C CA . SER A 1 322 ? -19.371 17.711 -1.615 1.00 66.62 322 SER A CA 1
ATOM 2577 C C . SER A 1 322 ? -20.094 16.465 -2.128 1.00 66.62 322 SER A C 1
ATOM 2579 O O . SER A 1 322 ? -20.190 15.432 -1.471 1.00 66.62 322 SER A O 1
ATOM 2581 N N . VAL A 1 323 ? -20.543 16.577 -3.372 1.00 68.38 323 VAL A N 1
ATOM 2582 C CA . VAL A 1 323 ? -21.407 15.631 -4.087 1.00 68.38 323 VAL A CA 1
ATOM 2583 C C . VAL A 1 323 ? -20.744 14.268 -4.338 1.00 68.38 323 VAL A C 1
ATOM 2585 O O . VAL A 1 323 ? -21.425 13.329 -4.745 1.00 68.38 323 VAL A O 1
ATOM 2588 N N . MET A 1 324 ? -19.429 14.127 -4.138 1.00 75.00 324 MET A N 1
ATOM 2589 C CA . MET A 1 324 ? -18.727 12.891 -4.484 1.00 75.00 324 MET A CA 1
ATOM 2590 C C . MET A 1 324 ? -18.835 11.862 -3.351 1.00 75.00 324 MET A C 1
ATOM 2592 O O . MET A 1 324 ? -18.233 12.051 -2.294 1.00 75.00 324 MET A O 1
ATOM 2596 N N . PRO A 1 325 ? -19.571 10.752 -3.549 1.00 85.38 325 PRO A N 1
ATOM 2597 C CA . PRO A 1 325 ? -19.680 9.720 -2.533 1.00 85.38 325 PRO A CA 1
ATOM 2598 C C . PRO A 1 325 ? -18.321 9.052 -2.322 1.00 85.38 325 PRO A C 1
ATOM 2600 O O . PRO A 1 325 ? -17.604 8.764 -3.284 1.00 85.38 325 PRO A O 1
ATOM 2603 N N . SER A 1 326 ? -18.015 8.737 -1.063 1.00 89.69 326 SER A N 1
ATOM 2604 C CA . SER A 1 326 ? -16.850 7.930 -0.694 1.00 89.69 326 SER A CA 1
ATOM 2605 C C . SER A 1 326 ? -16.750 6.672 -1.574 1.00 89.69 326 SER A C 1
ATOM 2607 O O . SER A 1 326 ? -17.752 6.001 -1.847 1.00 89.69 326 SER A O 1
ATOM 2609 N N . GLN A 1 327 ? -15.554 6.373 -2.075 1.00 95.06 327 GLN A N 1
ATOM 2610 C CA . GLN A 1 327 ? -15.259 5.216 -2.926 1.00 95.06 327 GLN A CA 1
ATOM 2611 C C . GLN A 1 327 ? -14.691 4.029 -2.149 1.00 95.06 327 GLN A C 1
ATOM 2613 O O . GLN A 1 327 ? -14.534 2.958 -2.736 1.00 95.06 327 GLN A O 1
ATOM 2618 N N . ILE A 1 328 ? -14.408 4.204 -0.858 1.00 97.19 328 ILE A N 1
ATOM 2619 C CA . ILE A 1 328 ? -13.740 3.196 -0.038 1.00 97.19 328 ILE A CA 1
ATOM 2620 C C . ILE A 1 328 ? -14.609 1.951 0.136 1.00 97.19 328 ILE A C 1
ATOM 2622 O O . ILE A 1 328 ? -15.734 1.997 0.631 1.00 97.19 328 ILE A O 1
ATOM 2626 N N . GLU A 1 329 ? -14.061 0.814 -0.290 1.00 97.62 329 GLU A N 1
ATOM 2627 C CA . GLU A 1 329 ? -14.686 -0.505 -0.176 1.00 97.62 329 GLU A CA 1
ATOM 2628 C C . GLU A 1 329 ? -13.937 -1.396 0.819 1.00 97.62 329 GLU A C 1
ATOM 2630 O O . GLU A 1 329 ? -14.545 -2.279 1.423 1.00 97.62 329 GLU A O 1
ATOM 2635 N N . SER A 1 330 ? -12.636 -1.163 1.026 1.00 97.56 330 SER A N 1
ATOM 2636 C CA . SER A 1 330 ? -11.798 -1.958 1.927 1.00 97.56 330 SER A CA 1
ATOM 2637 C C . SER A 1 330 ? -10.830 -1.094 2.733 1.00 97.56 330 SER A C 1
ATOM 2639 O O . SER A 1 330 ? -10.000 -0.385 2.167 1.00 97.56 330 SER A O 1
ATOM 2641 N N . LEU A 1 331 ? -10.882 -1.204 4.058 1.00 97.50 331 LEU A N 1
ATOM 2642 C CA . LEU A 1 331 ? -9.947 -0.572 4.983 1.00 97.50 331 LEU A CA 1
ATOM 2643 C C . LEU A 1 331 ? -9.408 -1.610 5.970 1.00 97.50 331 LEU A C 1
ATOM 2645 O O . LEU A 1 331 ? -10.154 -2.225 6.730 1.00 97.50 331 LEU A O 1
ATOM 2649 N N . VAL A 1 332 ? -8.095 -1.807 5.981 1.00 96.56 332 VAL A N 1
ATOM 2650 C CA . VAL A 1 332 ? -7.437 -2.693 6.947 1.00 96.56 332 VAL A CA 1
ATOM 2651 C C . VAL A 1 332 ? -6.367 -1.914 7.684 1.00 96.56 332 VAL A C 1
ATOM 2653 O O . VAL A 1 332 ? -5.426 -1.408 7.073 1.00 96.56 332 VAL A O 1
ATOM 2656 N N . ILE A 1 333 ? -6.485 -1.853 9.005 1.00 96.00 333 ILE A N 1
ATOM 2657 C CA . ILE A 1 333 ? -5.502 -1.198 9.863 1.00 96.00 333 ILE A CA 1
ATOM 2658 C C . ILE A 1 333 ? -4.890 -2.246 10.773 1.00 96.00 333 ILE A C 1
ATOM 2660 O O . ILE A 1 333 ? -5.583 -2.889 11.554 1.00 96.00 333 ILE A O 1
ATOM 2664 N N . ASN A 1 334 ? -3.581 -2.413 10.679 1.00 94.69 334 ASN A N 1
ATOM 2665 C CA . ASN A 1 334 ? -2.834 -3.323 11.517 1.00 94.69 334 ASN A CA 1
ATOM 2666 C C . ASN A 1 334 ? -1.998 -2.546 12.528 1.00 94.69 334 ASN A C 1
ATOM 2668 O O . ASN A 1 334 ? -1.025 -1.879 12.178 1.00 94.69 334 ASN A O 1
ATOM 2672 N N . LEU A 1 335 ? -2.415 -2.661 13.784 1.00 93.19 335 LEU A N 1
ATOM 2673 C CA . LEU A 1 335 ? -1.770 -2.089 14.960 1.00 93.19 335 LEU A CA 1
ATOM 2674 C C . LEU A 1 335 ? -0.675 -3.007 15.521 1.00 93.19 335 LEU A C 1
ATOM 2676 O O . LEU A 1 335 ? 0.065 -2.618 16.423 1.00 93.19 335 LEU A O 1
ATOM 2680 N N . SER A 1 336 ? -0.586 -4.235 15.009 1.00 87.19 336 SER A N 1
ATOM 2681 C CA . SER A 1 336 ? 0.426 -5.204 15.399 1.00 87.19 336 SER A CA 1
ATOM 2682 C C . SER A 1 336 ? 1.761 -4.892 14.721 1.00 87.19 336 SER A C 1
ATOM 2684 O O . SER A 1 336 ? 1.855 -4.729 13.497 1.00 87.19 336 SER A O 1
ATOM 2686 N N . ILE A 1 337 ? 2.822 -4.818 15.518 1.00 75.69 337 ILE A N 1
ATOM 2687 C CA . ILE A 1 337 ? 4.196 -4.690 15.046 1.00 75.69 337 ILE A CA 1
ATOM 2688 C C . ILE A 1 337 ? 4.948 -5.889 15.621 1.00 75.69 337 ILE A C 1
ATOM 2690 O O . ILE A 1 337 ? 5.075 -6.013 16.835 1.00 75.69 337 ILE A O 1
ATOM 2694 N N . PRO A 1 338 ? 5.446 -6.814 14.791 1.00 65.81 338 PRO A N 1
ATOM 2695 C CA . PRO A 1 338 ? 6.160 -7.964 15.326 1.00 65.81 338 PRO A CA 1
ATOM 2696 C C . PRO A 1 338 ? 7.373 -7.480 16.125 1.00 65.81 338 PRO A C 1
ATOM 2698 O O . PRO A 1 338 ? 8.245 -6.801 15.578 1.00 65.81 338 PRO A O 1
ATOM 2701 N N . ASN A 1 339 ? 7.431 -7.828 17.412 1.00 66.44 339 ASN A N 1
ATOM 2702 C CA . ASN A 1 339 ? 8.666 -7.683 18.165 1.00 66.44 339 ASN A CA 1
ATOM 2703 C C . ASN A 1 339 ? 9.447 -8.990 18.089 1.00 66.44 339 ASN A C 1
ATOM 2705 O O . ASN A 1 339 ? 8.944 -10.076 18.370 1.00 66.44 339 ASN A O 1
ATOM 2709 N N . PHE A 1 340 ? 10.708 -8.873 17.703 1.00 61.47 340 PHE A N 1
ATOM 2710 C CA . PHE A 1 340 ? 11.610 -10.004 17.580 1.00 61.47 340 PHE A CA 1
ATOM 2711 C C . PHE A 1 340 ? 12.129 -10.501 18.931 1.00 61.47 340 PHE A C 1
ATOM 2713 O O . PHE A 1 340 ? 12.586 -11.638 19.009 1.00 61.47 340 PHE A O 1
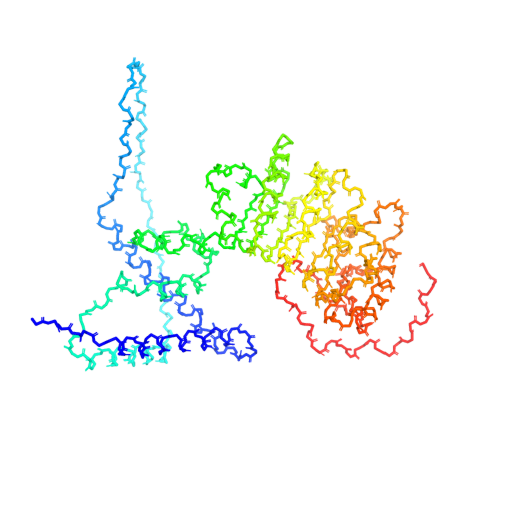ATOM 2720 N N . TYR A 1 341 ? 12.020 -9.700 19.996 1.00 62.72 341 TYR A N 1
ATOM 2721 C CA . TYR A 1 341 ? 12.562 -10.051 21.309 1.00 62.72 341 TYR A CA 1
ATOM 2722 C C . TYR A 1 341 ? 11.672 -10.976 22.141 1.00 62.72 341 TYR A C 1
ATOM 2724 O O . TYR A 1 341 ? 12.058 -11.308 23.250 1.00 62.72 341 TYR A O 1
ATOM 2732 N N . GLY A 1 342 ? 10.498 -11.397 21.661 1.00 56.12 342 GLY A N 1
ATOM 2733 C CA . GLY A 1 342 ? 9.659 -12.391 22.351 1.00 56.12 342 GLY A CA 1
ATOM 2734 C C . GLY A 1 342 ? 9.105 -11.979 23.725 1.00 56.12 342 GLY A C 1
ATOM 2735 O O . GLY A 1 342 ? 8.338 -12.741 24.301 1.00 56.12 342 GLY A O 1
ATOM 2736 N N . PHE A 1 343 ? 9.454 -10.794 24.241 1.00 48.59 343 PHE A N 1
ATOM 2737 C CA . PHE A 1 343 ? 9.072 -10.350 25.586 1.00 48.59 343 PHE A CA 1
ATOM 2738 C C . PHE A 1 343 ? 8.024 -9.233 25.614 1.00 48.59 343 PHE A C 1
ATOM 2740 O O . PHE A 1 343 ? 7.344 -9.078 26.620 1.00 48.59 343 PHE A O 1
ATOM 2747 N N . THR A 1 344 ? 7.824 -8.495 24.524 1.00 52.94 344 THR A N 1
ATOM 2748 C CA . THR A 1 344 ? 6.725 -7.526 24.390 1.00 52.94 344 THR A CA 1
ATOM 2749 C C . THR A 1 344 ? 6.386 -7.407 22.921 1.00 52.94 344 THR A C 1
ATOM 2751 O O . THR A 1 344 ? 7.257 -7.018 22.170 1.00 52.94 344 THR A O 1
ATOM 2754 N N . ASP A 1 345 ? 5.189 -7.725 22.443 1.00 54.44 345 ASP A N 1
ATOM 2755 C CA . ASP A 1 345 ? 4.878 -7.362 21.057 1.00 54.44 345 ASP A CA 1
ATOM 2756 C C . ASP A 1 345 ? 5.004 -5.848 20.866 1.00 54.44 345 ASP A C 1
ATOM 2758 O O . ASP A 1 345 ? 4.740 -5.053 21.771 1.00 54.44 345 ASP A O 1
ATOM 2762 N N . GLY A 1 346 ? 5.495 -5.444 19.698 1.00 63.62 346 GLY A N 1
ATOM 2763 C CA . GLY A 1 346 ? 5.497 -4.050 19.321 1.00 63.62 346 GLY A CA 1
ATOM 2764 C C . GLY A 1 346 ? 4.062 -3.704 18.974 1.00 63.62 346 GLY A C 1
ATOM 2765 O O . GLY A 1 346 ? 3.383 -4.438 18.259 1.00 63.62 346 GLY A O 1
ATOM 2766 N N . PHE A 1 347 ? 3.586 -2.569 19.441 1.00 74.81 347 PHE A N 1
ATOM 2767 C CA . PHE A 1 347 ? 2.298 -2.066 18.999 1.00 74.81 347 PHE A CA 1
ATOM 2768 C C . PHE A 1 347 ? 2.504 -0.704 18.396 1.00 74.81 347 PHE A C 1
ATOM 2770 O O . PHE A 1 347 ? 3.419 0.040 18.776 1.00 74.81 347 PHE A O 1
ATOM 2777 N N . SER A 1 348 ? 1.639 -0.384 17.445 1.00 87.12 348 SER A N 1
ATOM 2778 C CA . SER A 1 348 ? 1.461 0.998 17.062 1.00 87.12 348 SER A CA 1
ATOM 2779 C C . SER A 1 348 ? 1.188 1.826 18.318 1.00 87.12 348 SER A C 1
ATOM 2781 O O . SER A 1 348 ? 0.431 1.417 19.198 1.00 87.12 348 SER A O 1
ATOM 2783 N N . CYS A 1 349 ? 1.842 2.973 18.423 1.00 88.25 349 CYS A N 1
ATOM 2784 C CA . CYS A 1 349 ? 1.619 3.939 19.481 1.00 88.25 349 CYS A CA 1
ATOM 2785 C C . CYS A 1 349 ? 0.828 5.130 18.945 1.00 88.25 349 CYS A C 1
ATOM 2787 O O . CYS A 1 349 ? 0.823 5.417 17.742 1.00 88.25 349 CYS A O 1
ATOM 2789 N N . HIS A 1 350 ? 0.164 5.833 19.856 1.00 91.50 350 HIS A N 1
ATOM 2790 C CA . HIS A 1 350 ? -0.577 7.035 19.517 1.00 91.50 350 HIS A CA 1
ATOM 2791 C C . HIS A 1 350 ? 0.375 8.120 18.974 1.00 91.50 350 HIS A C 1
ATOM 2793 O O . HIS A 1 350 ? 1.503 8.273 19.445 1.00 91.50 350 HIS A O 1
ATOM 2799 N N . CYS A 1 351 ? -0.057 8.877 17.958 1.00 90.38 351 CYS A N 1
ATOM 2800 C CA . CYS A 1 351 ? 0.793 9.881 17.304 1.00 90.38 351 CYS A CA 1
ATOM 2801 C C . CYS A 1 351 ? 1.255 11.007 18.244 1.00 90.38 351 CYS A C 1
ATOM 2803 O O . CYS A 1 351 ? 2.387 11.475 18.121 1.00 90.38 351 CYS A O 1
ATOM 2805 N N . THR A 1 352 ? 0.379 11.447 19.153 1.00 84.50 352 THR A N 1
ATOM 2806 C CA . THR A 1 352 ? 0.561 12.673 19.952 1.00 84.50 352 THR A CA 1
ATOM 2807 C C . THR A 1 352 ? 0.634 12.449 21.459 1.00 84.50 352 THR A C 1
ATOM 2809 O O . THR A 1 352 ? 0.999 13.368 22.180 1.00 84.50 352 THR A O 1
ATOM 2812 N N . GLU A 1 353 ? 0.281 11.262 21.951 1.00 84.81 353 GLU A N 1
ATOM 2813 C CA . GLU A 1 353 ? 0.094 11.016 23.386 1.00 84.81 353 GLU A CA 1
ATOM 2814 C C . GLU A 1 353 ? 0.786 9.716 23.788 1.00 84.81 353 GLU A C 1
ATOM 2816 O O . GLU A 1 353 ? 0.843 8.762 23.013 1.00 84.81 353 GLU A O 1
ATOM 2821 N N . LEU A 1 354 ? 1.315 9.664 25.009 1.00 81.00 354 LEU A N 1
ATOM 2822 C CA . LEU A 1 354 ? 1.807 8.424 25.601 1.00 81.00 354 LEU A CA 1
ATOM 2823 C C . LEU A 1 354 ? 0.617 7.690 26.225 1.00 81.00 354 LEU A C 1
ATOM 2825 O O . LEU A 1 354 ? 0.379 7.799 27.422 1.00 81.00 354 LEU A O 1
ATOM 2829 N N . ARG A 1 355 ? -0.159 6.998 25.389 1.00 79.94 355 ARG A N 1
ATOM 2830 C CA . ARG A 1 355 ? -1.292 6.167 25.817 1.00 79.94 355 ARG A CA 1
ATOM 2831 C C . ARG A 1 355 ? -0.937 4.693 25.871 1.00 79.94 355 ARG A C 1
ATOM 2833 O O . ARG A 1 355 ? -0.010 4.244 25.185 1.00 79.94 355 ARG A O 1
ATOM 2840 N N . LEU A 1 356 ? -1.703 3.944 26.661 1.00 83.12 356 LEU A N 1
ATOM 2841 C CA . LEU A 1 356 ? -1.603 2.490 26.665 1.00 83.12 356 LEU A CA 1
ATOM 2842 C C . LEU A 1 356 ? -2.074 1.936 25.313 1.00 83.12 356 LEU A C 1
ATOM 2844 O O . LEU A 1 356 ? -2.935 2.488 24.630 1.00 83.12 356 LEU A O 1
ATOM 2848 N N . GLN A 1 357 ? -1.488 0.820 24.900 1.00 80.81 357 GLN A N 1
ATOM 2849 C CA . GLN A 1 357 ? -1.763 0.213 23.593 1.00 80.81 357 GLN A CA 1
ATOM 2850 C C . GLN A 1 357 ? -3.203 -0.311 23.501 1.00 80.81 357 GLN A C 1
ATOM 2852 O O . GLN A 1 357 ? -3.839 -0.217 22.449 1.00 80.81 357 GLN A O 1
ATOM 2857 N N . SER A 1 358 ? -3.730 -0.814 24.620 1.00 84.94 358 SER A N 1
ATOM 2858 C CA . SER A 1 358 ? -5.126 -1.229 24.771 1.00 84.94 358 SER A CA 1
ATOM 2859 C C . SER A 1 358 ? -6.099 -0.075 24.517 1.00 84.94 358 SER A C 1
ATOM 2861 O O . SER A 1 358 ? -7.112 -0.274 23.847 1.00 84.94 358 SER A O 1
ATOM 2863 N N . GLU A 1 359 ? -5.769 1.135 24.976 1.00 91.50 359 GLU A N 1
A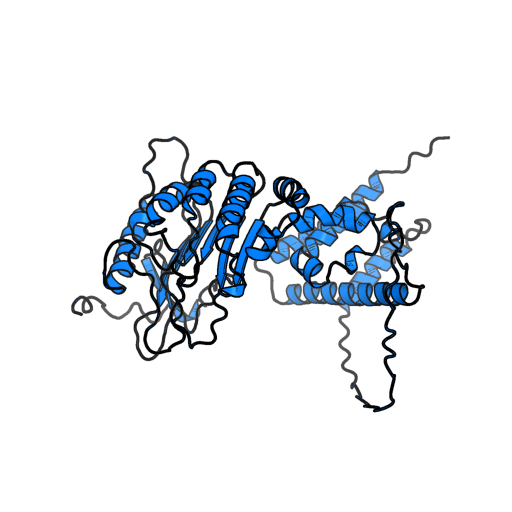TOM 2864 C CA . GLU A 1 359 ? -6.579 2.336 24.753 1.00 91.50 359 GLU A CA 1
ATOM 2865 C C . GLU A 1 359 ? -6.647 2.679 23.266 1.00 91.50 359 GLU A C 1
ATOM 2867 O O . GLU A 1 359 ? -7.745 2.834 22.740 1.00 91.50 359 GLU A O 1
ATOM 2872 N N . LEU A 1 360 ? -5.503 2.706 22.564 1.00 92.12 360 LEU A N 1
ATOM 2873 C CA . LEU A 1 360 ? -5.477 2.965 21.119 1.00 92.12 360 LEU A CA 1
ATOM 2874 C C . LEU A 1 360 ? -6.314 1.934 20.354 1.00 92.12 360 LEU A C 1
ATOM 2876 O O . LEU A 1 360 ? -7.087 2.296 19.472 1.00 92.12 360 LEU A O 1
ATOM 2880 N N . HIS A 1 361 ? -6.169 0.649 20.678 1.00 92.94 361 HIS A N 1
ATOM 2881 C CA . HIS A 1 361 ? -6.939 -0.410 20.029 1.00 92.94 361 HIS A CA 1
ATOM 2882 C C . HIS A 1 361 ? -8.450 -0.217 20.214 1.00 92.94 361 HIS A C 1
ATOM 2884 O O . HIS A 1 361 ? -9.201 -0.270 19.239 1.00 92.94 361 HIS A O 1
ATOM 2890 N N . ASN A 1 362 ? -8.890 0.045 21.445 1.00 94.00 362 ASN A N 1
ATOM 2891 C CA . ASN A 1 362 ? -10.302 0.258 21.750 1.00 94.00 362 ASN A CA 1
ATOM 2892 C C . ASN A 1 362 ? -10.833 1.536 21.087 1.00 94.00 362 ASN A C 1
ATOM 2894 O O . ASN A 1 362 ? -11.906 1.513 20.494 1.00 94.00 362 ASN A O 1
ATOM 2898 N N . GLU A 1 363 ? -10.062 2.622 21.109 1.00 95.62 363 GLU A N 1
ATOM 2899 C CA . GLU A 1 363 ? -10.405 3.890 20.460 1.00 95.62 363 GLU A CA 1
ATOM 2900 C C . GLU A 1 363 ? -10.570 3.724 18.942 1.00 95.62 363 GLU A C 1
ATOM 2902 O O . GLU A 1 363 ? -11.538 4.220 18.358 1.00 95.62 363 GLU A O 1
ATOM 2907 N N . MET A 1 364 ? -9.665 2.972 18.308 1.00 96.75 364 MET A N 1
ATOM 2908 C CA . MET A 1 364 ? -9.731 2.647 16.884 1.00 96.75 364 MET A CA 1
ATOM 2909 C C . MET A 1 364 ? -10.956 1.789 16.552 1.00 96.75 364 MET A C 1
ATOM 2911 O O . MET A 1 364 ? -11.596 2.043 15.535 1.00 96.75 364 MET A O 1
ATOM 2915 N N . ILE A 1 365 ? -11.315 0.810 17.394 1.00 96.88 365 ILE A N 1
ATOM 2916 C CA . ILE A 1 365 ? -12.529 -0.004 17.207 1.00 96.88 365 ILE A CA 1
ATOM 2917 C C . ILE A 1 365 ? -13.779 0.855 17.337 1.00 96.88 365 ILE A C 1
ATOM 2919 O O . ILE A 1 365 ? -14.608 0.839 16.431 1.00 96.88 365 ILE A O 1
ATOM 2923 N N . THR A 1 366 ? -13.906 1.622 18.420 1.00 97.50 366 THR A N 1
ATOM 2924 C CA . THR A 1 366 ? -15.071 2.484 18.651 1.00 97.50 366 THR A CA 1
ATOM 2925 C C . THR A 1 366 ? -15.262 3.438 17.475 1.00 97.50 366 THR A C 1
ATOM 2927 O O . THR A 1 366 ? -16.299 3.398 16.813 1.00 97.50 366 THR A O 1
ATOM 2930 N N . THR A 1 367 ? -14.216 4.187 17.116 1.00 97.25 367 THR A N 1
ATOM 2931 C CA . THR A 1 367 ? -14.255 5.121 15.978 1.00 97.25 367 THR A CA 1
ATOM 2932 C C . THR A 1 367 ? -14.520 4.384 14.658 1.00 97.25 367 THR A C 1
ATOM 2934 O O . THR A 1 367 ? -15.295 4.840 13.821 1.00 97.25 367 THR A O 1
ATOM 2937 N N . GLY A 1 368 ? -13.928 3.201 14.467 1.00 97.31 368 GLY A N 1
ATOM 2938 C CA . GLY A 1 368 ? -14.131 2.382 13.275 1.00 97.31 368 GLY A CA 1
ATOM 2939 C C . GLY A 1 368 ? -15.582 1.935 13.100 1.00 97.31 368 GLY A C 1
ATOM 2940 O O . GLY A 1 368 ? -16.135 2.057 12.007 1.00 97.31 368 GLY A O 1
ATOM 2941 N N . THR A 1 369 ? -16.231 1.481 14.175 1.00 97.25 369 THR A N 1
ATOM 2942 C CA . THR A 1 369 ? -17.651 1.090 14.150 1.00 97.25 369 THR A CA 1
ATOM 2943 C C . THR A 1 369 ? -18.583 2.269 13.867 1.00 97.25 369 THR A C 1
ATOM 2945 O O . THR A 1 369 ? -19.613 2.095 13.215 1.00 97.25 369 THR A O 1
ATOM 2948 N N . GLU A 1 370 ? -18.230 3.481 14.302 1.00 96.81 370 GLU A N 1
ATOM 2949 C CA . GLU A 1 370 ? -18.967 4.702 13.959 1.00 96.81 370 GLU A CA 1
ATOM 2950 C C . GLU A 1 370 ? -18.820 5.048 12.474 1.00 96.81 370 GLU A C 1
ATOM 2952 O O . GLU A 1 370 ? -19.812 5.346 11.806 1.00 96.81 370 GLU A O 1
ATOM 2957 N N . ILE A 1 371 ? -17.610 4.925 11.928 1.00 95.81 371 ILE A N 1
ATOM 2958 C CA . ILE A 1 371 ? -17.330 5.206 10.516 1.00 95.81 371 ILE A CA 1
ATOM 2959 C C . ILE A 1 371 ? -18.020 4.234 9.566 1.00 95.81 371 ILE A C 1
ATOM 2961 O O . ILE A 1 371 ? -18.479 4.660 8.503 1.00 95.81 371 ILE A O 1
ATOM 2965 N N . VAL A 1 372 ? -18.170 2.959 9.940 1.00 96.69 372 VAL A N 1
ATOM 2966 C CA . VAL A 1 372 ? -18.967 2.007 9.145 1.00 96.69 372 VAL A CA 1
ATOM 2967 C C . VAL A 1 372 ? -20.391 2.523 8.946 1.00 96.69 372 VAL A C 1
ATOM 2969 O O . VAL A 1 372 ? -20.910 2.460 7.834 1.00 96.69 372 VAL A O 1
ATOM 2972 N N . LYS A 1 373 ? -21.014 3.085 9.991 1.00 95.75 373 LYS A N 1
ATOM 2973 C CA . LYS A 1 373 ? -22.383 3.625 9.905 1.00 95.75 373 LYS A CA 1
ATOM 2974 C C . LYS A 1 373 ? -22.471 4.801 8.930 1.00 95.75 373 LYS A C 1
ATOM 2976 O O . LYS A 1 373 ? -23.501 4.986 8.291 1.00 95.75 373 LYS A O 1
ATOM 2981 N N . GLN A 1 374 ? -21.396 5.578 8.812 1.00 94.19 374 GLN A N 1
ATOM 2982 C CA . GLN A 1 374 ? -21.302 6.739 7.921 1.00 94.19 374 GLN A CA 1
ATOM 2983 C C . GLN A 1 374 ? -20.875 6.361 6.492 1.00 94.19 374 GLN A C 1
ATOM 2985 O O . GLN A 1 374 ? -21.065 7.146 5.566 1.00 94.19 374 GLN A O 1
ATOM 2990 N N . THR A 1 375 ? -20.323 5.160 6.291 1.00 94.88 375 THR A N 1
ATOM 2991 C CA . THR A 1 375 ? -19.708 4.736 5.025 1.00 94.88 375 THR A CA 1
ATOM 2992 C C . THR A 1 375 ? -20.330 3.429 4.522 1.00 94.88 375 THR A C 1
ATOM 2994 O O . THR A 1 375 ? -19.692 2.377 4.566 1.00 94.88 375 THR A O 1
ATOM 2997 N N . PRO A 1 376 ? -21.564 3.458 3.983 1.00 94.19 376 PRO A N 1
ATOM 2998 C CA . PRO A 1 376 ? -22.307 2.244 3.621 1.00 94.19 376 PRO A CA 1
ATOM 2999 C C . PRO A 1 376 ? -21.671 1.422 2.488 1.00 94.19 376 PRO A C 1
ATOM 3001 O O . PRO A 1 376 ? -22.046 0.274 2.270 1.00 94.19 376 PRO A O 1
ATOM 3004 N N . ARG A 1 377 ? -20.716 1.992 1.742 1.00 96.06 377 ARG A N 1
ATOM 3005 C CA . ARG A 1 377 ? -19.984 1.289 0.674 1.00 96.06 377 ARG A CA 1
ATOM 3006 C C . ARG A 1 377 ? -18.842 0.411 1.183 1.00 96.06 377 ARG A C 1
ATOM 3008 O O . ARG A 1 377 ? -18.322 -0.394 0.410 1.00 96.06 377 ARG A O 1
ATOM 3015 N N . LEU A 1 378 ? -18.459 0.556 2.449 1.00 97.25 378 LEU A N 1
ATOM 3016 C CA . LEU A 1 378 ? -17.360 -0.186 3.045 1.00 97.25 378 LEU A CA 1
ATOM 3017 C C . LEU A 1 378 ? -17.769 -1.655 3.224 1.00 97.25 378 LEU A C 1
ATOM 3019 O O . LEU A 1 378 ? -18.642 -1.975 4.025 1.00 97.25 378 LEU A O 1
ATOM 3023 N N . LYS A 1 379 ? -17.141 -2.550 2.458 1.00 97.06 379 LYS A N 1
ATOM 3024 C CA . LYS A 1 379 ? -17.394 -4.003 2.473 1.00 97.06 379 LYS A CA 1
ATOM 3025 C C . LYS A 1 379 ? -16.457 -4.736 3.425 1.00 97.06 379 LYS A C 1
ATOM 3027 O O . LYS A 1 379 ? -16.816 -5.772 3.977 1.00 97.06 379 LYS A O 1
ATOM 3032 N N . VAL A 1 380 ? -15.251 -4.203 3.610 1.00 96.81 380 VAL A N 1
ATOM 3033 C CA . VAL A 1 380 ? -14.237 -4.754 4.508 1.00 96.81 380 VAL A CA 1
ATOM 3034 C C . VAL A 1 380 ? -13.719 -3.639 5.404 1.00 96.81 380 VAL A C 1
ATOM 3036 O O . VAL A 1 380 ? -13.134 -2.677 4.917 1.00 96.81 380 VAL A O 1
ATOM 3039 N N . PHE A 1 381 ? -13.881 -3.786 6.718 1.00 97.62 381 PHE A N 1
ATOM 3040 C CA . PHE A 1 381 ? -13.175 -2.957 7.690 1.00 97.62 381 PHE A CA 1
ATOM 3041 C C . PHE A 1 381 ? -12.638 -3.820 8.826 1.00 97.62 381 PHE A C 1
ATOM 3043 O O . PHE A 1 381 ? -13.398 -4.305 9.665 1.00 97.62 381 PHE A O 1
ATOM 3050 N N . LYS A 1 382 ? -11.320 -4.031 8.835 1.00 96.75 382 LYS A N 1
ATOM 3051 C CA . LYS A 1 382 ? -10.635 -4.869 9.822 1.00 96.75 382 LYS A CA 1
ATOM 3052 C C . LYS A 1 382 ? -9.606 -4.050 10.607 1.00 96.75 382 LYS A C 1
ATOM 3054 O O . LYS A 1 382 ? -8.775 -3.365 10.008 1.00 96.75 382 LYS A O 1
ATOM 3059 N N . ILE A 1 383 ? -9.626 -4.175 11.931 1.00 96.25 383 ILE A N 1
ATOM 3060 C CA . ILE A 1 383 ? -8.539 -3.738 12.815 1.00 96.25 383 ILE A CA 1
ATOM 3061 C C . ILE A 1 383 ? -7.824 -4.987 13.319 1.00 96.25 383 ILE A C 1
ATOM 3063 O O . ILE A 1 383 ? -8.448 -5.871 13.900 1.00 96.25 383 ILE A O 1
ATOM 3067 N N . VAL A 1 384 ? -6.524 -5.069 13.059 1.00 94.00 384 VAL A N 1
ATOM 3068 C CA . VAL A 1 384 ? -5.675 -6.212 13.406 1.00 94.00 384 VAL A CA 1
ATOM 3069 C C . VAL A 1 384 ? -4.737 -5.811 14.540 1.00 94.00 384 VAL A C 1
ATOM 3071 O O . VAL A 1 384 ? -4.086 -4.769 14.468 1.00 94.00 384 VAL A O 1
ATOM 3074 N N . SER A 1 385 ? -4.648 -6.630 15.580 1.00 92.19 385 SER A N 1
ATOM 3075 C CA . SER A 1 385 ? -3.776 -6.434 16.744 1.00 92.19 385 SER A CA 1
ATOM 3076 C C . SER A 1 385 ? -3.258 -7.782 17.257 1.00 92.19 385 SER A C 1
ATOM 3078 O O . SER A 1 385 ? -3.781 -8.830 16.885 1.00 92.19 385 SER A O 1
ATOM 3080 N N . TYR A 1 386 ? -2.217 -7.785 18.094 1.00 87.38 386 TYR A N 1
ATOM 3081 C CA . TYR A 1 386 ? -1.866 -8.979 18.870 1.00 87.38 386 TYR A CA 1
ATOM 3082 C C . TYR A 1 386 ? -2.651 -8.980 20.184 1.00 87.38 386 TYR A C 1
ATOM 3084 O O . TYR A 1 386 ? -2.769 -7.953 20.852 1.00 87.38 386 TYR A O 1
ATOM 3092 N N . GLY A 1 387 ? -3.219 -10.125 20.548 1.00 80.50 387 GLY A N 1
ATOM 3093 C CA . GLY A 1 387 ? -3.872 -10.319 21.834 1.00 80.50 387 GLY A CA 1
ATOM 3094 C C . GLY A 1 387 ? -2.843 -10.522 22.944 1.00 80.50 387 GLY A C 1
ATOM 3095 O O . GLY A 1 387 ? -1.942 -11.343 22.817 1.00 80.50 387 GLY A O 1
ATOM 3096 N N . HIS A 1 388 ? -3.015 -9.837 24.076 1.00 67.94 388 HIS A N 1
ATOM 3097 C CA . HIS A 1 388 ? -2.162 -9.974 25.267 1.00 67.94 388 HIS A CA 1
ATOM 3098 C C . HIS A 1 388 ? -2.411 -11.267 26.074 1.00 67.94 388 HIS A C 1
ATOM 3100 O O . HIS A 1 388 ? -2.330 -11.266 27.301 1.00 67.94 388 HIS A O 1
ATOM 3106 N N . ARG A 1 389 ? -2.738 -12.390 25.427 1.00 67.88 389 ARG A N 1
ATOM 3107 C CA . ARG A 1 389 ? -2.930 -13.667 26.132 1.00 67.88 389 ARG A CA 1
ATOM 3108 C C . ARG A 1 389 ? -1.611 -14.421 26.236 1.00 67.88 389 ARG A C 1
ATOM 3110 O O . ARG A 1 389 ? -1.367 -15.379 25.518 1.00 67.88 389 ARG A O 1
ATOM 3117 N N . PHE A 1 390 ? -0.748 -13.998 27.155 1.00 61.31 390 PHE A N 1
ATOM 3118 C CA . PHE A 1 390 ? 0.445 -14.779 27.483 1.00 61.31 390 PHE A CA 1
ATOM 3119 C C . PHE A 1 390 ? 0.036 -16.205 27.914 1.00 61.31 390 PHE A C 1
ATOM 3121 O O . PHE A 1 390 ? -0.879 -16.330 28.733 1.00 61.31 390 PHE A O 1
ATOM 3128 N N . PRO A 1 391 ? 0.662 -17.282 27.395 1.00 67.81 391 PRO A N 1
ATOM 3129 C CA . PRO A 1 391 ? 1.901 -17.332 26.603 1.00 67.81 391 PRO A CA 1
ATOM 3130 C C . PRO A 1 391 ? 1.729 -17.386 25.070 1.00 67.81 391 PRO A C 1
ATOM 3132 O O . PRO A 1 391 ? 2.726 -17.504 24.358 1.00 67.81 391 PRO A O 1
ATOM 3135 N N . LEU A 1 392 ? 0.505 -17.334 24.536 1.00 72.56 392 LEU A N 1
ATOM 3136 C CA . LEU A 1 392 ? 0.243 -17.487 23.102 1.00 72.56 392 LEU A CA 1
ATOM 3137 C C . LEU A 1 392 ? -0.077 -16.134 22.462 1.00 72.56 392 LEU A C 1
ATOM 3139 O O . LEU A 1 392 ? -1.118 -15.532 22.704 1.00 72.56 392 LEU A O 1
ATOM 3143 N N . LEU A 1 393 ? 0.826 -15.670 21.598 1.00 75.69 393 LEU A N 1
ATOM 3144 C CA . LEU A 1 393 ? 0.585 -14.495 20.768 1.00 75.69 393 LEU A CA 1
ATOM 3145 C C . LEU A 1 393 ? -0.441 -14.850 19.692 1.00 75.69 393 LEU A C 1
ATOM 3147 O O . LEU A 1 393 ? -0.106 -15.392 18.637 1.00 75.69 393 LEU A O 1
ATOM 3151 N N . GLU A 1 394 ? -1.705 -14.582 19.989 1.00 87.31 394 GLU A N 1
ATOM 3152 C CA . GLU A 1 394 ? -2.798 -14.734 19.041 1.00 87.31 394 GLU A CA 1
ATOM 3153 C C . GLU A 1 394 ? -2.994 -13.428 18.276 1.00 87.31 394 GLU A C 1
ATOM 3155 O O . GLU A 1 394 ? -3.005 -12.343 18.863 1.00 87.31 394 GLU A O 1
ATOM 3160 N N . THR A 1 395 ? -3.182 -13.513 16.961 1.00 89.19 395 THR A N 1
ATOM 3161 C CA . THR A 1 395 ? -3.600 -12.334 16.201 1.00 89.19 395 THR A CA 1
ATOM 3162 C C . THR A 1 395 ? -5.100 -12.158 16.385 1.00 89.19 395 THR A C 1
ATOM 3164 O O . THR A 1 395 ? -5.887 -13.052 16.088 1.00 89.19 395 THR A O 1
ATOM 3167 N N . VAL A 1 396 ? -5.507 -10.995 16.869 1.00 91.44 396 VAL A N 1
ATOM 3168 C CA . VAL A 1 396 ? -6.903 -10.607 17.013 1.00 91.44 396 VAL A CA 1
ATOM 3169 C C . VAL A 1 396 ? -7.280 -9.740 15.821 1.00 91.44 396 VAL A C 1
ATOM 3171 O O . VAL A 1 396 ? -6.640 -8.728 15.541 1.00 91.44 396 VAL A O 1
ATOM 3174 N N . VAL A 1 397 ? -8.349 -10.120 15.132 1.00 94.50 397 VAL A N 1
ATOM 3175 C CA . VAL A 1 397 ? -8.941 -9.334 14.050 1.00 94.50 397 VAL A CA 1
ATOM 3176 C C . VAL A 1 397 ? -10.338 -8.910 14.471 1.00 94.50 397 VAL A C 1
ATOM 3178 O O . VAL A 1 397 ? -11.225 -9.746 14.638 1.00 94.50 397 VAL A O 1
ATOM 3181 N N . MET A 1 398 ? -10.543 -7.608 14.635 1.00 96.50 398 MET A N 1
ATOM 3182 C CA . MET A 1 398 ? -11.865 -7.026 14.826 1.00 96.50 398 MET A CA 1
ATOM 3183 C C . MET A 1 398 ? -12.439 -6.609 13.473 1.00 96.50 398 MET A C 1
ATOM 3185 O O . MET A 1 398 ? -11.893 -5.720 12.814 1.00 96.50 398 MET A O 1
ATOM 3189 N N . ASN A 1 399 ? -13.551 -7.219 13.068 1.00 97.38 399 ASN A N 1
ATOM 3190 C CA . ASN A 1 399 ? -14.338 -6.739 11.938 1.00 97.38 399 ASN A CA 1
ATOM 3191 C C . ASN A 1 399 ? -15.268 -5.620 12.428 1.00 97.38 399 ASN A C 1
ATOM 3193 O O . ASN A 1 399 ? -16.241 -5.880 13.129 1.00 97.38 399 ASN A O 1
ATOM 3197 N N . CYS A 1 400 ? -14.975 -4.374 12.056 1.00 97.31 400 CYS A N 1
ATOM 3198 C CA . CYS A 1 400 ? -15.738 -3.207 12.510 1.00 97.31 400 CYS A CA 1
ATOM 3199 C C . CYS A 1 400 ? -17.139 -3.128 11.890 1.00 97.31 400 CYS A C 1
ATOM 3201 O O . CYS A 1 400 ? -17.976 -2.389 12.398 1.00 97.31 400 CYS A O 1
ATOM 3203 N N . ILE A 1 401 ? -17.401 -3.876 10.810 1.00 96.94 401 ILE A N 1
ATOM 3204 C CA . ILE A 1 401 ? -18.718 -3.928 10.165 1.00 96.94 401 ILE A CA 1
ATOM 3205 C C . ILE A 1 401 ? -19.654 -4.843 10.943 1.00 96.94 401 ILE A C 1
ATOM 3207 O O . ILE A 1 401 ? -20.783 -4.470 11.244 1.00 96.94 401 ILE A O 1
ATOM 3211 N N . THR A 1 402 ? -19.184 -6.042 11.280 1.00 97.25 402 THR A N 1
ATOM 3212 C CA . THR A 1 402 ? -20.007 -7.045 11.968 1.00 97.25 402 THR A CA 1
ATOM 3213 C C . THR A 1 402 ? -19.901 -6.968 13.490 1.00 97.25 402 THR A C 1
ATOM 3215 O O . THR A 1 402 ? -20.695 -7.595 14.184 1.00 97.25 402 THR A O 1
ATOM 3218 N N . GLY A 1 403 ? -18.904 -6.256 14.023 1.00 96.50 403 GLY A N 1
ATOM 3219 C CA . GLY A 1 403 ? -18.549 -6.276 15.445 1.00 96.50 403 GLY A CA 1
ATOM 3220 C C . GLY A 1 403 ? -17.932 -7.604 15.904 1.00 96.50 403 GLY A C 1
ATOM 3221 O O . GLY A 1 403 ? -17.716 -7.802 17.099 1.00 96.50 403 GLY A O 1
ATOM 3222 N N . ILE A 1 404 ? -17.658 -8.532 14.979 1.00 96.50 404 ILE A N 1
ATOM 3223 C CA . ILE A 1 404 ? -17.143 -9.861 15.310 1.00 96.50 404 ILE A CA 1
ATOM 3224 C C . ILE A 1 404 ? -15.630 -9.790 15.509 1.00 96.50 404 ILE A C 1
ATOM 3226 O O . I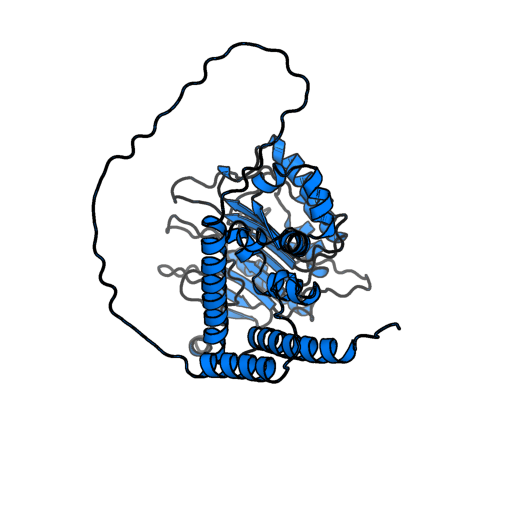LE A 1 404 ? -14.871 -9.398 14.616 1.00 96.50 404 ILE A O 1
ATOM 3230 N N . LYS A 1 405 ? -15.195 -10.255 16.680 1.00 95.38 405 LYS A N 1
ATOM 3231 C CA . LYS A 1 405 ? -13.793 -10.487 17.018 1.00 95.38 405 LYS A CA 1
ATOM 3232 C C . LYS A 1 405 ? -13.400 -11.910 16.627 1.00 95.38 405 LYS A C 1
ATOM 3234 O O . LYS A 1 405 ? -13.942 -12.870 17.165 1.00 95.38 405 LYS A O 1
ATOM 3239 N N . THR A 1 406 ? -12.430 -12.040 15.729 1.00 94.12 406 THR A N 1
ATOM 3240 C CA . THR A 1 406 ? -11.861 -13.327 15.307 1.00 94.12 406 THR A CA 1
ATOM 3241 C C . THR A 1 406 ? -10.456 -13.475 15.874 1.00 94.12 406 THR A C 1
ATOM 3243 O O . THR A 1 406 ? -9.662 -12.535 15.830 1.00 94.12 406 THR A O 1
ATOM 3246 N N . ILE A 1 407 ? -10.152 -14.649 16.417 1.00 92.00 407 ILE A N 1
ATOM 3247 C CA . ILE A 1 407 ? -8.817 -15.008 16.894 1.00 92.00 407 ILE A CA 1
ATOM 3248 C C . ILE A 1 407 ? -8.187 -15.892 15.827 1.00 92.00 407 ILE A C 1
ATOM 3250 O O . ILE A 1 407 ? -8.775 -16.894 15.428 1.00 92.00 407 ILE A O 1
ATOM 3254 N N . ILE A 1 408 ? -7.011 -15.502 15.351 1.00 89.50 408 ILE A N 1
ATOM 3255 C CA . ILE A 1 408 ? -6.302 -16.203 14.289 1.00 89.50 408 ILE A CA 1
ATOM 3256 C C . ILE A 1 408 ? -5.062 -16.844 14.903 1.00 89.50 408 ILE A C 1
ATOM 3258 O O . ILE A 1 408 ? -4.192 -16.121 15.408 1.00 89.50 408 ILE A O 1
ATOM 3262 N N . PRO A 1 409 ? -4.990 -18.187 14.911 1.00 84.12 409 PRO A N 1
ATOM 3263 C CA . PRO A 1 409 ? -3.869 -18.885 15.508 1.00 84.12 409 PRO A CA 1
ATOM 3264 C C . PRO A 1 409 ? -2.590 -18.615 14.711 1.00 84.12 409 PRO A C 1
ATOM 3266 O O . PRO A 1 409 ? -2.573 -18.637 13.480 1.00 84.12 409 PRO A O 1
ATOM 3269 N N . GLY A 1 410 ? -1.494 -18.393 15.433 1.00 81.25 410 GLY A N 1
ATOM 3270 C CA . GLY A 1 410 ? -0.177 -18.171 14.849 1.00 81.25 410 GLY A CA 1
ATOM 3271 C C . GLY A 1 410 ? 0.088 -16.732 14.399 1.00 81.25 410 GLY A C 1
ATOM 3272 O O . GLY A 1 410 ? -0.610 -15.778 14.746 1.00 81.25 410 GLY A O 1
ATOM 3273 N N . ARG A 1 411 ? 1.179 -16.569 13.642 1.00 71.62 411 ARG A N 1
ATOM 3274 C CA . ARG A 1 411 ? 1.630 -15.260 13.159 1.00 71.62 411 ARG A CA 1
ATOM 3275 C C . ARG A 1 411 ? 0.928 -14.916 11.855 1.00 71.62 411 ARG A C 1
ATOM 3277 O O . ARG A 1 411 ? 1.213 -15.527 10.824 1.00 71.62 411 ARG A O 1
ATOM 3284 N N . TRP A 1 412 ? 0.083 -13.891 11.887 1.00 75.06 412 TRP A N 1
ATOM 3285 C CA . TRP A 1 412 ? -0.483 -13.310 10.677 1.00 75.06 412 TRP A CA 1
ATOM 3286 C C . TRP A 1 412 ? 0.620 -12.724 9.789 1.00 75.06 412 TRP A C 1
ATOM 3288 O O . TRP A 1 412 ? 1.328 -11.782 10.167 1.00 75.06 412 TRP A O 1
ATOM 3298 N N . ARG A 1 413 ? 0.771 -13.268 8.580 1.00 75.25 413 ARG A N 1
ATOM 3299 C CA . ARG A 1 413 ? 1.720 -12.758 7.588 1.00 75.25 413 ARG A CA 1
ATOM 3300 C C . ARG A 1 413 ? 1.114 -11.559 6.872 1.00 75.25 413 ARG A C 1
ATOM 3302 O O . ARG A 1 413 ? 0.416 -11.669 5.872 1.00 75.25 413 ARG A O 1
ATOM 3309 N N . TRP A 1 414 ? 1.375 -10.373 7.408 1.00 73.75 414 TRP A N 1
ATOM 3310 C CA . TRP A 1 414 ? 0.998 -9.136 6.734 1.00 73.75 414 TRP A CA 1
ATOM 3311 C C . TRP A 1 414 ? 1.664 -9.039 5.357 1.00 73.75 414 TRP A C 1
ATOM 3313 O O . TRP A 1 414 ? 2.890 -9.090 5.259 1.00 73.75 414 TRP A O 1
ATOM 3323 N N . GLY A 1 415 ? 0.861 -8.830 4.315 1.00 65.38 415 GLY A N 1
ATOM 3324 C CA . GLY A 1 415 ? 1.345 -8.619 2.951 1.00 65.38 415 GLY A CA 1
ATOM 3325 C C . GLY A 1 415 ? 1.105 -9.786 1.999 1.00 65.38 415 GLY A C 1
ATOM 3326 O O . GLY A 1 415 ? 1.310 -9.586 0.801 1.00 65.38 415 GLY A O 1
ATOM 3327 N N . ASP A 1 416 ? 0.626 -10.928 2.497 1.00 56.03 416 ASP A N 1
ATOM 3328 C CA . ASP A 1 416 ? 0.018 -11.944 1.645 1.00 56.03 416 ASP A CA 1
ATOM 3329 C C . ASP A 1 416 ? -1.334 -11.365 1.172 1.00 56.03 416 ASP A C 1
ATOM 3331 O O . ASP A 1 416 ? -2.161 -10.900 1.963 1.00 56.03 416 ASP A O 1
ATOM 3335 N N . GLU A 1 417 ? -1.481 -11.200 -0.145 1.00 54.12 417 GLU A N 1
ATOM 3336 C CA . GLU A 1 417 ? -2.684 -10.613 -0.758 1.00 54.12 417 GLU A CA 1
ATOM 3337 C C . GLU A 1 417 ? -3.892 -11.548 -0.692 1.00 54.12 417 GLU A C 1
ATOM 3339 O O . GLU A 1 417 ? -5.019 -11.105 -0.890 1.00 54.12 417 GLU A O 1
ATOM 3344 N N . GLU A 1 418 ? -3.663 -12.812 -0.354 1.00 50.81 418 GLU A N 1
ATOM 3345 C CA . GLU A 1 418 ? -4.712 -13.781 -0.090 1.00 50.81 418 GLU A CA 1
ATOM 3346 C C . GLU A 1 418 ? -5.279 -13.489 1.305 1.00 50.81 418 GLU A C 1
ATOM 3348 O O . GLU A 1 418 ? -4.578 -13.636 2.307 1.00 50.81 418 GLU A O 1
ATOM 3353 N N . ASP A 1 419 ? -6.526 -13.000 1.364 1.00 51.66 419 ASP A N 1
ATOM 3354 C CA . ASP A 1 419 ? -7.308 -12.978 2.602 1.00 51.66 419 ASP A CA 1
ATOM 3355 C C . ASP A 1 419 ? -7.266 -14.403 3.177 1.00 51.66 419 ASP A C 1
ATOM 3357 O O . ASP A 1 419 ? -7.724 -15.339 2.520 1.00 51.66 419 ASP A O 1
ATOM 3361 N N . PRO A 1 420 ? -6.729 -14.606 4.387 1.00 50.28 420 PRO A N 1
ATOM 3362 C CA . PRO A 1 420 ? -6.973 -15.826 5.126 1.00 50.28 420 PRO A CA 1
ATOM 3363 C C . PRO A 1 420 ? -8.460 -15.800 5.457 1.00 50.28 420 PRO A C 1
ATOM 3365 O O . PRO A 1 420 ? -8.879 -15.135 6.411 1.00 50.28 420 PRO A O 1
ATOM 3368 N N . GLU A 1 421 ? -9.281 -16.431 4.619 1.00 45.81 421 GLU A N 1
ATOM 3369 C CA . GLU A 1 421 ? -10.641 -16.737 5.023 1.00 45.81 421 GLU A CA 1
ATOM 3370 C C . GLU A 1 421 ? -10.532 -17.584 6.295 1.00 45.81 421 GLU A C 1
ATOM 3372 O O . GLU A 1 421 ? -9.837 -18.607 6.295 1.00 45.81 421 GLU A O 1
ATOM 3377 N N . PRO A 1 422 ? -11.106 -17.128 7.421 1.00 46.25 422 PRO A N 1
ATOM 3378 C CA . PRO A 1 422 ? -11.102 -17.929 8.624 1.00 46.25 422 PRO A CA 1
ATOM 3379 C C . PRO A 1 422 ? -11.871 -19.211 8.320 1.00 46.25 422 PRO A C 1
ATOM 3381 O O . PRO A 1 422 ? -13.013 -19.160 7.869 1.00 46.25 422 PRO A O 1
ATOM 3384 N N . ASP A 1 423 ? -11.236 -20.349 8.576 1.00 39.97 423 ASP A N 1
ATOM 3385 C CA . ASP A 1 423 ? -11.859 -21.659 8.439 1.00 39.97 423 ASP A CA 1
ATOM 3386 C C . ASP A 1 423 ? -13.172 -21.661 9.261 1.00 39.97 423 ASP A C 1
ATOM 3388 O O . ASP A 1 423 ? -13.123 -21.427 10.481 1.00 39.97 423 ASP A O 1
ATOM 3392 N N . PRO A 1 424 ? -14.360 -21.854 8.646 1.00 44.31 424 PRO A N 1
ATOM 3393 C CA . PRO A 1 424 ? -15.660 -21.673 9.310 1.00 44.31 424 PRO A CA 1
ATOM 3394 C C . PRO A 1 424 ? -15.894 -22.624 10.496 1.00 44.31 424 PRO A C 1
ATOM 3396 O O . PRO A 1 424 ? -16.863 -22.482 11.238 1.00 44.31 424 PRO A O 1
ATOM 3399 N N . VAL A 1 425 ? -14.993 -23.581 10.721 1.00 48.84 425 VAL A N 1
ATOM 3400 C CA . VAL A 1 425 ? -15.069 -24.563 11.806 1.00 48.84 425 VAL A CA 1
ATOM 3401 C C . VAL A 1 425 ? -14.798 -23.945 13.191 1.00 48.84 425 VAL A C 1
ATOM 3403 O O . VAL A 1 425 ? -15.257 -24.482 14.199 1.00 48.84 425 VAL A O 1
ATOM 3406 N N . PHE A 1 426 ? -14.117 -22.795 13.282 1.00 48.22 426 PHE A N 1
ATOM 3407 C CA . PHE A 1 426 ? -13.710 -22.213 14.576 1.00 48.22 426 PHE A CA 1
ATOM 3408 C C . PHE A 1 426 ? -14.642 -21.129 15.144 1.00 48.22 426 PHE A C 1
ATOM 3410 O O . PHE A 1 426 ? -14.412 -20.643 16.254 1.00 48.22 426 PHE A O 1
ATOM 3417 N N . THR A 1 427 ? -15.715 -20.746 14.446 1.00 46.09 427 THR A N 1
ATOM 3418 C CA . THR A 1 427 ? -16.545 -19.588 14.838 1.00 46.09 427 THR A CA 1
ATOM 3419 C C . THR A 1 427 ? -17.582 -19.873 15.936 1.00 46.09 427 THR A C 1
ATOM 3421 O O . THR A 1 427 ? -18.218 -18.943 16.425 1.00 46.09 427 THR A O 1
ATOM 3424 N N . THR A 1 428 ? -17.752 -21.122 16.384 1.00 41.25 428 THR A N 1
ATOM 3425 C CA . THR A 1 428 ? -18.881 -21.523 17.254 1.00 41.25 428 THR A CA 1
ATOM 3426 C C . THR A 1 428 ? -18.578 -21.687 18.747 1.00 41.25 428 THR A C 1
ATOM 3428 O O . THR A 1 428 ? -19.499 -21.949 19.513 1.00 41.25 428 THR A O 1
ATOM 3431 N N . TRP A 1 429 ? -17.340 -21.496 19.219 1.00 43.31 429 TRP A N 1
ATOM 3432 C CA . TRP A 1 429 ? -16.987 -21.834 20.614 1.00 43.31 429 TRP A CA 1
ATOM 3433 C C . TRP A 1 429 ? -16.977 -20.653 21.605 1.00 43.31 429 TRP A C 1
ATOM 3435 O O . TRP A 1 429 ? -16.719 -20.858 22.790 1.00 43.31 429 TRP A O 1
ATOM 3445 N N . ALA A 1 430 ? -17.268 -19.419 21.172 1.00 44.75 430 ALA A N 1
ATOM 3446 C CA . ALA A 1 430 ? -17.045 -18.223 22.001 1.00 44.75 430 ALA A CA 1
ATOM 3447 C C . ALA A 1 430 ? -18.294 -17.410 22.398 1.00 44.75 430 ALA A C 1
ATOM 3449 O O . ALA A 1 430 ? -18.161 -16.481 23.189 1.00 44.75 430 ALA A O 1
ATOM 3450 N N . THR A 1 431 ? -19.503 -17.737 21.933 1.00 43.91 431 THR A N 1
ATOM 3451 C CA . THR A 1 431 ? -20.707 -16.924 22.224 1.00 43.91 431 THR A CA 1
ATOM 3452 C C . THR A 1 431 ? -21.453 -17.302 23.512 1.00 43.91 431 THR A C 1
ATOM 3454 O O . THR A 1 431 ? -22.487 -16.715 23.807 1.00 43.91 431 THR A O 1
ATOM 3457 N N . GLY A 1 432 ? -20.938 -18.242 24.313 1.00 36.34 432 GLY A N 1
ATOM 3458 C CA . GLY A 1 432 ? -21.623 -18.751 25.513 1.00 36.34 432 GLY A CA 1
ATOM 3459 C C . GLY A 1 432 ? -21.119 -18.248 26.871 1.00 36.34 432 GLY A C 1
ATOM 3460 O O . GLY A 1 432 ? -21.634 -18.697 27.891 1.00 36.34 432 GLY A O 1
ATOM 3461 N N . ARG A 1 433 ? -20.110 -17.368 26.933 1.00 39.19 433 ARG A N 1
ATOM 3462 C CA . ARG A 1 433 ? -19.656 -16.788 28.209 1.00 39.19 433 ARG A CA 1
ATOM 3463 C C . ARG A 1 433 ? -19.875 -15.286 28.220 1.00 39.19 433 ARG A C 1
ATOM 3465 O O . ARG A 1 433 ? -19.288 -14.564 27.423 1.00 39.19 433 ARG A O 1
ATOM 3472 N N . ASP A 1 434 ? -20.733 -14.868 29.141 1.00 39.06 434 ASP A N 1
ATOM 3473 C CA . ASP A 1 434 ? -20.981 -13.485 29.520 1.00 39.06 434 ASP A CA 1
ATOM 3474 C C . ASP A 1 434 ? -19.641 -12.787 29.822 1.00 39.06 434 ASP A C 1
ATOM 3476 O O . ASP A 1 434 ? -18.889 -13.194 30.707 1.00 39.06 434 ASP A O 1
ATOM 3480 N N . LEU A 1 435 ? -19.296 -11.798 28.995 1.00 43.97 435 LEU A N 1
ATOM 3481 C CA . LEU A 1 435 ? -18.037 -11.043 29.038 1.00 43.97 435 LEU A CA 1
ATOM 3482 C C . LEU A 1 435 ? -18.195 -9.704 29.779 1.00 43.97 435 LEU A C 1
ATOM 3484 O O . LEU A 1 435 ? -17.303 -8.860 29.710 1.00 43.97 435 LEU A O 1
ATOM 3488 N N . SER A 1 436 ? -19.290 -9.513 30.521 1.00 37.81 436 SER A N 1
ATOM 3489 C CA . SER A 1 436 ? -19.536 -8.314 31.334 1.00 37.81 436 SER A CA 1
ATOM 3490 C C . SER A 1 436 ? -18.539 -8.110 32.491 1.00 37.81 436 SER A C 1
ATOM 3492 O O . SER A 1 436 ? -18.509 -7.033 33.078 1.00 37.81 436 SER A O 1
ATOM 3494 N N . SER A 1 437 ? -17.659 -9.075 32.785 1.00 34.16 437 SER A N 1
ATOM 3495 C CA . SER A 1 437 ? -16.698 -8.997 33.898 1.00 34.16 437 SER A CA 1
ATOM 3496 C C . SER A 1 437 ? -15.292 -8.476 33.547 1.00 34.16 437 SER A C 1
ATOM 3498 O O . SER A 1 437 ? -14.381 -8.651 34.348 1.00 34.16 437 SER A O 1
ATOM 3500 N N . TRP A 1 438 ? -15.056 -7.886 32.369 1.00 41.50 438 TRP A N 1
ATOM 3501 C CA . TRP A 1 438 ? -13.697 -7.499 31.924 1.00 41.50 438 TRP A CA 1
ATOM 3502 C C . TRP A 1 438 ? -13.429 -5.984 31.919 1.00 41.50 438 TRP A C 1
ATOM 3504 O O . TRP A 1 438 ? -12.538 -5.520 31.213 1.00 41.50 438 TRP A O 1
ATOM 3514 N N . ALA A 1 439 ? -14.184 -5.213 32.707 1.00 31.02 439 ALA A N 1
ATOM 3515 C CA . ALA A 1 439 ? -14.006 -3.764 32.852 1.00 31.02 439 ALA A CA 1
ATOM 3516 C C . ALA A 1 439 ? -13.056 -3.341 33.995 1.00 31.02 439 ALA A C 1
ATOM 3518 O O . ALA A 1 439 ? -12.861 -2.149 34.202 1.00 31.02 439 ALA A O 1
ATOM 3519 N N . GLU A 1 440 ? -12.438 -4.278 34.714 1.00 29.70 440 GLU A N 1
ATOM 3520 C CA . GLU A 1 440 ? -11.454 -3.972 35.758 1.00 29.70 440 GLU A CA 1
ATOM 3521 C C . GLU A 1 440 ? -10.126 -4.655 35.432 1.00 29.70 440 GLU A C 1
ATOM 3523 O O . GLU A 1 440 ? -9.895 -5.763 35.897 1.00 29.70 440 GLU A O 1
ATOM 3528 N N . TYR A 1 441 ? -9.298 -4.031 34.587 1.00 32.91 441 TYR A N 1
ATOM 3529 C CA . TYR A 1 441 ? -7.828 -4.111 34.617 1.00 32.91 441 TYR A CA 1
ATOM 3530 C C . TYR A 1 441 ? -7.197 -3.042 33.725 1.00 32.91 441 TYR A C 1
ATOM 3532 O O . TYR A 1 441 ? -7.607 -2.933 32.545 1.00 32.91 441 TYR A O 1
#

Nearest PDB structures (foldseek):
  8h96-assembly1_A  TM=3.873E-01  e=1.407E-02  Mus musculus
  8sf7-assembly1_LI  TM=4.773E-01  e=8.313E+00  Tetrahymena thermophila
  3e22-assembly1_A  TM=3.057E-01  e=6.220E+00  Bos taurus